Protein 9JWR (pdb70)

Sequence (586 aa):
EAALGDAKDALYAALEGMNRGIFGMTSEKRSEIHALVELLESKNPTPEPTDKLQDKVDGCWRLVYSTISILGKKRTKLGLRDFISLGDFFQMIDVKEEKAVNVIKFSARALKILSGQLTIEASYKITTKTKVDITLDSSTITPDQLMNIFQKNYDMLLAIFNPEGWLEITYVDESLRIGRDDKANIFVLERADPSEVLGDAKDALYAALEGMNRGIFGMTSEKRSEIHALVELLESKNPTPEPTDKLQDKVDGCWRLVYSTISILGKKRTKLGLRDFISLGDFFQMIDVKEEKAVNVIKFSARALKILSGQLTIEASYKITTKTKVDITLDSSTITPDQLMNIFQKNYDMLLAIFNPEGWLEITYVDESLRIGRDDKANIFVLERADPSEVALGDAKDALYAALEGMNRGIFGMTSEKRSEIHALVELLESKNPTPEPTDKLQDKVDGCWRLVYSTISILGKKRTKLGLRDFISLGDFFQMIDVKEEKAVNVIKFSARALKILSGQLTIEASYKITTKTKVDITLDSSTITPDQLMNIFQKNYDMLLAIFNPEGWLEITYVDESLRIGRDDKANIFVLERADPSEV

Solvent-accessible surface area: 26267 Å² total; per-residue (Å²): 122,83,21,21,32,85,0,26,97,29,0,79,59,6,18,129,81,41,70,28,1,5,55,18,37,81,93,34,43,62,42,21,0,46,7,1,0,14,8,0,14,57,94,35,60,6,90,80,1,8,81,89,8,86,104,49,3,42,24,2,0,61,2,10,0,0,37,22,48,3,96,54,166,99,69,99,111,1,2,9,65,125,92,5,61,19,26,45,11,3,17,39,15,64,26,166,114,98,82,1,25,3,6,1,46,3,42,2,99,78,60,179,6,161,68,3,45,0,16,0,66,0,32,15,135,69,65,66,104,44,57,10,63,14,78,48,77,60,34,57,4,62,55,112,79,0,50,98,30,1,105,157,15,42,114,44,0,26,68,23,7,31,24,79,26,70,23,10,6,9,0,0,8,128,39,0,2,0,2,17,14,63,122,63,30,10,30,0,6,35,83,20,74,86,99,95,54,76,42,130,8,24,102,44,0,82,73,4,18,141,82,61,73,31,0,5,60,19,41,87,88,134,39,56,76,75,0,42,62,25,0,103,81,0,35,89,115,31,64,2,43,15,2,8,86,77,8,106,99,56,1,38,23,4,0,57,5,11,0,0,32,27,34,0,88,51,126,55,73,100,84,5,19,5,62,125,84,3,44,20,27,53,15,4,17,40,11,56,17,155,118,100,76,1,27,3,7,0,52,4,32,0,137,80,87,182,10,134,89,8,46,1,21,0,68,0,29,14,156,81,25,10,35,22,17,6,41,7,74,53,74,56,27,73,8,66,40,105,96,0,46,97,41,4,98,173,20,34,107,11,0,23,49,26,9,34,26,88,26,14,13,47,5,21,0,0,2,120,44,0,2,0,2,59,14,11,107,70,21,7,36,0,5,38,84,14,80,95,97,87,61,128,32,34,116,10,22,97,41,1,83,69,4,15,148,80,41,72,24,0,1,49,23,39,86,88,130,49,50,72,83,0,37,59,35,0,95,76,0,32,89,88,40,67,4,80,79,0,9,83,71,8,104,121,75,2,43,25,4,0,56,1,10,0,0,34,24,36,0,94,41,178,83,56,75,120,3,18,3,108,46,29,4,34,18,25,43,8,2,13,38,16,54,26,163,89,78,63,1,27,3,11,0,62,2,36,24,117,21,7,23,0,39,32,4,48,0,39,0,54,0,24,10,93,86,76,64,102,44,56,10,47,7,53,48,70,62,28,69,9,60,40,78,4,0,63,55,30,3,107,152,8,38,115,54,0,28,76,22,4,35,27,72,20,85,19,52,7,20,0,0,9,129,40,0,4,0,3,67,16,66,126,81,30,6,31,0,8,39,85,15,30,85,43,63,65

Foldseek 3Di:
DVVLVVLVVVLLVLLVPCQQCQAHDDPVSVVVNVVSVVVQLVVAPCFLCVVPCVQWPAFKWKWSHKPHYQYDPSCVLLPCPPFKPWDIWMWHAHPVQQKIKIWTWMAGVVLRRHIKIKIWIWGWDDDGSFKIAIGTDDIDIDDVSSCVSCVVVVVVVCVSDPPGFMKGFSHTDNFKTWIAGPVRMITIITHDHPVVD/DVVLVVQLVVLLPPCQQQQAHDDPVSVVSNVVSVVVQLVVAPQFLVVVPCVPWVAFKWKWSHKNHYQYDPRCVVLVCPQAKPWDIWMWGQHPVQQKIKIWTWMAGVVVPRHTKTKIWIWGWDDDGSFKIAIGTDDIDIDDVVVCVSCVVVVVVVCVSPPQGAMWGWRHTDNFKTWIAGPVRMITIITHDDPVVD/DCVVLVVQLVVLLPPCQQCAAHDDPVSVVSNVVSVVVQLVVAPDFLCVVPCVPWPAAKKWFSHKPQYQYDVSCVVLVNVAFKPWDIWMWHAHPVQQKIKIWTWMAGGNHHDDIWTKIWIWGWADDGSFKIAIGTDDIDIDDVVSCVSCVVVVVVVCVSPPQGAMWGWSHTDNFKTWIAGPVGMITIITHDHPVVD

Radius of gyration: 28.46 Å; Cα contacts (8 Å, |Δi|>4): 1167; chains: 3; bounding box: 62×89×58 Å

GO terms:
  GO:0009507 chloroplast (C, IDA)
  GO:0010236 plastoquinone biosynthetic process (P, IMP)
  GO:0005515 protein binding (F, IPI)

Nearest PDB structures (foldseek):
  8u2f-assembly1_A  TM=5.698E-01  e=1.209E-03  Vibrio parahaemolyticus
  5kev-assembly1_B  TM=5.406E-01  e=2.592E-02  Vibrio parahaemolyticus RIMD 2210633
  5kew-assembly2_D  TM=5.570E-01  e=7.622E-02  Vibrio parahaemolyticus RIMD 2210633
  8dml-assembly1_B  TM=5.557E-01  e=1.687E-01  Vibrio parahaemolyticus
  8u2f-assembly1_A  TM=5.708E-01  e=5.740E-04  Vibrio parahaemolyticus

InterPro domains:
  IPR006843 Plastid lipid-associated protein/fibrillin conserved domain [PF04755] (87-270)
  IPR039633 Plastid-lipid-associated protein [PTHR31906] (32-273)

B-factor: mean 26.6, std 8.25, range [13.19, 76.31]

Secondary structure (DSSP, 8-state):
--HHHHHHHHHHHHHTTSGGGTT---HHHHHHHHHHHHHHHHT-S-SSGGGGHHHHT-EEEEEEEES----HHHHHHTTTTTT-EEEEEEEEEETTTTEEEEEEEEEETTTTEEEEEEEEEEEEEE-SSSEEEEEEEEEEEESHHHHHHHGGGHHHHHHHH---EEEEEEEE-SSEEEEEETT--EEEEEEE-GGG-/-HHHHHHHHHHHTTSGGGTT---HHHHHHHHHHHHHHHHT-SSSSGGGSHHHHT-EEEEEEEES----HHHHHHTTTTTT-EEEEEEEEEETTTTEEEEEEEEEEGGGTEEEEEEEEEEEEEE-SSSEEEEEEEEEEEESHHHHHHHGGGHHHHHHHH---EEEEEEEE-SSEEEEEETTS-EEEEEE--GGG-/-THHHHHHHHHHHTTSGGGTT---HHHHHHHHHHHHHHHHT-S-SSGGGGHHHHT-EEEEEEEES----HHHHHHTTTTTTEEEEEEEEEEETTTTEEEEEEEEEESSS-PPPEEEEEEEEEEE-SSSEEEEEEEEEEEESHHHHHHHGGGHHHHHHHH---EEEEEEEE-SSEEEEEETT--EEEEEE--GGG-

Organism: Oryza sativa subsp. japonica (NCBI:txid39947)

Structure (mmCIF, N/CA/C/O backbone):
data_9JWR
#
_entry.id   9JWR
#
_cell.length_a   40.586
_cell.length_b   83.232
_cell.length_c   90.035
_cell.angle_alpha   90.00
_cell.angle_beta   94.05
_cell.angle_gamma   90.00
#
_symmetry.space_group_name_H-M   'P 1 21 1'
#
loop_
_entity.id
_entity.type
_entity.pdbx_description
1 polymer 'Fibrillin protein 5 homolog'
2 water water
#
loop_
_atom_site.group_PDB
_atom_site.id
_atom_site.type_symbol
_atom_site.label_atom_id
_atom_site.label_alt_id
_atom_site.label_comp_id
_atom_site.label_asym_id
_atom_site.label_entity_id
_atom_site.label_seq_id
_atom_site.pdbx_PDB_ins_code
_atom_site.Cartn_x
_atom_site.Cartn_y
_atom_site.Cartn_z
_atom_site.occupancy
_atom_site.B_iso_or_equiv
_atom_site.auth_seq_id
_atom_site.auth_comp_id
_atom_site.auth_asym_id
_atom_site.auth_atom_id
_atom_site.pdbx_PDB_model_num
ATOM 1 N N . GLU A 1 1 ? 9.644 -22.032 33.699 1.00 61.19 82 GLU A N 1
ATOM 2 C CA . GLU A 1 1 ? 9.118 -21.042 34.682 1.00 63.98 82 GLU A CA 1
ATOM 3 C C . GLU A 1 1 ? 9.994 -21.140 35.926 1.00 63.20 82 GLU A C 1
ATOM 4 O O . GLU A 1 1 ? 9.916 -20.231 36.768 1.00 65.90 82 GLU A O 1
ATOM 6 N N . ALA A 1 2 ? 10.836 -22.174 35.994 1.00 59.21 83 ALA A N 1
ATOM 7 C CA . ALA A 1 2 ? 11.798 -22.299 37.108 1.00 57.50 83 ALA A CA 1
ATOM 8 C C . ALA A 1 2 ? 13.147 -21.838 36.563 1.00 56.57 83 ALA A C 1
ATOM 9 O O . ALA A 1 2 ? 13.883 -21.134 37.280 1.00 55.68 83 ALA A O 1
ATOM 11 N N . ALA A 1 3 ? 13.464 -22.258 35.348 1.00 53.24 84 ALA A N 1
ATOM 12 C CA . ALA A 1 3 ? 14.658 -21.742 34.703 1.00 49.03 84 ALA A CA 1
ATOM 13 C C . ALA A 1 3 ? 14.562 -20.244 34.460 1.00 42.68 84 ALA A C 1
ATOM 14 O O . ALA A 1 3 ? 15.594 -19.604 34.261 1.00 40.34 84 ALA A O 1
ATOM 16 N N . LEU A 1 4 ? 13.353 -19.671 34.467 1.00 43.29 85 LEU A N 1
ATOM 17 C CA . LEU A 1 4 ? 13.243 -18.219 34.372 1.00 40.18 85 LEU A CA 1
ATOM 18 C C . LEU A 1 4 ? 13.903 -17.564 35.574 1.00 35.80 85 LEU A C 1
ATOM 19 O O . LEU A 1 4 ? 14.763 -16.687 35.424 1.00 31.61 85 LEU A O 1
ATOM 24 N N . GLY A 1 5 ? 13.539 -18.012 36.779 1.00 37.50 86 GLY A N 1
ATOM 25 C CA . GLY A 1 5 ? 14.173 -17.491 37.980 1.00 34.93 86 GLY A CA 1
ATOM 26 C C . GLY A 1 5 ? 15.684 -17.641 37.959 1.00 31.15 86 GLY A C 1
ATOM 27 O O . GLY A 1 5 ? 16.416 -16.681 38.220 1.00 27.04 86 GLY A O 1
ATOM 28 N N . ASP A 1 6 ? 16.172 -18.849 37.646 1.00 33.11 87 ASP A N 1
ATOM 29 C CA . ASP A 1 6 ? 17.618 -19.072 37.590 1.00 30.71 87 ASP A CA 1
ATOM 30 C C . ASP A 1 6 ? 18.275 -18.242 36.498 1.00 25.40 87 ASP A C 1
ATOM 31 O O . ASP A 1 6 ? 19.366 -17.705 36.702 1.00 25.63 87 ASP A O 1
ATOM 36 N N . ALA A 1 7 ? 17.656 -18.171 35.318 1.00 26.63 88 ALA A N 1
ATOM 37 C CA . ALA A 1 7 ? 18.242 -17.386 34.237 1.00 24.09 88 ALA A CA 1
ATOM 38 C C . ALA A 1 7 ? 18.293 -15.905 34.599 1.00 24.18 88 ALA A C 1
ATOM 39 O O . ALA A 1 7 ? 19.292 -15.233 34.338 1.00 19.39 88 ALA A O 1
ATOM 41 N N . LYS A 1 8 ? 17.220 -15.384 35.200 1.00 24.06 89 LYS A N 1
ATOM 42 C CA . LYS A 1 8 ? 17.219 -13.998 35.662 1.00 22.91 89 LYS A CA 1
ATOM 43 C C . LYS A 1 8 ? 18.304 -13.753 36.705 1.00 23.12 89 LYS A C 1
ATOM 44 O O . LYS A 1 8 ? 19.058 -12.775 36.619 1.00 20.96 89 LYS A O 1
ATOM 50 N N . ASP A 1 9 ? 18.389 -14.627 37.716 1.00 22.84 90 ASP A N 1
ATOM 51 C CA . ASP A 1 9 ? 19.441 -14.488 38.719 1.00 24.04 90 ASP A CA 1
ATOM 52 C C . ASP A 1 9 ? 20.823 -14.508 38.082 1.00 24.64 90 ASP A C 1
ATOM 53 O O . ASP A 1 9 ? 21.710 -13.738 38.477 1.00 24.01 90 ASP A O 1
ATOM 58 N N . ALA A 1 10 ? 21.032 -15.396 37.104 1.00 23.40 91 ALA A N 1
ATOM 59 C CA . ALA A 1 10 ? 22.330 -15.459 36.443 1.00 22.63 91 ALA A CA 1
ATOM 60 C C . ALA A 1 10 ? 22.618 -14.186 35.656 1.00 22.26 91 ALA A C 1
ATOM 61 O O . ALA A 1 10 ? 23.763 -13.721 35.622 1.00 21.06 91 ALA A O 1
ATOM 63 N N . LEU A 1 11 ? 21.601 -13.632 34.989 1.00 21.57 92 LEU A N 1
ATOM 64 C CA . LEU A 1 11 ? 21.792 -12.384 34.251 1.00 20.43 92 LEU A CA 1
ATOM 65 C C . LEU A 1 11 ? 22.192 -11.256 35.190 1.00 20.53 92 LEU A C 1
ATOM 66 O O . LEU A 1 11 ? 23.132 -10.506 34.913 1.00 20.58 92 LEU A O 1
ATOM 71 N N . TYR A 1 12 ? 21.475 -11.112 36.306 1.00 21.64 93 TYR A N 1
ATOM 72 C CA . TYR A 1 12 ? 21.817 -10.062 37.255 1.00 20.90 93 TYR A CA 1
ATOM 73 C C . TYR A 1 12 ? 23.225 -10.250 37.817 1.00 22.85 93 TYR A C 1
ATOM 74 O O . TYR A 1 12 ? 23.955 -9.273 38.023 1.00 21.99 93 TYR A O 1
ATOM 83 N N . ALA A 1 13 ? 23.621 -11.496 38.085 1.00 21.25 94 ALA A N 1
ATOM 84 C CA . ALA A 1 13 ? 24.970 -11.734 38.582 1.00 23.32 94 ALA A CA 1
ATOM 85 C C . ALA A 1 13 ? 26.015 -11.336 37.548 1.00 20.48 94 ALA A C 1
ATOM 86 O O . ALA A 1 13 ? 27.058 -10.766 37.891 1.00 22.18 94 ALA A O 1
ATOM 88 N N . ALA A 1 14 ? 25.755 -11.631 36.275 1.00 20.19 95 ALA A N 1
ATOM 89 C CA . ALA A 1 14 ? 26.710 -11.288 35.231 1.00 21.08 95 ALA A CA 1
ATOM 90 C C . ALA A 1 14 ? 26.807 -9.787 35.001 1.00 21.42 95 ALA A C 1
ATOM 91 O O . ALA A 1 14 ? 27.851 -9.309 34.555 1.00 19.36 95 ALA A O 1
ATOM 93 N N . LEU A 1 15 ? 25.753 -9.029 35.313 1.00 20.70 96 LEU A N 1
ATOM 94 C CA . LEU A 1 15 ? 25.754 -7.579 35.137 1.00 21.38 96 LEU A CA 1
ATOM 95 C C . LEU A 1 15 ? 26.459 -6.824 36.260 1.00 23.38 96 LEU A C 1
ATOM 96 O O . LEU A 1 15 ? 26.724 -5.628 36.099 1.00 22.49 96 LEU A O 1
ATOM 101 N N . GLU A 1 16 ? 26.745 -7.476 37.392 1.00 23.53 97 GLU A N 1
ATOM 102 C CA . GLU A 1 16 ? 27.399 -6.800 38.506 1.00 25.07 97 GLU A CA 1
ATOM 103 C C . GLU A 1 16 ? 28.710 -6.171 38.066 1.00 24.55 97 GLU A C 1
ATOM 104 O O . GLU A 1 16 ? 29.572 -6.848 37.495 1.00 23.81 97 GLU A O 1
ATOM 110 N N . GLY A 1 17 ? 28.853 -4.868 38.347 1.00 24.92 98 GLY A N 1
ATOM 111 C CA . GLY A 1 17 ? 30.041 -4.113 38.014 1.00 24.15 98 GLY A CA 1
ATOM 112 C C . GLY A 1 17 ? 30.137 -3.647 36.579 1.00 23.21 98 GLY A C 1
ATOM 113 O O . GLY A 1 17 ? 31.117 -2.970 36.230 1.00 25.41 98 GLY A O 1
ATOM 114 N N . MET A 1 18 ? 29.163 -3.991 35.735 1.00 20.16 99 MET A N 1
ATOM 115 C CA . MET A 1 18 ? 29.229 -3.722 34.305 1.00 21.46 99 MET A CA 1
ATOM 116 C C . MET A 1 18 ? 28.690 -2.353 33.933 1.00 21.19 99 MET A C 1
ATOM 117 O O . MET A 1 18 ? 28.819 -1.955 32.769 1.00 20.24 99 MET A O 1
ATOM 122 N N . ASN A 1 19 ? 28.079 -1.642 34.881 1.00 19.37 100 ASN A N 1
ATOM 123 C CA . ASN A 1 19 ? 27.398 -0.376 34.611 1.00 20.55 100 ASN A CA 1
ATOM 124 C C . ASN A 1 19 ? 26.574 -0.452 33.332 1.00 17.36 100 ASN A C 1
ATOM 125 O O . ASN A 1 19 ? 26.645 0.425 32.466 1.00 18.00 100 ASN A O 1
ATOM 130 N N . ARG A 1 20 ? 25.797 -1.532 33.205 1.00 18.01 101 ARG A N 1
ATOM 131 C CA . ARG A 1 20 ? 24.784 -1.685 32.168 1.00 17.82 101 ARG A CA 1
ATOM 132 C C . ARG A 1 20 ? 25.382 -1.808 30.775 1.00 19.16 101 ARG A C 1
ATOM 133 O O . ARG A 1 20 ? 24.645 -1.741 29.783 1.00 17.02 101 ARG A O 1
ATOM 141 N N . GLY A 1 21 ? 26.701 -1.942 30.666 1.00 18.39 102 GLY A N 1
ATOM 142 C CA . GLY A 1 21 ? 27.365 -1.855 29.385 1.00 18.29 102 GLY A CA 1
ATOM 143 C C . GLY A 1 21 ? 27.537 -0.460 28.809 1.00 22.42 102 GLY A C 1
ATOM 144 O O . GLY A 1 21 ? 28.131 -0.332 27.733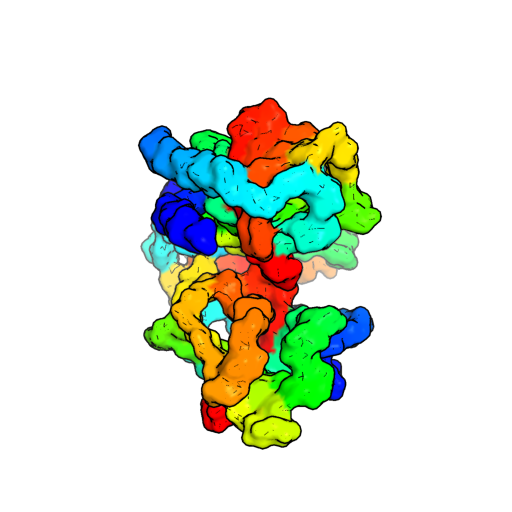 1.00 21.01 102 GLY A O 1
ATOM 145 N N . ILE A 1 22 ? 27.053 0.591 29.482 1.00 19.33 103 ILE A N 1
ATOM 146 C CA . ILE A 1 22 ? 27.027 1.913 28.861 1.00 19.65 103 ILE A CA 1
ATOM 147 C C . ILE A 1 22 ? 28.418 2.465 28.560 1.00 21.01 103 ILE A C 1
ATOM 148 O O . ILE A 1 22 ? 28.559 3.319 27.683 1.00 21.58 103 ILE A O 1
ATOM 153 N N . PHE A 1 23 ? 29.451 1.993 29.250 1.00 20.90 104 PHE A N 1
ATOM 154 C CA . PHE A 1 23 ? 30.823 2.381 28.949 1.00 21.69 104 PHE A CA 1
ATOM 155 C C . PHE A 1 23 ? 31.613 1.184 28.422 1.00 23.83 104 PHE A C 1
ATOM 156 O O . PHE A 1 23 ? 32.827 1.080 28.627 1.00 24.55 104 PHE A O 1
ATOM 164 N N . GLY A 1 24 ? 30.919 0.283 27.731 1.00 19.65 105 GLY A N 1
ATOM 165 C CA . GLY A 1 24 ? 31.541 -0.877 27.127 1.00 23.08 105 GLY A CA 1
ATOM 166 C C . GLY A 1 24 ? 31.731 -2.024 28.100 1.00 22.60 105 GLY A C 1
ATOM 167 O O . GLY A 1 24 ? 31.490 -1.926 29.300 1.00 24.44 105 GLY A O 1
ATOM 168 N N . MET A 1 25 ? 32.203 -3.142 27.561 1.00 23.24 106 MET A N 1
ATOM 169 C CA . MET A 1 25 ? 32.526 -4.297 28.385 1.00 25.30 106 MET A CA 1
ATOM 170 C C . MET A 1 25 ? 33.348 -5.269 27.555 1.00 24.61 106 MET A C 1
ATOM 171 O O . MET A 1 25 ? 33.407 -5.165 26.327 1.00 22.95 106 MET A O 1
ATOM 176 N N . THR A 1 26 ? 34.024 -6.174 28.253 1.00 24.97 107 THR A N 1
ATOM 177 C CA . THR A 1 26 ? 34.819 -7.184 27.569 1.00 23.98 107 THR A CA 1
ATOM 178 C C . THR A 1 26 ? 33.934 -8.091 26.728 1.00 22.26 107 THR A C 1
ATOM 179 O O . THR A 1 26 ? 32.756 -8.320 27.024 1.00 21.93 107 THR A O 1
ATOM 183 N N . SER A 1 27 ? 34.521 -8.607 25.652 1.00 19.76 108 SER A N 1
ATOM 184 C CA . SER A 1 27 ? 33.770 -9.442 24.726 1.00 21.34 108 SER A CA 1
ATOM 185 C C . SER A 1 27 ? 33.171 -10.677 25.408 1.00 21.87 108 SER A C 1
ATOM 186 O O . SER A 1 27 ? 32.036 -11.055 25.104 1.00 19.61 108 SER A O 1
ATOM 189 N N . GLU A 1 28 ? 33.883 -11.291 26.365 1.00 19.26 109 GLU A N 1
ATOM 190 C CA . GLU A 1 28 ? 33.369 -12.536 26.957 1.00 20.54 109 GLU A CA 1
ATOM 191 C C . GLU A 1 28 ? 32.239 -12.248 27.938 1.00 20.69 109 GLU A C 1
ATOM 192 O O . GLU A 1 28 ? 31.345 -13.084 28.136 1.00 20.02 109 GLU A O 1
ATOM 198 N N . LYS A 1 29 ? 32.259 -11.079 28.574 1.00 21.09 110 LYS A N 1
ATOM 199 C CA . LYS A 1 29 ? 31.134 -10.725 29.419 1.00 21.02 110 LYS A CA 1
ATOM 200 C C . LYS A 1 29 ? 29.914 -10.425 28.557 1.00 18.17 110 LYS A C 1
ATOM 201 O O . LYS A 1 29 ? 28.801 -10.845 28.887 1.00 18.10 110 LYS A O 1
ATOM 207 N N . ARG A 1 30 ? 30.095 -9.757 27.428 1.00 18.18 111 ARG A N 1
ATOM 208 C CA . ARG A 1 30 ? 28.948 -9.486 26.528 1.00 19.19 111 ARG A CA 1
ATOM 209 C C . ARG A 1 30 ? 28.370 -10.803 25.999 1.00 17.94 111 ARG A C 1
ATOM 210 O O . ARG A 1 30 ? 27.148 -10.933 25.943 1.00 17.70 111 ARG A O 1
ATOM 218 N N . SER A 1 31 ? 29.234 -11.747 25.625 1.00 17.90 112 SER A N 1
ATOM 219 C CA . SER A 1 31 ? 28.671 -12.959 25.034 1.00 18.26 112 SER A CA 1
ATOM 220 C C . SER A 1 31 ? 27.892 -13.759 26.073 1.00 16.39 112 SER A C 1
ATOM 221 O O . SER A 1 31 ? 26.853 -14.345 25.757 1.00 16.73 112 SER A O 1
ATOM 224 N N . GLU A 1 32 ? 28.376 -13.793 27.320 1.00 15.91 113 GLU A N 1
ATOM 225 C CA . GLU A 1 32 ? 27.614 -14.433 28.391 1.00 16.90 113 GLU A CA 1
ATOM 226 C C . GLU A 1 32 ? 26.271 -13.747 28.610 1.00 16.23 113 GLU A C 1
ATOM 227 O O . GLU A 1 32 ? 25.232 -14.411 28.734 1.00 14.27 113 GLU A O 1
ATOM 233 N N . ILE A 1 33 ? 26.281 -12.417 28.708 1.00 15.66 114 ILE A N 1
ATOM 234 C CA . ILE A 1 33 ? 25.038 -11.683 28.945 1.00 15.89 114 ILE A CA 1
ATOM 235 C C . ILE A 1 33 ? 24.068 -11.894 27.791 1.00 14.90 114 ILE A C 1
ATOM 236 O O . ILE A 1 33 ? 22.869 -12.105 27.996 1.00 15.66 114 ILE A O 1
ATOM 241 N N . HIS A 1 34 ? 24.575 -11.869 26.562 1.00 16.51 115 HIS A N 1
ATOM 242 C CA . HIS A 1 34 ? 23.691 -12.064 25.423 1.00 15.08 115 HIS A CA 1
ATOM 243 C C . HIS A 1 34 ? 23.147 -13.482 25.373 1.00 15.34 115 HIS A C 1
ATOM 244 O O . HIS A 1 34 ? 22.014 -13.683 24.943 1.00 15.10 115 HIS A O 1
ATOM 251 N N . ALA A 1 35 ? 23.929 -14.475 25.812 1.00 16.20 116 ALA A N 1
ATOM 252 C CA . ALA A 1 35 ? 23.388 -15.829 25.873 1.00 14.79 116 ALA A CA 1
ATOM 253 C C . ALA A 1 35 ? 22.256 -15.935 26.895 1.00 16.40 116 ALA A C 1
ATOM 254 O O . ALA A 1 35 ? 21.244 -16.602 26.641 1.00 14.53 116 ALA A O 1
ATOM 256 N N . LEU A 1 36 ? 22.396 -15.272 28.049 1.00 14.95 117 LEU A N 1
ATOM 257 C CA . LEU A 1 36 ? 21.322 -15.283 29.040 1.00 15.46 117 LEU A CA 1
ATOM 258 C C . LEU A 1 36 ? 20.089 -14.551 28.537 1.00 15.43 117 LEU A C 1
ATOM 259 O O . LEU A 1 36 ? 18.959 -15.021 28.744 1.00 15.76 117 LEU A O 1
ATOM 264 N N . VAL A 1 37 ? 20.288 -13.409 27.871 1.00 15.61 118 VAL A N 1
ATOM 265 C CA . VAL A 1 37 ? 19.176 -12.695 27.249 1.00 14.58 118 VAL A CA 1
ATOM 266 C C . VAL A 1 37 ? 18.455 -13.609 26.274 1.00 15.75 118 VAL A C 1
ATOM 267 O O . VAL A 1 37 ? 17.221 -13.711 26.277 1.00 15.91 118 VAL A O 1
ATOM 271 N N . GLU A 1 38 ? 19.224 -14.306 25.438 1.00 15.52 119 GLU A N 1
ATOM 272 C CA . GLU A 1 38 ? 18.612 -15.138 24.413 1.00 16.06 119 GLU A CA 1
ATOM 273 C C . GLU A 1 38 ? 17.866 -16.319 25.009 1.00 16.49 119 GLU A C 1
ATOM 274 O O . GLU A 1 38 ? 16.871 -16.764 24.428 1.00 16.39 119 GLU A O 1
ATOM 280 N N . LEU A 1 39 ? 18.359 -16.869 26.123 1.00 15.33 120 LEU A N 1
ATOM 281 C CA . LEU A 1 39 ? 17.653 -17.948 26.800 1.00 15.18 120 LEU A CA 1
ATOM 282 C C . LEU A 1 39 ? 16.322 -17.450 27.345 1.00 16.88 120 LEU A C 1
ATOM 283 O O . LEU A 1 39 ? 15.274 -18.076 27.146 1.00 16.70 120 LEU A O 1
ATOM 288 N N . LEU A 1 40 ? 16.348 -16.310 28.032 1.00 15.86 121 LEU A N 1
ATOM 289 C CA . LEU A 1 40 ? 15.105 -15.713 28.517 1.00 15.96 121 LEU A CA 1
ATOM 290 C C . LEU A 1 40 ? 14.116 -15.466 27.379 1.00 16.19 121 LEU A C 1
ATOM 291 O O . LEU A 1 40 ? 12.939 -15.841 27.472 1.00 17.03 121 LEU A O 1
ATOM 296 N N . GLU A 1 41 ? 14.577 -14.855 26.283 1.00 16.02 122 GLU A N 1
ATOM 297 C CA . GLU A 1 41 ? 13.686 -14.606 25.154 1.00 17.16 122 GLU A CA 1
ATOM 298 C C . GLU A 1 41 ? 13.034 -15.894 24.677 1.00 17.59 122 GLU A C 1
ATOM 299 O O . GLU A 1 41 ? 11.843 -15.918 24.369 1.00 18.32 122 GLU A O 1
ATOM 305 N N . SER A 1 42 ? 13.809 -16.971 24.600 1.00 15.96 123 SER A N 1
ATOM 306 C CA . SER A 1 42 ? 13.263 -18.219 24.080 1.00 16.60 123 SER A CA 1
ATOM 307 C C . SER A 1 42 ? 12.208 -18.818 24.997 1.00 19.44 123 SER A C 1
ATOM 308 O O . SER A 1 42 ? 11.442 -19.683 24.555 1.00 20.01 123 SER A O 1
ATOM 311 N N . LYS A 1 43 ? 12.157 -18.378 26.255 1.00 18.59 124 LYS A N 1
ATOM 312 C CA . LYS A 1 43 ? 11.215 -18.862 27.256 1.00 20.63 124 LYS A CA 1
ATOM 313 C C . LYS A 1 43 ? 10.210 -17.797 27.674 1.00 22.39 124 LYS A C 1
ATOM 314 O O . LYS A 1 43 ? 9.582 -17.927 28.730 1.00 21.99 124 LYS A O 1
ATOM 320 N N . ASN A 1 44 ? 10.054 -16.754 26.866 1.00 19.16 125 ASN A N 1
ATOM 321 C CA . ASN A 1 44 ? 9.177 -15.628 27.154 1.00 19.48 125 ASN A CA 1
ATOM 322 C C . ASN A 1 44 ? 7.800 -16.109 27.610 1.00 21.61 125 ASN A C 1
ATOM 323 O O . ASN A 1 44 ? 7.098 -16.781 26.837 1.00 22.10 125 ASN A O 1
ATOM 328 N N . PRO A 1 45 ? 7.371 -15.772 28.827 1.00 19.59 126 PRO A N 1
ATOM 329 C CA . PRO A 1 45 ? 6.064 -16.233 29.301 1.00 21.09 126 PRO A CA 1
ATOM 330 C C . PRO A 1 45 ? 4.910 -15.369 28.826 1.00 23.03 126 PRO A C 1
ATOM 331 O O . PRO A 1 45 ? 3.753 -15.667 29.160 1.00 23.50 126 PRO A O 1
ATOM 335 N N . THR A 1 46 ? 5.189 -14.317 28.054 1.00 21.14 127 THR A N 1
ATOM 336 C CA . THR A 1 46 ? 4.168 -13.399 27.556 1.00 22.16 127 THR A CA 1
ATOM 337 C C . THR A 1 46 ? 4.233 -13.357 26.030 1.00 23.10 127 THR A C 1
ATOM 338 O O . THR A 1 46 ? 4.726 -12.386 25.437 1.00 22.01 127 THR A O 1
ATOM 342 N N . PRO A 1 47 ? 3.742 -14.398 25.361 1.00 26.08 128 PRO A N 1
ATOM 343 C CA . PRO A 1 47 ? 3.614 -14.329 23.902 1.00 26.00 128 PRO A CA 1
ATOM 344 C C . PRO A 1 47 ? 2.605 -13.267 23.487 1.00 23.73 128 PRO A C 1
ATOM 345 O O . PRO A 1 47 ? 1.689 -12.902 24.232 1.00 26.44 128 PRO A O 1
ATOM 349 N N . GLU A 1 48 ? 2.789 -12.782 22.262 1.00 24.58 129 GLU A N 1
ATOM 350 C CA . GLU A 1 48 ? 2.022 -11.677 21.701 1.00 23.62 129 GLU A CA 1
ATOM 351 C C . GLU A 1 48 ? 1.899 -10.522 22.699 1.00 22.66 129 GLU A C 1
ATOM 352 O O . GLU A 1 48 ? 0.790 -10.106 23.048 1.00 20.75 129 GLU A O 1
ATOM 358 N N . PRO A 1 49 ? 3.023 -9.966 23.153 1.00 18.73 130 PRO A N 1
ATOM 359 C CA . PRO A 1 49 ? 2.968 -8.961 24.228 1.00 20.12 130 PRO A CA 1
ATOM 360 C C . PRO A 1 49 ? 2.215 -7.682 23.892 1.00 18.52 130 PRO A C 1
ATOM 361 O O . PRO A 1 49 ? 1.753 -7.015 24.821 1.00 19.58 130 PRO A O 1
ATOM 365 N N . THR A 1 50 ? 2.096 -7.284 22.622 1.00 17.85 131 THR A N 1
ATOM 366 C CA . THR A 1 50 ? 1.374 -6.042 22.358 1.00 17.33 131 THR A CA 1
ATOM 367 C C . THR A 1 50 ? -0.132 -6.202 22.536 1.00 21.08 131 THR A C 1
ATOM 368 O O . THR A 1 50 ? -0.839 -5.195 22.605 1.00 21.18 131 THR A O 1
ATOM 372 N N . ASP A 1 51 ? -0.631 -7.437 22.625 1.00 21.55 132 ASP A N 1
ATOM 373 C CA . ASP A 1 51 ? -2.010 -7.703 23.017 1.00 22.37 132 ASP A CA 1
ATOM 374 C C . ASP A 1 51 ? -2.242 -7.547 24.515 1.00 22.24 132 ASP A C 1
ATOM 375 O O . ASP A 1 51 ? -3.389 -7.657 24.966 1.00 22.74 132 ASP A O 1
ATOM 380 N N . LYS A 1 52 ? -1.179 -7.308 25.294 1.00 21.34 133 LYS A N 1
ATOM 381 C CA . LYS A 1 52 ? -1.249 -7.420 26.746 1.00 21.91 133 LYS A CA 1
ATOM 382 C C . LYS A 1 52 ? -0.537 -6.258 27.420 1.00 20.67 133 LYS A C 1
ATOM 383 O O . LYS A 1 52 ? -0.077 -6.408 28.559 1.00 21.08 133 LYS A O 1
ATOM 389 N N . LEU A 1 53 ? -0.380 -5.131 26.727 1.00 17.66 134 LEU A N 1
ATOM 390 C CA . LEU A 1 53 ? 0.508 -4.080 27.227 1.00 19.92 134 LEU A CA 1
ATOM 391 C C . LEU A 1 53 ? 0.029 -3.509 28.554 1.00 21.22 134 LEU A C 1
ATOM 392 O O . LEU A 1 53 ? 0.852 -3.136 29.396 1.00 20.34 134 LEU A O 1
ATOM 397 N N . GLN A 1 54 ? -1.289 -3.438 28.768 1.00 21.26 135 GLN A N 1
ATOM 398 C CA . GLN A 1 54 ? -1.785 -2.795 29.981 1.00 24.03 135 GLN A CA 1
ATOM 399 C C . GLN A 1 54 ? -1.295 -3.513 31.232 1.00 25.36 135 GLN A C 1
ATOM 400 O O . GLN A 1 54 ? -0.918 -2.871 32.222 1.00 26.44 135 GLN A O 1
ATOM 406 N N . ASP A 1 55 ? -1.268 -4.843 31.200 1.00 23.98 136 ASP A N 1
ATOM 407 C CA . ASP A 1 55 ? -0.904 -5.582 32.400 1.00 26.23 136 ASP A CA 1
ATOM 408 C C . ASP A 1 55 ? 0.605 -5.721 32.509 1.00 29.09 136 ASP A C 1
ATOM 409 O O . ASP A 1 55 ? 1.168 -5.579 33.600 1.00 30.87 136 ASP A O 1
ATOM 414 N N . LYS A 1 56 ? 1.270 -5.961 31.386 1.00 26.36 137 LYS A N 1
ATOM 415 C CA . LYS A 1 56 ? 2.655 -6.395 31.394 1.00 27.19 137 LYS A CA 1
ATOM 416 C C . LYS A 1 56 ? 3.663 -5.282 31.161 1.00 24.07 137 LYS A C 1
ATOM 417 O O . LYS A 1 56 ? 4.812 -5.419 31.599 1.00 25.67 137 LYS A O 1
ATOM 423 N N . VAL A 1 57 ? 3.296 -4.212 30.453 1.00 22.05 138 VAL A N 1
ATOM 424 C CA . VAL A 1 57 ? 4.296 -3.249 29.988 1.00 22.01 138 VAL A CA 1
ATOM 425 C C . VAL A 1 57 ? 4.041 -1.850 30.531 1.00 23.56 138 VAL A C 1
ATOM 426 O O . VAL A 1 57 ? 4.988 -1.089 30.762 1.00 21.77 138 VAL A O 1
ATOM 430 N N . ASP A 1 58 ? 2.774 -1.483 30.721 1.00 20.51 139 ASP A N 1
ATOM 431 C CA . ASP A 1 58 ? 2.461 -0.153 31.235 1.00 22.12 139 ASP A CA 1
ATOM 432 C C . ASP A 1 58 ? 3.233 0.139 32.512 1.00 22.37 139 ASP A C 1
ATOM 433 O O . ASP A 1 58 ? 3.323 -0.708 33.405 1.00 20.82 139 ASP A O 1
ATOM 438 N N . GLY A 1 59 ? 3.796 1.346 32.594 1.00 22.80 140 GLY A N 1
ATOM 439 C CA . GLY A 1 59 ? 4.526 1.734 33.785 1.00 22.71 140 GLY A CA 1
ATOM 440 C C . GLY A 1 59 ? 5.977 2.121 33.562 1.00 21.15 140 GLY A C 1
ATOM 441 O O . GLY A 1 59 ? 6.405 2.405 32.440 1.00 18.32 140 GLY A O 1
ATOM 442 N N . CYS A 1 60 ? 6.750 2.109 34.639 1.00 19.21 141 CYS A N 1
ATOM 443 C CA . CYS A 1 60 ? 8.084 2.690 34.663 1.00 18.37 141 CYS A CA 1
ATOM 444 C C . CYS A 1 60 ? 9.137 1.585 34.701 1.00 20.18 141 CYS A C 1
ATOM 445 O O . CYS A 1 60 ? 9.025 0.631 35.483 1.00 20.56 141 CYS A O 1
ATOM 448 N N . TRP A 1 61 ? 10.168 1.727 33.868 1.00 18.51 142 TRP A N 1
ATOM 449 C CA . TRP A 1 61 ? 11.208 0.721 33.703 1.00 17.21 142 TRP A CA 1
ATOM 450 C C . TRP A 1 61 ? 12.578 1.367 33.837 1.00 18.79 142 TRP A C 1
ATOM 451 O O . TRP A 1 61 ? 12.790 2.474 33.354 1.00 19.69 142 TRP A O 1
ATOM 462 N N . ARG A 1 62 ? 13.519 0.648 34.454 1.00 19.11 143 ARG A N 1
ATOM 463 C CA . ARG A 1 62 ? 14.891 1.119 34.608 1.00 18.25 143 ARG A CA 1
ATOM 464 C C . ARG A 1 62 ? 15.824 0.207 33.820 1.00 17.85 143 ARG A C 1
ATOM 465 O O . ARG A 1 62 ? 15.789 -1.021 33.984 1.00 15.78 143 ARG A O 1
ATOM 473 N N . LEU A 1 63 ? 16.650 0.804 32.959 1.00 17.15 144 LEU A N 1
ATOM 474 C CA . LEU A 1 63 ? 17.579 0.025 32.140 1.00 15.23 144 LEU A CA 1
ATOM 475 C C . LEU A 1 63 ? 18.595 -0.707 33.005 1.00 17.39 144 LEU A C 1
ATOM 476 O O . LEU A 1 63 ? 19.263 -0.097 33.841 1.00 17.35 144 LEU A O 1
ATOM 481 N N . VAL A 1 64 ? 18.747 -2.012 32.783 1.00 16.07 145 VAL A N 1
ATOM 482 C CA . VAL A 1 64 ? 19.797 -2.760 33.461 1.00 16.63 145 VAL A CA 1
ATOM 483 C C . VAL A 1 64 ? 20.876 -3.247 32.500 1.00 18.86 145 VAL A C 1
ATOM 484 O O . VAL A 1 64 ? 21.989 -3.551 32.953 1.00 16.57 145 VAL A O 1
ATOM 488 N N . TYR A 1 65 ? 20.587 -3.355 31.206 1.00 16.68 146 TYR A N 1
ATOM 489 C CA . TYR A 1 65 ? 21.621 -3.675 30.233 1.00 16.74 146 TYR A CA 1
ATOM 490 C C . TYR A 1 65 ? 21.164 -3.184 28.865 1.00 17.17 146 TYR A C 1
ATOM 491 O O . TYR A 1 65 ? 19.979 -3.274 28.529 1.00 17.33 146 TYR A O 1
ATOM 500 N N . SER A 1 66 ? 22.110 -2.687 28.070 1.00 17.75 147 SER A N 1
ATOM 501 C CA . SER A 1 66 ? 21.815 -2.440 26.667 1.00 16.38 147 SER A CA 1
ATOM 502 C C . SER A 1 66 ? 23.111 -2.486 25.876 1.00 16.32 147 SER A C 1
ATOM 503 O O . SER A 1 66 ? 24.202 -2.416 26.438 1.00 18.41 147 SER A O 1
ATOM 506 N N . THR A 1 67 ? 22.966 -2.626 24.559 1.00 17.47 148 THR A N 1
ATOM 507 C CA . THR A 1 67 ? 24.086 -2.548 23.632 1.00 18.01 148 THR A CA 1
ATOM 508 C C . THR A 1 67 ? 24.479 -1.110 23.272 1.00 19.00 148 THR A C 1
ATOM 509 O O . THR A 1 67 ? 25.358 -0.925 22.420 1.00 20.77 148 THR A O 1
ATOM 513 N N . ILE A 1 68 ? 23.871 -0.091 23.889 1.00 19.17 149 ILE A N 1
ATOM 514 C CA . ILE A 1 68 ? 24.351 1.285 23.737 1.00 20.71 149 ILE A CA 1
ATOM 515 C C . ILE A 1 68 ? 25.600 1.483 24.582 1.00 20.71 149 ILE A C 1
ATOM 516 O O . ILE A 1 68 ? 25.595 1.204 25.785 1.00 22.93 149 ILE A O 1
ATOM 521 N N . SER A 1 69 ? 26.673 1.981 23.963 1.00 22.73 150 SER A N 1
ATOM 522 C CA . SER A 1 69 ? 27.854 2.383 24.714 1.00 23.81 150 SER A CA 1
ATOM 523 C C . SER A 1 69 ? 28.272 3.778 24.271 1.00 25.19 150 SER A C 1
ATOM 524 O O . SE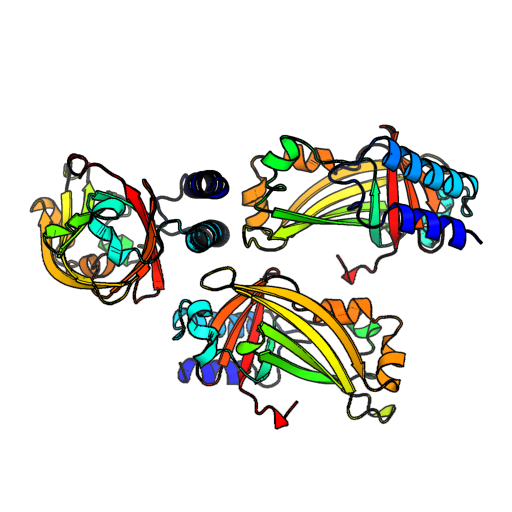R A 1 69 ? 27.993 4.206 23.147 1.00 26.17 150 SER A O 1
ATOM 527 N N . ILE A 1 70 ? 28.919 4.497 25.178 1.00 26.26 151 ILE A N 1
ATOM 528 C CA . ILE A 1 70 ? 29.380 5.855 24.928 1.00 26.19 151 ILE A CA 1
ATOM 529 C C . ILE A 1 70 ? 30.880 5.856 25.188 1.00 27.19 151 ILE A C 1
ATOM 530 O O . ILE A 1 70 ? 31.313 5.816 26.345 1.00 26.29 151 ILE A O 1
ATOM 535 N N . LEU A 1 71 ? 31.674 5.911 24.121 1.00 29.38 152 LEU A N 1
ATOM 536 C CA . LEU A 1 71 ? 33.107 5.676 24.236 1.00 29.39 152 LEU A CA 1
ATOM 537 C C . LEU A 1 71 ? 33.861 6.692 23.386 1.00 28.81 152 LEU A C 1
ATOM 538 O O . LEU A 1 71 ? 33.290 7.338 22.503 1.00 30.67 152 LEU A O 1
ATOM 543 N N . GLY A 1 72 ? 35.149 6.858 23.683 1.00 29.57 153 GLY A N 1
ATOM 544 C CA . GLY A 1 72 ? 35.983 7.686 22.824 1.00 29.89 153 GLY A CA 1
ATOM 545 C C . GLY A 1 72 ? 35.583 9.150 22.864 1.00 33.23 153 GLY A C 1
ATOM 546 O O . GLY A 1 72 ? 35.240 9.696 23.920 1.00 30.45 153 GLY A O 1
ATOM 547 N N . LYS A 1 73 ? 35.620 9.797 21.690 1.00 35.44 154 LYS A N 1
ATOM 548 C CA . LYS A 1 73 ? 35.411 11.242 21.639 1.00 37.72 154 LYS A CA 1
ATOM 549 C C . LYS A 1 73 ? 34.012 11.622 22.101 1.00 36.48 154 LYS A C 1
ATOM 550 O O . LYS A 1 73 ? 33.839 12.638 22.784 1.00 35.09 154 LYS A O 1
ATOM 556 N N . LYS A 1 74 ? 33.000 10.832 21.725 1.00 35.26 155 LYS A N 1
ATOM 557 C CA . LYS A 1 74 ? 31.641 11.086 22.199 1.00 36.47 155 LYS A CA 1
ATOM 558 C C . LYS A 1 74 ? 31.611 11.208 23.716 1.00 32.08 155 LYS A C 1
ATOM 559 O O . LYS A 1 74 ? 31.017 12.138 24.270 1.00 34.01 155 LYS A O 1
ATOM 565 N N . ARG A 1 75 ? 32.275 10.280 24.404 1.00 31.12 156 ARG A N 1
ATOM 566 C CA . ARG A 1 75 ? 32.312 10.338 25.859 1.00 30.72 156 ARG A CA 1
ATOM 567 C C . ARG A 1 75 ? 33.061 11.575 26.348 1.00 34.34 156 ARG A C 1
ATOM 568 O O . ARG A 1 75 ? 32.661 12.199 27.337 1.00 30.35 156 ARG A O 1
ATOM 576 N N . THR A 1 76 ? 34.145 11.946 25.661 1.00 33.34 157 THR A N 1
ATOM 577 C CA . THR A 1 76 ? 34.908 13.129 26.049 1.00 35.63 157 THR A CA 1
ATOM 578 C C . THR A 1 76 ? 34.089 14.409 25.871 1.00 34.44 157 THR A C 1
ATOM 579 O O . THR A 1 76 ? 34.011 15.228 26.794 1.00 35.89 157 THR A O 1
ATOM 583 N N . LYS A 1 77 ? 33.471 14.602 24.695 1.00 32.89 158 LYS A N 1
ATOM 584 C CA . LYS A 1 77 ? 32.731 15.842 24.446 1.00 34.89 158 LYS A CA 1
ATOM 585 C C . LYS A 1 77 ? 31.577 15.989 25.429 1.00 35.53 158 LYS A C 1
ATOM 586 O O . LYS A 1 77 ? 31.276 17.096 25.888 1.00 35.51 158 LYS A O 1
ATOM 592 N N . LEU A 1 78 ? 30.914 14.880 25.765 1.00 33.61 159 LEU A N 1
ATOM 593 C CA . LEU A 1 78 ? 29.833 14.928 26.741 1.00 33.25 159 LEU A CA 1
ATOM 594 C C . LEU A 1 78 ? 30.356 15.065 28.158 1.00 33.75 159 LEU A C 1
ATOM 595 O O . LEU A 1 78 ? 29.561 15.199 29.095 1.00 32.72 159 LEU A O 1
ATOM 600 N N . GLY A 1 79 ? 31.670 15.020 28.341 1.00 34.59 160 GLY A N 1
ATOM 601 C CA . GLY A 1 79 ? 32.228 15.303 29.641 1.00 37.16 160 GLY A CA 1
ATOM 602 C C . GLY A 1 79 ? 31.991 14.232 30.678 1.00 37.66 160 GLY A C 1
ATOM 603 O O . GLY A 1 79 ? 31.948 14.533 31.874 1.00 36.08 160 GLY A O 1
ATOM 604 N N . LEU A 1 80 ? 31.848 12.983 30.263 1.00 34.96 161 LEU A N 1
ATOM 605 C CA . LEU A 1 80 ? 31.527 11.930 31.208 1.00 34.84 161 LEU A CA 1
ATOM 606 C C . LEU A 1 80 ? 32.762 11.353 31.884 1.00 41.89 161 LEU A C 1
ATOM 607 O O . LEU A 1 80 ? 32.632 10.457 32.725 1.00 40.37 161 LEU A O 1
ATOM 612 N N . ARG A 1 81 ? 33.949 11.861 31.546 1.00 52.43 162 ARG A N 1
ATOM 613 C CA . ARG A 1 81 ? 35.184 11.316 32.094 1.00 53.70 162 ARG A CA 1
ATOM 614 C C . ARG A 1 81 ? 35.256 11.572 33.590 1.00 56.38 162 ARG A C 1
ATOM 615 O O . ARG A 1 81 ? 35.411 10.644 34.392 1.00 56.13 162 ARG A O 1
ATOM 617 N N . ASP A 1 82 ? 35.109 12.858 33.941 1.00 46.59 163 ASP A N 1
ATOM 618 C CA . ASP A 1 82 ? 35.339 13.216 35.358 1.00 49.44 163 ASP A CA 1
ATOM 619 C C . ASP A 1 82 ? 34.376 14.269 35.920 1.00 49.05 163 ASP A C 1
ATOM 620 O O . ASP A 1 82 ? 34.276 14.335 37.145 1.00 51.13 163 ASP A O 1
ATOM 625 N N . PHE A 1 83 ? 33.710 15.070 35.094 1.00 44.53 164 PHE A N 1
ATOM 626 C CA . PHE A 1 83 ? 32.884 16.142 35.721 1.00 43.52 164 PHE A CA 1
ATOM 627 C C . PHE A 1 83 ? 31.377 15.858 35.641 1.00 38.57 164 PHE A C 1
ATOM 628 O O . PHE A 1 83 ? 30.699 16.293 36.558 1.00 36.19 164 PHE A O 1
ATOM 636 N N . ILE A 1 84 ? 30.913 15.122 34.632 1.00 31.99 165 ILE A N 1
ATOM 637 C CA . ILE A 1 84 ? 29.474 14.732 34.575 1.00 28.45 165 ILE A CA 1
ATOM 638 C C . ILE A 1 84 ? 29.360 13.223 34.826 1.00 30.09 165 ILE A C 1
ATOM 639 O O . ILE A 1 84 ? 30.197 12.476 34.335 1.00 28.19 165 ILE A O 1
ATOM 644 N N . SER A 1 85 ? 28.336 12.829 35.563 1.00 23.85 166 SER A N 1
ATOM 645 C CA . SER A 1 85 ? 28.128 11.417 35.843 1.00 25.43 166 SER A CA 1
ATOM 646 C C . SER A 1 85 ? 26.817 10.968 35.215 1.00 25.12 166 SER A C 1
ATOM 647 O O . SER A 1 85 ? 25.769 11.590 35.433 1.00 23.39 166 SER A O 1
ATOM 650 N N . LEU A 1 86 ? 26.884 9.896 34.428 1.00 22.20 167 LEU A N 1
ATOM 651 C CA . LEU A 1 86 ? 25.710 9.306 33.789 1.00 22.51 167 LEU A CA 1
ATOM 652 C C . LEU A 1 86 ? 24.960 8.431 34.780 1.00 23.66 167 LEU A C 1
ATOM 653 O O . LEU A 1 86 ? 25.461 7.372 35.178 1.00 25.77 167 LEU A O 1
ATOM 658 N N . GLY A 1 87 ? 23.742 8.830 35.132 1.00 21.52 168 GLY A N 1
ATOM 659 C CA . GLY A 1 87 ? 22.915 8.100 36.070 1.00 23.19 168 GLY A CA 1
ATOM 660 C C . GLY A 1 87 ? 22.004 7.097 35.398 1.00 21.74 168 GLY A C 1
ATOM 661 O O . GLY A 1 87 ? 22.304 6.555 34.333 1.00 20.54 168 GLY A O 1
ATOM 662 N N . ASP A 1 88 ? 20.865 6.851 36.025 1.00 22.31 169 ASP A N 1
ATOM 663 C CA . ASP A 1 88 ? 19.957 5.839 35.514 1.00 23.01 169 ASP A CA 1
ATOM 664 C C . ASP A 1 88 ? 19.264 6.289 34.227 1.00 19.51 169 ASP A C 1
ATOM 665 O O . ASP A 1 88 ? 19.115 7.483 33.947 1.00 20.87 169 ASP A O 1
ATOM 670 N N . PHE A 1 89 ? 18.868 5.296 33.439 1.00 20.11 170 PHE A N 1
ATOM 671 C CA . PHE A 1 89 ? 18.079 5.431 32.220 1.00 17.53 170 PHE A CA 1
ATOM 672 C C . PHE A 1 89 ? 16.723 4.819 32.533 1.00 18.66 170 PHE A C 1
ATOM 673 O O . PHE A 1 89 ? 16.657 3.651 32.925 1.00 18.37 170 PHE A O 1
ATOM 681 N N . PHE A 1 90 ? 15.654 5.598 32.385 1.00 18.58 171 PHE A N 1
ATOM 682 C CA . PHE A 1 90 ? 14.302 5.120 32.640 1.00 20.92 171 PHE A CA 1
ATOM 683 C C . PHE A 1 90 ? 13.502 5.181 31.345 1.00 20.18 171 PHE A C 1
ATOM 684 O O . PHE A 1 90 ? 13.673 6.105 30.541 1.00 18.69 171 PHE A O 1
ATOM 692 N N . GLN A 1 91 ? 12.627 4.200 31.135 1.00 17.35 172 GLN A N 1
ATOM 693 C CA . GLN A 1 91 ? 11.638 4.274 30.066 1.00 19.52 172 GLN A CA 1
ATOM 694 C C . GLN A 1 91 ? 10.265 4.081 30.687 1.00 19.63 172 GLN A C 1
ATOM 695 O O . GLN A 1 91 ? 10.026 3.080 31.369 1.00 18.44 172 GLN A O 1
ATOM 701 N N . MET A 1 92 ? 9.384 5.049 30.465 1.00 19.96 173 MET A N 1
ATOM 702 C CA . MET A 1 92 ? 8.009 5.001 30.938 1.00 19.80 173 MET A CA 1
ATOM 703 C C . MET A 1 92 ? 7.107 4.689 29.759 1.00 22.08 173 MET A C 1
ATOM 704 O O . MET A 1 92 ? 7.152 5.393 28.746 1.00 22.48 173 MET A O 1
ATOM 709 N N . ILE A 1 93 ? 6.246 3.686 29.904 1.00 21.51 174 ILE A N 1
ATOM 710 C CA . ILE A 1 93 ? 5.281 3.351 28.867 1.00 21.66 174 ILE A CA 1
ATOM 711 C C . ILE A 1 93 ? 3.902 3.671 29.436 1.00 21.71 174 ILE A C 1
ATOM 712 O O . ILE A 1 93 ? 3.521 3.122 30.477 1.00 25.65 174 ILE A O 1
ATOM 717 N N . ASP A 1 94 ? 3.172 4.577 28.779 1.00 21.89 175 ASP A N 1
ATOM 718 C CA . ASP A 1 94 ? 1.788 4.920 29.135 1.00 23.39 175 ASP A CA 1
ATOM 719 C C . ASP A 1 94 ? 0.868 4.286 28.102 1.00 23.19 175 ASP A C 1
ATOM 720 O O . ASP A 1 94 ? 0.677 4.838 27.017 1.00 22.37 175 ASP A O 1
ATOM 725 N N . VAL A 1 95 ? 0.276 3.143 28.450 1.00 21.22 176 VAL A N 1
ATOM 726 C CA . VAL A 1 95 ? -0.486 2.382 27.466 1.00 21.97 176 VAL A CA 1
ATOM 727 C C . VAL A 1 95 ? -1.810 3.072 27.139 1.00 24.70 176 VAL A C 1
ATOM 728 O O . VAL A 1 95 ? -2.222 3.127 25.973 1.00 23.52 176 VAL A O 1
ATOM 732 N N . LYS A 1 96 ? -2.491 3.619 28.146 1.00 24.14 177 LYS A N 1
ATOM 733 C CA . LYS A 1 96 ? -3.764 4.279 27.871 1.00 26.62 177 LYS A CA 1
ATOM 734 C C . LYS A 1 96 ? -3.585 5.517 27.009 1.00 26.87 177 LYS A C 1
ATOM 735 O O . LYS A 1 96 ? -4.517 5.907 26.299 1.00 26.69 177 LYS A O 1
ATOM 741 N N . GLU A 1 97 ? -2.401 6.126 27.007 1.00 26.74 178 GLU A N 1
ATOM 742 C CA . GLU A 1 97 ? -2.206 7.280 26.149 1.00 26.37 178 GLU A CA 1
ATOM 743 C C . GLU A 1 97 ? -1.252 7.046 25.002 1.00 28.45 178 GLU A C 1
ATOM 744 O O . GLU A 1 97 ? -1.035 7.973 24.210 1.00 26.75 178 GLU A O 1
ATOM 750 N N . GLU A 1 98 ? -0.725 5.824 24.863 1.00 23.75 179 GLU A N 1
ATOM 751 C CA . GLU A 1 98 ? 0.115 5.463 23.726 1.00 24.73 179 GLU A CA 1
ATOM 752 C C . GLU A 1 98 ? 1.355 6.361 23.672 1.00 23.68 179 GLU A C 1
ATOM 753 O O . GLU A 1 98 ? 1.745 6.881 22.624 1.00 24.25 179 GLU A O 1
ATOM 759 N N . LYS A 1 99 ? 1.993 6.523 24.826 1.00 22.48 180 LYS A N 1
ATOM 760 C CA . LYS A 1 99 ? 3.155 7.383 24.986 1.00 23.20 180 LYS A CA 1
ATOM 761 C C . LYS A 1 99 ? 4.326 6.579 25.539 1.00 23.95 180 LYS A C 1
ATOM 762 O O . LYS A 1 99 ? 4.139 5.626 26.295 1.00 22.47 180 LYS A O 1
ATOM 768 N N . ALA A 1 100 ? 5.545 6.976 25.167 1.00 22.94 181 ALA A N 1
ATOM 769 C CA . ALA A 1 100 ? 6.770 6.364 25.678 1.00 22.72 181 ALA A CA 1
ATOM 770 C C . ALA A 1 100 ? 7.740 7.492 25.972 1.00 25.20 181 ALA A C 1
ATOM 771 O O . ALA A 1 100 ? 7.946 8.355 25.118 1.00 26.49 181 ALA A O 1
ATOM 773 N N . VAL A 1 101 ? 8.324 7.500 27.168 1.00 22.25 182 VAL A N 1
ATOM 774 C CA . VAL A 1 101 ? 9.201 8.594 27.574 1.00 22.33 182 VAL A CA 1
ATOM 775 C C . VAL A 1 101 ? 10.508 7.990 28.053 1.00 20.57 182 VAL A C 1
ATOM 776 O O . VAL A 1 101 ? 10.504 7.079 28.884 1.00 19.82 182 VAL A O 1
ATOM 780 N N . ASN A 1 102 ? 11.622 8.486 27.528 1.00 22.11 183 ASN A N 1
ATOM 781 C CA . ASN A 1 102 ? 12.943 8.090 27.994 1.00 19.84 183 ASN A CA 1
ATOM 782 C C . ASN A 1 102 ? 13.479 9.226 28.849 1.00 19.43 183 ASN A C 1
ATOM 783 O O . ASN A 1 102 ? 13.411 10.390 28.447 1.00 19.44 183 ASN A O 1
ATOM 788 N N . VAL A 1 103 ? 13.989 8.898 30.028 1.00 20.28 184 VAL A N 1
ATOM 789 C CA . VAL A 1 103 ? 14.628 9.886 30.897 1.00 19.99 184 VAL A CA 1
ATOM 790 C C . VAL A 1 103 ? 16.029 9.395 31.215 1.00 19.99 184 VAL A C 1
ATOM 791 O O . VAL A 1 103 ? 16.201 8.299 31.756 1.00 18.01 184 VAL A O 1
ATOM 795 N N . ILE A 1 104 ? 17.033 10.200 30.893 1.00 18.49 185 ILE A N 1
ATOM 796 C CA . ILE A 1 104 ? 18.412 9.812 31.147 1.00 19.14 185 ILE A CA 1
ATOM 797 C C . ILE A 1 104 ? 18.943 10.802 32.174 1.00 20.19 185 ILE A C 1
ATOM 798 O O . ILE A 1 104 ? 18.954 12.016 31.932 1.00 20.78 185 ILE A O 1
ATOM 803 N N . LYS A 1 105 ? 19.320 10.293 33.337 1.00 18.04 186 LYS A N 1
ATOM 804 C CA . LYS A 1 105 ? 19.678 11.148 34.456 1.00 21.04 186 LYS A CA 1
ATOM 805 C C . LYS A 1 105 ? 21.171 11.459 34.435 1.00 22.36 186 LYS A C 1
ATOM 806 O O . LYS A 1 105 ? 21.991 10.648 34.000 1.00 19.52 186 LYS A O 1
ATOM 812 N N . PHE A 1 106 ? 21.509 12.652 34.912 1.00 21.24 187 PHE A N 1
ATOM 813 C CA . PHE A 1 106 ? 22.882 13.124 35.012 1.00 23.78 187 PHE A CA 1
ATOM 814 C C . PHE A 1 106 ? 23.056 13.828 36.346 1.00 25.20 187 PHE A C 1
ATOM 815 O O . PHE A 1 106 ? 22.126 14.456 36.860 1.00 28.36 187 PHE A O 1
ATOM 823 N N . SER A 1 107 ? 24.261 13.741 36.892 1.00 23.66 188 SER A N 1
ATOM 824 C CA . SER A 1 107 ? 24.605 14.503 38.080 1.00 28.31 188 SER A CA 1
ATOM 825 C C . SER A 1 107 ? 26.011 15.056 37.906 1.00 29.57 188 SER A C 1
ATOM 826 O O . SER A 1 107 ? 26.798 14.557 37.100 1.00 26.13 188 SER A O 1
ATOM 829 N N . ALA A 1 108 ? 26.313 16.112 38.660 1.00 30.18 189 ALA A N 1
ATOM 830 C CA . ALA A 1 108 ? 27.620 16.759 38.566 1.00 38.18 189 ALA A CA 1
ATOM 831 C C . ALA A 1 108 ? 27.890 17.417 39.913 1.00 46.35 189 ALA A C 1
ATOM 832 O O . ALA A 1 108 ? 27.417 18.526 40.171 1.00 48.04 189 ALA A O 1
ATOM 834 N N . ARG A 1 109 ? 28.652 16.731 40.759 1.00 57.61 190 ARG A N 1
ATOM 835 C CA . ARG A 1 109 ? 28.898 17.247 42.099 1.00 63.19 190 ARG A CA 1
ATOM 836 C C . ARG A 1 109 ? 29.671 18.555 42.044 1.00 63.04 190 ARG A C 1
ATOM 837 O O . ARG A 1 109 ? 29.357 19.502 42.773 1.00 64.72 190 ARG A O 1
ATOM 839 N N . ALA A 1 110 ? 30.686 18.623 41.178 1.00 55.52 191 ALA A N 1
ATOM 840 C CA . ALA A 1 110 ? 31.482 19.838 41.046 1.00 51.05 191 ALA A CA 1
ATOM 841 C C . ALA A 1 110 ? 30.607 21.022 40.665 1.00 51.25 191 ALA A C 1
ATOM 842 O O . ALA A 1 110 ? 30.728 22.110 41.239 1.00 50.46 191 ALA A O 1
ATOM 844 N N . LEU A 1 111 ? 29.711 20.828 39.706 1.00 48.62 192 LEU A N 1
ATOM 845 C CA . LEU A 1 111 ? 28.822 21.890 39.267 1.00 46.25 192 LEU A CA 1
ATOM 846 C C . LEU A 1 111 ? 27.556 21.969 40.113 1.00 48.52 192 LEU A C 1
ATOM 847 O O . LEU A 1 111 ? 26.649 22.740 39.783 1.00 46.23 192 LEU A O 1
ATOM 852 N N . LYS A 1 112 ? 27.494 21.206 41.210 1.00 52.43 193 LYS A N 1
ATOM 853 C CA . LYS A 1 112 ? 26.328 21.164 42.098 1.00 51.89 193 LYS A CA 1
ATOM 854 C C . LYS A 1 112 ? 25.029 20.942 41.332 1.00 53.30 193 LYS A C 1
ATOM 855 O O . LYS A 1 112 ? 23.964 21.432 41.722 1.00 54.10 193 LYS A O 1
ATOM 861 N N . ILE A 1 113 ? 25.108 20.197 40.230 1.00 45.81 194 ILE A N 1
ATOM 862 C CA . ILE A 1 113 ? 23.913 19.666 39.597 1.00 43.15 194 ILE A CA 1
ATOM 863 C C . ILE A 1 113 ? 23.581 18.394 40.356 1.00 45.56 194 ILE A C 1
ATOM 864 O O . ILE A 1 113 ? 24.132 17.325 40.070 1.00 39.93 194 ILE A O 1
ATOM 869 N N . LEU A 1 114 ? 22.717 18.506 41.361 1.00 47.20 195 LEU A N 1
ATOM 870 C CA . LEU A 1 114 ? 22.358 17.321 42.125 1.00 48.98 195 LEU A CA 1
ATOM 871 C C . LEU A 1 114 ? 21.558 16.356 41.256 1.00 45.45 195 LEU A C 1
ATOM 872 O O . LEU A 1 114 ? 21.744 15.136 41.334 1.00 45.50 195 LEU A O 1
ATOM 877 N N . SER A 1 115 ? 20.693 16.888 40.399 1.00 43.12 196 SER A N 1
ATOM 878 C CA . SER A 1 115 ? 19.853 16.059 39.545 1.00 39.11 196 SER A CA 1
ATOM 879 C C . SER A 1 115 ? 19.562 16.820 38.263 1.00 37.64 196 SER A C 1
ATOM 880 O O . SER A 1 115 ? 19.009 17.927 38.304 1.00 38.74 196 SER A O 1
ATOM 883 N N . GLY A 1 116 ? 19.949 16.228 37.132 1.00 28.62 197 GLY A N 1
ATOM 884 C CA . GLY A 1 116 ? 19.581 16.742 35.834 1.00 27.25 197 GLY A CA 1
ATOM 885 C C . GLY A 1 116 ? 19.130 15.593 34.950 1.00 24.63 197 GLY A C 1
ATOM 886 O O . GLY A 1 116 ? 19.313 14.425 35.287 1.00 22.31 197 GLY A O 1
ATOM 887 N N . GLN A 1 117 ? 18.523 15.937 33.817 1.00 21.44 198 GLN A N 1
ATOM 888 C CA . GLN A 1 117 ? 18.096 14.860 32.941 1.00 21.28 198 GLN A CA 1
ATOM 889 C C . GLN A 1 117 ? 17.863 15.338 31.519 1.00 20.86 198 GLN A C 1
ATOM 890 O O . GLN A 1 117 ? 17.573 16.513 31.272 1.00 20.47 198 GLN A O 1
ATOM 896 N N . LEU A 1 118 ? 18.068 14.403 30.595 1.00 20.74 199 LEU A N 1
ATOM 897 C CA . LEU A 1 118 ? 17.572 14.478 29.228 1.00 19.62 199 LEU A CA 1
ATOM 898 C C . LEU A 1 118 ? 16.225 13.767 29.220 1.00 19.11 199 LEU A C 1
ATOM 899 O O . LEU A 1 118 ? 16.142 12.602 29.622 1.00 19.48 199 LEU A O 1
ATOM 904 N N . THR A 1 119 ? 15.173 14.474 28.810 1.00 17.81 200 THR A N 1
ATOM 905 C CA . THR A 1 119 ? 13.829 13.910 28.731 1.00 19.21 200 THR A CA 1
ATOM 906 C C . THR A 1 119 ? 13.420 13.829 27.272 1.00 21.35 200 THR A C 1
ATOM 907 O O . THR A 1 119 ? 13.507 14.824 26.545 1.00 19.90 200 THR A O 1
ATOM 911 N N . ILE A 1 120 ? 12.997 12.646 26.838 1.00 20.04 201 ILE A N 1
ATOM 912 C CA . ILE A 1 120 ? 12.639 12.414 25.449 1.00 20.40 201 ILE A CA 1
ATOM 913 C C . ILE A 1 120 ? 11.189 11.920 25.453 1.00 21.90 201 ILE A C 1
ATOM 914 O O . ILE A 1 120 ? 10.901 10.823 25.954 1.00 21.96 201 ILE A O 1
ATOM 919 N N . GLU A 1 121 ? 10.279 12.709 24.898 1.00 19.61 202 GLU A N 1
ATOM 920 C CA . GLU A 1 121 ? 8.862 12.361 24.869 1.00 23.20 202 GLU A CA 1
ATOM 921 C C . GLU A 1 121 ? 8.508 11.781 23.505 1.00 21.65 202 GLU A C 1
ATOM 922 O O . GLU A 1 121 ? 8.794 12.392 22.477 1.00 22.31 202 GLU A O 1
ATOM 928 N N . ALA A 1 122 ? 7.904 10.594 23.495 1.00 22.09 203 ALA A N 1
ATOM 929 C CA . ALA A 1 122 ? 7.586 9.923 22.244 1.00 22.99 203 ALA A CA 1
ATOM 930 C C . ALA A 1 122 ? 6.167 9.381 22.293 1.00 22.25 203 ALA A C 1
ATOM 931 O O . ALA A 1 122 ? 5.544 9.280 23.356 1.00 21.71 203 ALA A O 1
ATOM 933 N N . SER A 1 123 ? 5.671 9.028 21.113 1.00 19.84 204 SER A N 1
ATOM 934 C CA . SER A 1 123 ? 4.397 8.349 20.938 1.00 22.57 204 SER A CA 1
ATOM 935 C C . SER A 1 123 ? 4.656 7.006 20.273 1.00 21.79 204 SER A C 1
ATOM 936 O O . SER A 1 123 ? 5.647 6.841 19.556 1.00 21.55 204 SER A O 1
ATOM 939 N N . TYR A 1 124 ? 3.774 6.039 20.520 1.00 22.94 205 TYR A N 1
ATOM 940 C CA . TYR A 1 124 ? 3.888 4.743 19.870 1.00 21.23 205 TYR A CA 1
ATOM 941 C C . TYR A 1 124 ? 2.555 4.305 19.286 1.00 21.08 205 TYR A C 1
ATOM 942 O O . TYR A 1 124 ? 1.477 4.779 19.665 1.00 22.59 205 TYR A O 1
ATOM 951 N N . LYS A 1 125 ? 2.659 3.377 18.343 1.00 22.11 206 LYS A N 1
ATOM 952 C CA . LYS A 1 125 ? 1.507 2.692 17.784 1.00 23.51 206 LYS A CA 1
ATOM 953 C C . LYS A 1 125 ? 1.888 1.228 17.642 1.00 22.58 206 LYS A C 1
ATOM 954 O O . LYS A 1 125 ? 3.019 0.917 17.251 1.00 23.33 206 LYS A O 1
ATOM 960 N N . ILE A 1 126 ? 0.956 0.340 17.981 1.00 23.19 207 ILE A N 1
ATOM 961 C CA . ILE A 1 126 ? 1.199 -1.090 17.819 1.00 19.89 207 ILE A CA 1
ATOM 962 C C . ILE A 1 126 ? 1.187 -1.440 16.337 1.00 24.40 207 ILE A C 1
ATOM 963 O O . ILE A 1 126 ? 0.289 -1.031 15.592 1.00 24.82 207 ILE A O 1
ATOM 968 N N . THR A 1 127 ? 2.184 -2.224 15.899 1.00 21.72 208 THR A N 1
ATOM 969 C CA . THR A 1 127 ? 2.250 -2.644 14.503 1.00 23.70 208 THR A CA 1
ATOM 970 C C . THR A 1 127 ? 2.140 -4.144 14.308 1.00 24.97 208 THR A C 1
ATOM 971 O O . THR A 1 127 ? 1.602 -4.578 13.289 1.00 25.75 208 THR A O 1
ATOM 975 N N . THR A 1 128 ? 2.647 -4.947 15.237 1.00 22.05 209 THR A N 1
ATOM 976 C CA . THR A 1 128 ? 2.502 -6.396 15.166 1.00 21.38 209 THR A CA 1
ATOM 977 C C . THR A 1 128 ? 2.190 -6.922 16.558 1.00 21.19 209 THR A C 1
ATOM 978 O O . THR A 1 128 ? 2.082 -6.162 17.518 1.00 19.81 209 THR A O 1
ATOM 982 N N . LYS A 1 129 ? 2.065 -8.249 16.681 1.00 20.70 210 LYS A N 1
ATOM 983 C CA . LYS A 1 129 ? 1.844 -8.812 18.005 1.00 20.60 210 LYS A CA 1
ATOM 984 C C . LYS A 1 129 ? 3.030 -8.620 18.936 1.00 20.19 210 LYS A C 1
ATOM 985 O O . LYS A 1 129 ? 2.879 -8.836 20.142 1.00 18.23 210 LYS A O 1
ATOM 991 N N . THR A 1 130 ? 4.210 -8.252 18.403 1.00 18.46 211 THR A N 1
ATOM 992 C CA . THR A 1 130 ? 5.411 -8.038 19.198 1.00 18.57 211 THR A CA 1
ATOM 993 C C . THR A 1 130 ? 6.027 -6.645 19.074 1.00 17.87 211 THR A C 1
ATOM 994 O O . THR A 1 130 ? 6.844 -6.284 19.927 1.00 18.76 211 THR A O 1
ATOM 998 N N . LYS A 1 131 ? 5.658 -5.851 18.069 1.00 18.15 212 LYS A N 1
ATOM 999 C CA . LYS A 1 131 ? 6.360 -4.612 17.735 1.00 17.76 212 LYS A CA 1
ATOM 1000 C C . LYS A 1 131 ? 5.476 -3.387 17.923 1.00 21.04 212 LYS A C 1
ATOM 1001 O O . LYS A 1 131 ? 4.270 -3.430 17.659 1.00 18.85 212 LYS A O 1
ATOM 1007 N N . VAL A 1 132 ? 6.090 -2.292 18.378 1.00 19.06 213 VAL A N 1
ATOM 1008 C CA . VAL A 1 132 ? 5.483 -0.967 18.316 1.00 19.73 213 VAL A CA 1
ATOM 1009 C C . VAL A 1 132 ? 6.390 -0.065 17.492 1.00 22.97 213 VAL A C 1
ATOM 1010 O O . VAL A 1 132 ? 7.606 -0.255 17.458 1.00 20.11 213 VAL A O 1
ATOM 1014 N N . ASP A 1 133 ? 5.789 0.904 16.794 1.00 24.56 214 ASP A N 1
ATOM 1015 C CA . ASP A 1 133 ? 6.532 1.963 16.115 1.00 21.74 214 ASP A CA 1
ATOM 1016 C C . ASP A 1 133 ? 6.558 3.194 17.013 1.00 24.09 214 ASP A C 1
ATOM 1017 O O . ASP A 1 133 ? 5.510 3.615 17.504 1.00 23.24 214 ASP A O 1
ATOM 1022 N N . ILE A 1 134 ? 7.737 3.787 17.193 1.00 22.24 215 ILE A N 1
ATOM 1023 C CA . ILE A 1 134 ? 7.937 4.882 18.141 1.00 21.03 215 ILE A CA 1
ATOM 1024 C C . ILE A 1 134 ? 8.312 6.135 17.363 1.00 22.41 215 ILE A C 1
ATOM 1025 O O . ILE A 1 134 ? 9.205 6.088 16.510 1.00 23.56 215 ILE A O 1
ATOM 1030 N N . THR A 1 135 ? 7.658 7.255 17.675 1.00 22.56 216 THR A N 1
ATOM 1031 C CA . THR A 1 135 ? 7.943 8.525 17.018 1.00 23.21 216 THR A CA 1
ATOM 1032 C C . THR A 1 135 ? 8.285 9.583 18.061 1.00 24.66 216 THR A C 1
ATOM 1033 O O . THR A 1 135 ? 7.547 9.767 19.033 1.00 24.45 216 THR A O 1
ATOM 1037 N N . LEU A 1 136 ? 9.399 10.276 17.847 1.00 24.51 217 LEU A N 1
ATOM 1038 C CA . LEU A 1 136 ? 9.795 11.372 18.719 1.00 24.65 217 LEU A CA 1
ATOM 1039 C C . LEU A 1 136 ? 8.847 12.561 18.623 1.00 23.72 217 LEU A C 1
ATOM 1040 O O . LEU A 1 136 ? 8.524 13.035 17.529 1.00 24.57 217 LEU A O 1
ATOM 1045 N N . ASP A 1 137 ? 8.415 13.056 19.779 1.00 22.91 218 ASP A N 1
ATOM 1046 C CA . ASP A 1 137 ? 7.577 14.248 19.867 1.00 24.11 218 ASP A CA 1
ATOM 1047 C C . ASP A 1 137 ? 8.362 15.486 20.259 1.00 24.56 218 ASP A C 1
ATOM 1048 O O . ASP A 1 137 ? 8.174 16.550 19.658 1.00 24.42 218 ASP A O 1
ATOM 1053 N N . SER A 1 138 ? 9.241 15.366 21.250 1.00 23.03 219 SER A N 1
ATOM 1054 C CA . SER A 1 138 ? 9.919 16.508 21.851 1.00 23.78 219 SER A CA 1
ATOM 1055 C C . SER A 1 138 ? 11.052 16.021 22.749 1.00 23.49 219 SER A C 1
ATOM 1056 O O . SER A 1 138 ? 11.100 14.845 23.135 1.00 22.19 219 SER A O 1
ATOM 1059 N N . SER A 1 139 ? 11.999 16.917 23.037 1.00 20.46 220 SER A N 1
ATOM 1060 C CA . SER A 1 139 ? 13.001 16.578 24.043 1.00 22.55 220 SER A CA 1
ATOM 1061 C C . SER A 1 139 ? 13.466 17.842 24.743 1.00 22.88 220 SER A C 1
ATOM 1062 O O . SER A 1 139 ? 13.336 18.961 24.225 1.00 21.53 220 SER A O 1
ATOM 1065 N N . THR A 1 140 ? 14.009 17.651 25.942 1.00 22.80 221 THR A N 1
ATOM 1066 C CA . THR A 1 140 ? 14.550 18.762 26.707 1.00 22.66 221 THR A CA 1
ATOM 1067 C C . THR A 1 140 ? 15.687 18.268 27.589 1.00 22.13 221 THR A C 1
ATOM 1068 O O . THR A 1 140 ? 15.794 17.078 27.901 1.00 22.58 221 THR A O 1
ATOM 1072 N N . ILE A 1 141 ? 16.543 19.209 27.979 1.00 21.61 222 ILE A N 1
ATOM 1073 C CA . ILE A 1 141 ? 17.569 18.985 28.991 1.00 22.05 222 ILE A CA 1
ATOM 1074 C C . ILE A 1 141 ? 17.335 19.990 30.111 1.00 22.96 222 ILE A C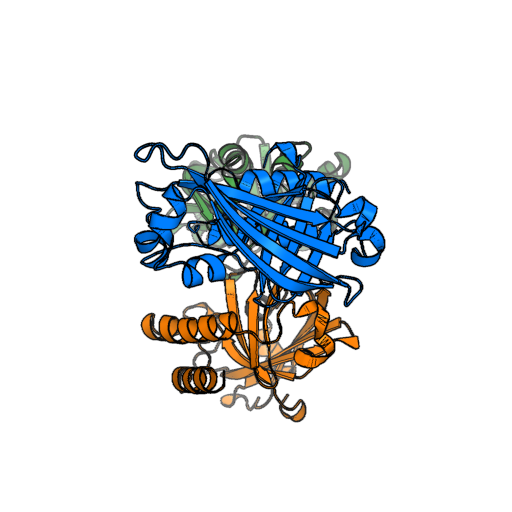 1
ATOM 1075 O O . ILE A 1 141 ? 17.257 21.200 29.859 1.00 23.59 222 ILE A O 1
ATOM 1080 N N . THR A 1 142 ? 17.227 19.489 31.338 1.00 20.56 223 THR A N 1
ATOM 1081 C CA . THR A 1 142 ? 17.045 20.307 32.523 1.00 25.05 223 THR A CA 1
ATOM 1082 C C . THR A 1 142 ? 18.059 19.898 33.576 1.00 24.50 223 THR A C 1
ATOM 1083 O O . THR A 1 142 ? 18.494 18.750 33.598 1.00 20.35 223 THR A O 1
ATOM 1087 N N . PRO A 1 143 ? 18.457 20.818 34.467 1.00 23.54 224 PRO A N 1
ATOM 1088 C CA . PRO A 1 143 ? 18.111 22.246 34.522 1.00 24.72 224 PRO A CA 1
ATOM 1089 C C . PRO A 1 143 ? 18.912 23.017 33.479 1.00 25.45 224 PRO A C 1
ATOM 1090 O O . PRO A 1 143 ? 19.697 22.400 32.758 1.00 23.35 224 PRO A O 1
ATOM 1094 N N . ASP A 1 144 ? 18.739 24.345 33.403 1.00 21.82 225 ASP A N 1
ATOM 1095 C CA . ASP A 1 144 ? 19.458 25.161 32.426 1.00 25.07 225 ASP A CA 1
ATOM 1096 C C . ASP A 1 144 ? 20.969 25.025 32.582 1.00 24.04 225 ASP A C 1
ATOM 1097 O O . ASP A 1 144 ? 21.705 25.062 31.593 1.00 25.99 225 ASP A O 1
ATOM 1102 N N . GLN A 1 145 ? 21.439 24.926 33.825 1.00 23.86 226 GLN A N 1
ATOM 1103 C CA . GLN A 1 145 ? 22.825 24.593 34.138 1.00 28.04 226 GLN A CA 1
ATOM 1104 C C . GLN A 1 145 ? 23.351 23.401 33.341 1.00 27.00 226 GLN A C 1
ATOM 1105 O O . GLN A 1 145 ? 24.457 23.445 32.786 1.00 26.59 226 GLN A O 1
ATOM 1111 N N . LEU A 1 146 ? 22.570 22.329 33.260 1.00 22.51 227 LEU A N 1
ATOM 1112 C CA . LEU A 1 146 ? 22.997 21.187 32.461 1.00 22.45 227 LEU A CA 1
ATOM 1113 C C . LEU A 1 146 ? 22.846 21.456 30.964 1.00 23.73 227 LEU A C 1
ATOM 1114 O O . LEU A 1 146 ? 23.648 20.976 30.153 1.00 23.19 227 LEU A O 1
ATOM 1119 N N . MET A 1 147 ? 21.819 22.209 30.569 1.00 24.96 228 MET A N 1
ATOM 1120 C CA . MET A 1 147 ? 21.675 22.553 29.159 1.00 24.77 228 MET A CA 1
ATOM 1121 C C . MET A 1 147 ? 22.875 23.354 28.659 1.00 28.13 228 MET A C 1
ATOM 1122 O O . MET A 1 147 ? 23.314 23.167 27.518 1.00 29.34 228 MET A O 1
ATOM 1127 N N . ASN A 1 148 ? 23.437 24.236 29.500 1.00 26.72 229 ASN A N 1
ATOM 1128 C CA . ASN A 1 148 ? 24.575 25.032 29.037 1.00 27.92 229 ASN A CA 1
ATOM 1129 C C . ASN A 1 148 ? 25.781 24.156 28.715 1.00 29.58 229 ASN A C 1
ATOM 1130 O O . ASN A 1 148 ? 26.605 24.518 27.868 1.00 32.48 229 ASN A O 1
ATOM 1135 N N . ILE A 1 149 ? 25.900 23.017 29.389 1.00 25.53 230 ILE A N 1
ATOM 1136 C CA . ILE A 1 149 ? 26.971 22.056 29.121 1.00 28.66 230 ILE A CA 1
ATOM 1137 C C . ILE A 1 149 ? 26.755 21.300 27.819 1.00 28.76 230 ILE A C 1
ATOM 1138 O O . ILE A 1 149 ? 27.711 21.045 27.085 1.00 28.63 230 ILE A O 1
ATOM 1143 N N . PHE A 1 150 ? 25.532 20.863 27.535 1.00 27.79 231 PHE A N 1
ATOM 1144 C CA . PHE A 1 150 ? 25.318 19.967 26.404 1.00 27.14 231 PHE A CA 1
ATOM 1145 C C . PHE A 1 150 ? 24.829 20.631 25.121 1.00 28.12 231 PHE A C 1
ATOM 1146 O O . PHE A 1 150 ? 24.687 19.922 24.122 1.00 28.74 231 PHE A O 1
ATOM 1154 N N . GLN A 1 151 ? 24.557 21.940 25.103 1.00 29.66 232 GLN A N 1
ATOM 1155 C CA . GLN A 1 151 ? 23.781 22.487 23.989 1.00 30.30 232 GLN A CA 1
ATOM 1156 C C . GLN A 1 151 ? 24.492 22.300 22.651 1.00 31.42 232 GLN A C 1
ATOM 1157 O O . GLN A 1 151 ? 23.857 21.937 21.655 1.00 32.94 232 GLN A O 1
ATOM 1163 N N . LYS A 1 152 ? 25.806 22.567 22.589 1.00 30.96 233 LYS A N 1
ATOM 1164 C CA . LYS A 1 152 ? 26.457 22.461 21.285 1.00 31.01 233 LYS A CA 1
ATOM 1165 C C . LYS A 1 152 ? 26.578 21.016 20.829 1.00 31.29 233 LYS A C 1
ATOM 1166 O O . LYS A 1 152 ? 26.749 20.763 19.633 1.00 31.83 233 LYS A O 1
ATOM 1172 N N . ASN A 1 153 ? 26.468 20.057 21.744 1.00 30.74 234 ASN A N 1
ATOM 1173 C CA . ASN A 1 153 ? 26.419 18.647 21.384 1.00 28.05 234 ASN A CA 1
ATOM 1174 C C . ASN A 1 153 ? 25.025 18.054 21.555 1.00 27.89 234 ASN A C 1
ATOM 1175 O O . ASN A 1 153 ? 24.893 16.849 21.769 1.00 26.39 234 ASN A O 1
ATOM 1180 N N . TYR A 1 154 ? 23.984 18.879 21.433 1.00 27.95 235 TYR A N 1
ATOM 1181 C CA . TYR A 1 154 ? 22.629 18.423 21.745 1.00 26.21 235 TYR A CA 1
ATOM 1182 C C . TYR A 1 154 ? 22.199 17.277 20.837 1.00 26.20 235 TYR A C 1
ATOM 1183 O O . TYR A 1 154 ? 21.753 16.225 21.315 1.00 25.32 235 TYR A O 1
ATOM 1192 N N . ASP A 1 155 ? 22.299 17.470 19.519 1.00 25.97 236 ASP A N 1
ATOM 1193 C CA . ASP A 1 155 ? 21.796 16.456 18.596 1.00 27.39 236 ASP A CA 1
ATOM 1194 C C . ASP A 1 155 ? 22.556 15.147 18.736 1.00 27.79 236 ASP A C 1
ATOM 1195 O O . ASP A 1 155 ? 21.968 14.071 18.590 1.00 25.77 236 ASP A O 1
ATOM 1200 N N . MET A 1 156 ? 23.864 15.211 19.008 1.00 26.23 237 MET A N 1
ATOM 1201 C CA . MET A 1 156 ? 24.617 13.973 19.170 1.00 29.20 237 MET A CA 1
ATOM 1202 C C . MET A 1 156 ? 24.185 13.233 20.430 1.00 26.90 237 MET A C 1
ATOM 1203 O O . MET A 1 156 ? 24.054 12.004 20.420 1.00 25.11 237 MET A O 1
ATOM 1208 N N . LEU A 1 157 ? 23.906 13.969 21.511 1.00 25.25 238 LEU A N 1
ATOM 1209 C CA . LEU A 1 157 ? 23.401 13.333 22.725 1.00 25.42 238 LEU A CA 1
ATOM 1210 C C . LEU A 1 157 ? 22.011 12.743 22.504 1.00 22.97 238 LEU A C 1
ATOM 1211 O O . LEU A 1 157 ? 21.759 11.583 22.854 1.00 22.68 238 LEU A O 1
ATOM 1216 N N . LEU A 1 158 ? 21.091 13.534 21.939 1.00 23.20 239 LEU A N 1
ATOM 1217 C CA . LEU A 1 158 ? 19.781 13.001 21.562 1.00 23.94 239 LEU A CA 1
ATOM 1218 C C . LEU A 1 158 ? 19.898 11.710 20.770 1.00 24.29 239 LEU A C 1
ATOM 1219 O O . LEU A 1 158 ? 19.164 10.745 21.016 1.00 23.55 239 LEU A O 1
ATOM 1224 N N . ALA A 1 159 ? 20.805 11.687 19.792 1.00 24.39 240 ALA A N 1
ATOM 1225 C CA . ALA A 1 159 ? 20.887 10.539 18.890 1.00 24.73 240 ALA A CA 1
ATOM 1226 C C . ALA A 1 159 ? 21.268 9.260 19.624 1.00 25.82 240 ALA A C 1
ATOM 1227 O O . ALA A 1 159 ? 20.900 8.165 19.180 1.00 26.68 240 ALA A O 1
ATOM 1229 N N . ILE A 1 160 ? 22.012 9.371 20.729 1.00 22.61 241 ILE A N 1
ATOM 1230 C CA . ILE A 1 160 ? 22.380 8.184 21.492 1.00 23.53 241 ILE A CA 1
ATOM 1231 C C . ILE A 1 160 ? 21.144 7.503 22.061 1.00 24.35 241 ILE A C 1
ATOM 1232 O O . ILE A 1 160 ? 21.043 6.266 22.066 1.00 22.62 241 ILE A O 1
ATOM 1237 N N . PHE A 1 161 ? 20.187 8.295 22.548 1.00 23.07 242 PHE A N 1
ATOM 1238 C CA . PHE A 1 161 ? 19.080 7.777 23.339 1.00 22.23 242 PHE A CA 1
ATOM 1239 C C . PHE A 1 161 ? 17.718 7.907 22.679 1.00 23.59 242 PHE A C 1
ATOM 1240 O O . PHE A 1 161 ? 16.724 7.489 23.280 1.00 24.45 242 PHE A O 1
ATOM 1248 N N . ASN A 1 162 ? 17.636 8.454 21.480 1.00 23.37 243 ASN A N 1
ATOM 1249 C CA . ASN A 1 162 ? 16.353 8.625 20.811 1.00 23.70 243 ASN A CA 1
ATOM 1250 C C . ASN A 1 162 ? 15.680 7.271 20.576 1.00 25.70 243 ASN A C 1
ATOM 1251 O O . ASN A 1 162 ? 16.255 6.420 19.879 1.00 26.81 243 ASN A O 1
ATOM 1256 N N . PRO A 1 163 ? 14.475 7.022 21.143 1.00 24.28 244 PRO A N 1
ATOM 1257 C CA . PRO A 1 163 ? 13.671 5.848 20.762 1.00 26.41 244 PRO A CA 1
ATOM 1258 C C . PRO A 1 163 ? 12.782 6.403 19.657 1.00 29.16 244 PRO A C 1
ATOM 1259 O O . PRO A 1 163 ? 11.657 6.861 19.863 1.00 33.82 244 PRO A O 1
ATOM 1263 N N . GLU A 1 164 ? 13.342 6.509 18.474 1.00 28.50 245 GLU A N 1
ATOM 1264 C CA . GLU A 1 164 ? 12.564 6.674 17.265 1.00 26.66 245 GLU A CA 1
ATOM 1265 C C . GLU A 1 164 ? 12.858 5.463 16.413 1.00 25.71 245 GLU A C 1
ATOM 1266 O O . GLU A 1 164 ? 14.026 5.106 16.242 1.00 24.78 245 GLU A O 1
ATOM 1272 N N . GLY A 1 165 ? 11.815 4.848 15.880 1.00 22.27 246 GLY A N 1
ATOM 1273 C CA . GLY A 1 165 ? 12.000 3.631 15.124 1.00 23.74 246 GLY A CA 1
ATOM 1274 C C . GLY A 1 165 ? 10.966 2.604 15.517 1.00 23.28 246 GLY A C 1
ATOM 1275 O O . GLY A 1 165 ? 9.786 2.929 15.671 1.00 23.41 246 GLY A O 1
ATOM 1276 N N . TRP A 1 166 ? 11.376 1.352 15.677 1.00 22.77 247 TRP A N 1
ATOM 1277 C CA . TRP A 1 166 ? 10.470 0.362 16.217 1.00 22.84 247 TRP A CA 1
ATOM 1278 C C . TRP A 1 166 ? 11.181 -0.428 17.296 1.00 21.27 247 TRP A C 1
ATOM 1279 O O . TRP A 1 166 ? 12.411 -0.414 17.408 1.00 21.78 247 TRP A O 1
ATOM 1290 N N . LEU A 1 167 ? 10.370 -1.066 18.133 1.00 17.99 248 LEU A N 1
ATOM 1291 C CA . LEU A 1 167 ? 10.866 -1.843 19.257 1.00 20.75 248 LEU A CA 1
ATOM 1292 C C . LEU A 1 167 ? 10.075 -3.138 19.286 1.00 18.27 248 LEU A C 1
ATOM 1293 O O . LEU A 1 167 ? 8.840 -3.106 19.315 1.00 18.59 248 LEU A O 1
ATOM 1298 N N . GLU A 1 168 ? 10.783 -4.269 19.244 1.00 17.68 249 GLU A N 1
ATOM 1299 C CA . GLU A 1 168 ? 10.176 -5.582 19.404 1.00 18.78 249 GLU A CA 1
ATOM 1300 C C . GLU A 1 168 ? 10.316 -5.986 20.865 1.00 17.74 249 GLU A C 1
ATOM 1301 O O . GLU A 1 168 ? 11.431 -6.034 21.392 1.00 18.32 249 GLU A O 1
ATOM 1307 N N . ILE A 1 169 ? 9.194 -6.294 21.507 1.00 15.62 250 ILE A N 1
ATOM 1308 C CA . ILE A 1 169 ? 9.203 -6.780 22.884 1.00 17.13 250 ILE A CA 1
ATOM 1309 C C . ILE A 1 169 ? 9.455 -8.284 22.827 1.00 18.48 250 ILE A C 1
ATOM 1310 O O . ILE A 1 169 ? 8.596 -9.045 22.382 1.00 19.40 250 ILE A O 1
ATOM 1315 N N . THR A 1 170 ? 10.640 -8.715 23.250 1.00 18.29 251 THR A N 1
ATOM 1316 C CA . THR A 1 170 ? 11.022 -10.117 23.125 1.00 16.13 251 THR A CA 1
ATOM 1317 C C . THR A 1 170 ? 10.863 -10.892 24.426 1.00 18.42 251 THR A C 1
ATOM 1318 O O . THR A 1 170 ? 10.948 -12.124 24.411 1.00 18.32 251 THR A O 1
ATOM 1322 N N . TYR A 1 171 ? 10.623 -10.201 25.540 1.00 17.29 252 TYR A N 1
ATOM 1323 C CA . TYR A 1 171 ? 10.432 -10.850 26.828 1.00 17.05 252 TYR A CA 1
ATOM 1324 C C . TYR A 1 171 ? 9.725 -9.866 27.746 1.00 17.48 252 TYR A C 1
ATOM 1325 O O . TYR A 1 171 ? 10.090 -8.688 27.803 1.00 17.71 252 TYR A O 1
ATOM 1334 N N . VAL A 1 172 ? 8.733 -10.356 28.474 1.00 17.35 253 VAL A N 1
ATOM 1335 C CA . VAL A 1 172 ? 8.237 -9.595 29.616 1.00 20.03 253 VAL A CA 1
ATOM 1336 C C . VAL A 1 172 ? 7.633 -10.544 30.637 1.00 20.64 253 VAL A C 1
ATOM 1337 O O . VAL A 1 172 ? 6.927 -11.495 30.284 1.00 19.66 253 VAL A O 1
ATOM 1341 N N . ASP A 1 173 ? 7.991 -10.351 31.902 1.00 21.03 254 ASP A N 1
ATOM 1342 C CA . ASP A 1 173 ? 7.309 -11.035 32.995 1.00 21.50 254 ASP A CA 1
ATOM 1343 C C . ASP A 1 173 ? 6.927 -9.955 34.004 1.00 24.20 254 ASP A C 1
ATOM 1344 O O . ASP A 1 173 ? 6.842 -8.763 33.688 1.00 25.81 254 ASP A O 1
ATOM 1349 N N . GLU A 1 174 ? 6.663 -10.366 35.245 1.00 26.09 255 GLU A N 1
ATOM 1350 C CA . GLU A 1 174 ? 6.169 -9.419 36.234 1.00 26.49 255 GLU A CA 1
ATOM 1351 C C . GLU A 1 174 ? 7.196 -8.344 36.578 1.00 24.13 255 GLU A C 1
ATOM 1352 O O . GLU A 1 174 ? 6.813 -7.276 37.073 1.00 26.34 255 GLU A O 1
ATOM 1358 N N . SER A 1 175 ? 8.477 -8.573 36.271 1.00 24.67 256 SER A N 1
ATOM 1359 C CA . SER A 1 175 ? 9.551 -7.699 36.736 1.00 25.01 256 SER A CA 1
ATOM 1360 C C . SER A 1 175 ? 10.606 -7.333 35.696 1.00 24.58 256 SER A C 1
ATOM 1361 O O . SER A 1 175 ? 11.366 -6.390 35.940 1.00 23.92 256 SER A O 1
ATOM 1364 N N . LEU A 1 176 ? 10.665 -7.998 34.543 1.00 20.82 257 LEU A N 1
ATOM 1365 C CA . LEU A 1 176 ? 11.763 -7.816 33.603 1.00 19.98 257 LEU A CA 1
ATOM 1366 C C . LEU A 1 176 ? 11.184 -7.679 32.199 1.00 18.58 257 LEU A C 1
ATOM 1367 O O . LEU A 1 176 ? 10.222 -8.372 31.849 1.00 17.86 257 LEU A O 1
ATOM 1372 N N . ARG A 1 177 ? 11.824 -6.854 31.374 1.00 18.20 258 ARG A N 1
ATOM 1373 C CA . ARG A 1 177 ? 11.417 -6.600 30.003 1.00 16.85 258 ARG A CA 1
ATOM 1374 C C . ARG A 1 177 ? 12.649 -6.649 29.106 1.00 17.36 258 ARG A C 1
ATOM 1375 O O . ARG A 1 177 ? 13.686 -6.112 29.481 1.00 18.64 258 ARG A O 1
ATOM 1383 N N . ILE A 1 178 ? 12.559 -7.301 27.934 1.00 16.38 259 ILE A N 1
ATOM 1384 C CA . ILE A 1 178 ? 13.646 -7.281 26.951 1.00 15.94 259 ILE A CA 1
ATOM 1385 C C . ILE A 1 178 ? 13.086 -6.807 25.619 1.00 15.78 259 ILE A C 1
ATOM 1386 O O . ILE A 1 178 ? 11.952 -7.149 25.260 1.00 16.78 259 ILE A O 1
ATOM 1391 N N . GLY A 1 179 ? 13.872 -6.003 24.898 1.00 14.99 260 GLY A N 1
ATOM 1392 C CA . GLY A 1 179 ? 13.448 -5.510 23.605 1.00 14.91 260 GLY A CA 1
ATOM 1393 C C . GLY A 1 179 ? 14.609 -5.433 22.637 1.00 16.36 260 GLY A C 1
ATOM 1394 O O . GLY A 1 179 ? 15.774 -5.374 23.030 1.00 16.91 260 GLY A O 1
ATOM 1395 N N . ARG A 1 180 ? 14.265 -5.420 21.352 1.00 16.59 261 ARG A N 1
ATOM 1396 C CA . ARG A 1 180 ? 15.228 -5.238 20.273 1.00 18.36 261 ARG A CA 1
ATOM 1397 C C . ARG A 1 180 ? 14.707 -4.170 19.332 1.00 18.27 261 ARG A C 1
ATOM 1398 O O . ARG A 1 180 ? 13.503 -4.087 19.091 1.00 19.94 261 ARG A O 1
ATOM 1406 N N . ASP A 1 181 ? 15.603 -3.336 18.811 1.00 16.35 262 ASP A N 1
ATOM 1407 C CA . ASP A 1 181 ? 15.095 -2.248 18.004 1.00 20.61 262 ASP A CA 1
ATOM 1408 C C . ASP A 1 181 ? 15.492 -2.430 16.544 1.00 20.02 262 ASP A C 1
ATOM 1409 O O . ASP A 1 181 ? 16.048 -3.460 16.144 1.00 20.34 262 ASP A O 1
ATOM 1414 N N . ASP A 1 182 ? 15.166 -1.418 15.739 1.00 23.40 263 ASP A N 1
ATOM 1415 C CA . ASP A 1 182 ? 15.408 -1.454 14.307 1.00 23.47 263 ASP A CA 1
ATOM 1416 C C . ASP A 1 182 ? 16.880 -1.327 13.968 1.00 24.43 263 ASP A C 1
ATOM 1417 O O . ASP A 1 182 ? 17.247 -1.520 12.807 1.00 25.46 263 ASP A O 1
ATOM 1422 N N . LYS A 1 183 ? 17.722 -1.026 14.953 1.00 21.59 264 LYS A N 1
ATOM 1423 C CA . LYS A 1 183 ? 19.168 -0.999 14.771 1.00 22.84 264 LYS A CA 1
ATOM 1424 C C . LYS A 1 183 ? 19.836 -2.245 15.344 1.00 22.77 264 LYS A C 1
ATOM 1425 O O . LYS A 1 183 ? 21.068 -2.298 15.441 1.00 24.28 264 LYS A O 1
ATOM 1431 N N . ALA A 1 184 ? 19.041 -3.245 15.714 1.00 20.27 265 ALA A N 1
ATOM 1432 C CA . ALA A 1 184 ? 19.504 -4.489 16.311 1.00 22.61 265 ALA A CA 1
ATOM 1433 C C . ALA A 1 184 ? 20.154 -4.287 17.671 1.00 21.09 265 ALA A C 1
ATOM 1434 O O . ALA A 1 184 ? 20.911 -5.147 18.123 1.00 22.75 265 ALA A O 1
ATOM 1436 N N . ASN A 1 185 ? 19.875 -3.174 18.347 1.00 19.82 266 ASN A N 1
ATOM 1437 C CA . ASN A 1 185 ? 20.215 -3.068 19.759 1.00 17.46 266 ASN A CA 1
ATOM 1438 C C . ASN A 1 185 ? 19.368 -4.024 20.603 1.00 18.05 266 ASN A C 1
ATOM 1439 O O . ASN A 1 185 ? 18.308 -4.496 20.194 1.00 21.42 266 ASN A O 1
ATOM 1444 N N . ILE A 1 186 ? 19.859 -4.293 21.807 1.00 15.94 267 ILE A N 1
ATOM 1445 C CA . ILE A 1 186 ? 19.169 -5.083 22.818 1.00 15.97 267 ILE A CA 1
ATOM 1446 C C . ILE A 1 186 ? 19.052 -4.207 24.054 1.00 16.67 267 ILE A C 1
ATOM 1447 O O . ILE A 1 186 ? 20.042 -3.590 24.460 1.00 17.81 267 ILE A O 1
ATOM 1452 N N . PHE A 1 187 ? 17.856 -4.149 24.640 1.00 16.17 268 PHE A N 1
ATOM 1453 C CA . PHE A 1 187 ? 17.602 -3.387 25.861 1.00 15.59 268 PHE A CA 1
ATOM 1454 C C . PHE A 1 187 ? 16.934 -4.288 26.879 1.00 17.96 268 PHE A C 1
ATOM 1455 O O . PHE A 1 187 ? 15.887 -4.875 26.591 1.00 18.24 268 PHE A O 1
ATOM 1463 N N . VAL A 1 188 ? 17.507 -4.362 28.076 1.00 16.43 269 VAL A N 1
ATOM 1464 C CA . VAL A 1 188 ? 16.930 -5.100 29.192 1.00 16.10 269 VAL A CA 1
ATOM 1465 C C . VAL A 1 188 ? 16.589 -4.118 30.302 1.00 15.59 269 VAL A C 1
ATOM 1466 O O . VAL A 1 188 ? 17.460 -3.366 30.749 1.00 15.61 269 VAL A O 1
ATOM 1470 N N . LEU A 1 189 ? 15.332 -4.129 30.755 1.00 16.00 270 LEU A N 1
ATOM 1471 C CA . LEU A 1 189 ? 14.868 -3.190 31.779 1.00 16.92 270 LEU A CA 1
ATOM 1472 C C . LEU A 1 189 ? 14.120 -3.940 32.870 1.00 18.10 270 LEU A C 1
ATOM 1473 O O . LEU A 1 189 ? 13.501 -4.983 32.620 1.00 19.24 270 LEU A O 1
ATOM 1478 N N . GLU A 1 190 ? 14.192 -3.406 34.089 1.00 17.31 271 GLU A N 1
ATOM 1479 C CA . GLU A 1 190 ? 13.435 -3.937 35.215 1.00 19.67 271 GLU A CA 1
ATOM 1480 C C . GLU A 1 190 ? 12.382 -2.929 35.654 1.00 19.85 271 GLU A C 1
ATOM 1481 O O . GLU A 1 190 ? 12.536 -1.721 35.459 1.00 17.47 271 GLU A O 1
ATOM 1487 N N . ARG A 1 191 ? 11.305 -3.440 36.245 1.00 19.16 272 ARG A N 1
ATOM 1488 C CA . ARG A 1 191 ? 10.247 -2.580 36.765 1.00 19.83 272 ARG A CA 1
ATOM 1489 C C . ARG A 1 191 ? 10.787 -1.624 37.820 1.00 21.17 272 ARG A C 1
ATOM 1490 O O . ARG A 1 191 ? 11.559 -2.021 38.695 1.00 21.56 272 ARG A O 1
ATOM 1498 N N . ALA A 1 192 ? 10.341 -0.366 37.762 1.00 20.39 273 ALA A N 1
ATOM 1499 C CA . ALA A 1 192 ? 10.713 0.626 38.759 1.00 24.08 273 ALA A CA 1
ATOM 1500 C C . ALA A 1 192 ? 9.499 1.488 39.059 1.00 26.45 273 ALA A C 1
ATOM 1501 O O . ALA A 1 192 ? 8.503 1.461 38.334 1.00 27.42 273 ALA A O 1
ATOM 1503 N N . ASP A 1 193 ? 9.585 2.244 40.149 1.00 25.98 274 ASP A N 1
ATOM 1504 C CA . ASP A 1 193 ? 8.488 3.142 40.510 1.00 31.22 274 ASP A CA 1
ATOM 1505 C C . ASP A 1 193 ? 8.681 4.495 39.836 1.00 29.49 274 ASP A C 1
ATOM 1506 O O . ASP A 1 193 ? 9.794 5.023 39.832 1.00 28.02 274 ASP A O 1
ATOM 1511 N N . PRO A 1 194 ? 7.618 5.067 39.260 1.00 30.44 275 PRO A N 1
ATOM 1512 C CA . PRO A 1 194 ? 7.770 6.367 38.581 1.00 31.40 275 PRO A CA 1
ATOM 1513 C C . PRO A 1 194 ? 8.310 7.462 39.488 1.00 31.11 275 PRO A C 1
ATOM 1514 O O . PRO A 1 194 ? 8.998 8.376 39.006 1.00 32.64 275 PRO A O 1
ATOM 1518 N N . SER A 1 195 ? 8.034 7.391 40.793 1.00 32.17 276 SER A N 1
ATOM 1519 C CA . SER A 1 195 ? 8.542 8.414 41.699 1.00 30.38 276 SER A CA 1
ATOM 1520 C C . SER A 1 195 ? 10.056 8.342 41.846 1.00 33.05 276 SER A C 1
ATOM 1521 O O . SER A 1 195 ? 10.658 9.311 42.319 1.00 33.41 276 SER A O 1
ATOM 1524 N N . GLU A 1 196 ? 10.679 7.217 41.470 1.00 32.13 277 GLU A N 1
ATOM 1525 C CA . GLU A 1 196 ? 12.132 7.095 41.517 1.00 34.92 277 GLU A CA 1
ATOM 1526 C C . GLU A 1 196 ? 12.822 7.859 40.398 1.00 35.59 277 GLU A C 1
ATOM 1527 O O . GLU A 1 196 ? 14.049 8.009 40.439 1.00 34.87 277 GLU A O 1
ATOM 1533 N N . VAL A 1 197 ? 12.079 8.323 39.402 1.00 32.47 278 VAL A N 1
ATOM 1534 C CA . VAL A 1 197 ? 12.682 9.051 38.300 1.00 33.61 278 VAL A CA 1
ATOM 1535 C C . VAL A 1 197 ? 12.922 10.510 38.654 1.00 38.85 278 VAL A C 1
ATOM 1536 O O . VAL A 1 197 ? 12.055 11.205 39.178 1.00 39.34 278 VAL A O 1
ATOM 1541 N N . LEU B 1 4 ? 27.268 -3.055 1.411 1.00 42.83 85 LEU B N 1
ATOM 1542 C CA . LEU B 1 4 ? 27.340 -4.536 1.431 1.00 41.28 85 LEU B CA 1
ATOM 1543 C C . LEU B 1 4 ? 28.172 -5.062 0.253 1.00 41.35 85 LEU B C 1
ATOM 1544 O O . LEU B 1 4 ? 29.050 -5.860 0.507 1.00 45.91 85 LEU B O 1
ATOM 1549 N N . GLY B 1 5 ? 27.895 -4.640 -0.979 1.00 39.59 86 GLY B N 1
ATOM 1550 C CA . GLY B 1 5 ? 28.617 -5.192 -2.146 1.00 39.44 86 GLY B CA 1
ATOM 1551 C C . GLY B 1 5 ? 30.063 -4.752 -2.091 1.00 36.86 86 GLY B C 1
ATOM 1552 O O . GLY B 1 5 ? 30.943 -5.487 -2.525 1.00 34.39 86 GLY B O 1
ATOM 1553 N N . ASP B 1 6 ? 30.267 -3.567 -1.569 1.00 37.25 87 ASP B N 1
ATOM 1554 C CA . ASP B 1 6 ? 31.607 -3.034 -1.367 1.00 37.12 87 ASP B CA 1
ATOM 1555 C C . ASP B 1 6 ? 32.390 -3.935 -0.425 1.00 33.93 87 ASP B C 1
ATOM 1556 O O . ASP B 1 6 ? 33.530 -4.323 -0.709 1.00 29.65 87 ASP B O 1
ATOM 1561 N N . ALA B 1 7 ? 31.784 -4.273 0.713 1.00 33.21 88 ALA B N 1
ATOM 1562 C CA . ALA B 1 7 ? 32.433 -5.186 1.642 1.00 31.47 88 ALA B CA 1
ATOM 1563 C C . ALA B 1 7 ? 32.558 -6.581 1.039 1.00 29.70 88 ALA B C 1
ATOM 1564 O O . ALA B 1 7 ? 33.603 -7.224 1.169 1.00 25.74 88 ALA B O 1
ATOM 1566 N N . LYS B 1 8 ? 31.516 -7.056 0.350 1.00 28.67 89 LYS B N 1
ATOM 1567 C CA . LYS B 1 8 ? 31.594 -8.382 -0.261 1.00 27.57 89 LYS B CA 1
ATOM 1568 C C . LYS B 1 8 ? 32.674 -8.449 -1.332 1.00 29.05 89 LYS B C 1
ATOM 1569 O O . LYS B 1 8 ? 33.415 -9.436 -1.407 1.00 27.55 89 LYS B O 1
ATOM 1575 N N . ASP B 1 9 ? 32.787 -7.420 -2.179 1.00 29.50 90 ASP B N 1
ATOM 1576 C CA . ASP B 1 9 ? 33.862 -7.440 -3.169 1.00 30.16 90 ASP B CA 1
ATOM 1577 C C . ASP B 1 9 ? 35.221 -7.514 -2.496 1.00 25.44 90 ASP B C 1
ATOM 1578 O O . ASP B 1 9 ? 36.107 -8.249 -2.942 1.00 28.37 90 ASP B O 1
ATOM 1583 N N . ALA B 1 10 ? 35.403 -6.756 -1.418 1.00 26.75 91 ALA B N 1
ATOM 1584 C CA . ALA B 1 10 ? 36.680 -6.782 -0.723 1.00 25.42 91 ALA B CA 1
ATOM 1585 C C . ALA B 1 10 ? 36.923 -8.142 -0.075 1.00 25.75 91 ALA B C 1
ATOM 1586 O O . ALA B 1 10 ? 38.059 -8.619 -0.042 1.00 25.32 91 ALA B O 1
ATOM 1588 N N . LEU B 1 11 ? 35.871 -8.795 0.424 1.00 23.12 92 LEU B N 1
ATOM 1589 C CA . LEU B 1 11 ? 36.066 -10.103 1.050 1.00 24.60 92 LEU B CA 1
ATOM 1590 C C . LEU B 1 11 ? 36.487 -11.147 0.023 1.00 24.97 92 LEU B C 1
ATOM 1591 O O . LEU B 1 11 ? 37.412 -11.934 0.270 1.00 23.54 92 LEU B O 1
ATOM 1596 N N . TYR B 1 12 ? 35.863 -11.141 -1.157 1.00 24.16 93 TYR B N 1
ATOM 1597 C CA . TYR B 1 12 ? 36.281 -12.066 -2.204 1.00 22.94 93 TYR B CA 1
ATOM 1598 C C . TYR B 1 12 ? 37.703 -11.770 -2.675 1.00 25.88 93 TYR B C 1
ATOM 1599 O O . TYR B 1 12 ? 38.464 -12.690 -2.986 1.00 24.97 93 TYR B O 1
ATOM 1608 N N . ALA B 1 13 ? 38.086 -10.488 -2.728 1.00 26.01 94 ALA B N 1
ATOM 1609 C CA . ALA B 1 13 ? 39.455 -10.165 -3.119 1.00 25.17 94 ALA B CA 1
ATOM 1610 C C . ALA B 1 13 ? 40.455 -10.710 -2.104 1.00 25.07 94 ALA B C 1
ATOM 1611 O O . ALA B 1 13 ? 41.517 -11.218 -2.480 1.00 28.11 94 ALA B O 1
ATOM 1613 N N . ALA B 1 14 ? 40.116 -10.635 -0.816 1.00 24.07 95 ALA B N 1
ATOM 1614 C CA . ALA B 1 14 ? 40.994 -11.147 0.232 1.00 24.77 95 ALA B CA 1
ATOM 1615 C C . ALA B 1 14 ? 41.063 -12.673 0.238 1.00 26.28 95 ALA B C 1
ATOM 1616 O O . ALA B 1 14 ? 42.073 -13.240 0.669 1.00 23.35 95 ALA B O 1
ATOM 1618 N N . LEU B 1 15 ? 40.002 -13.354 -0.205 1.00 25.05 96 LEU B N 1
ATOM 1619 C CA . LEU B 1 15 ? 39.979 -14.815 -0.256 1.00 23.59 96 LEU B CA 1
ATOM 1620 C C . LEU B 1 15 ? 40.668 -15.404 -1.480 1.00 29.23 96 LEU B C 1
ATOM 1621 O O . LEU B 1 15 ? 40.891 -16.620 -1.512 1.00 24.25 96 LEU B O 1
ATOM 1626 N N . GLU B 1 16 ? 41.031 -14.591 -2.475 1.00 26.51 97 GLU B N 1
ATOM 1627 C CA . GLU B 1 16 ? 41.615 -15.131 -3.697 1.00 30.87 97 GLU B CA 1
ATOM 1628 C C . GLU B 1 16 ? 42.913 -15.876 -3.393 1.00 29.85 97 GLU B C 1
ATOM 1629 O O . GLU B 1 16 ? 43.789 -15.364 -2.688 1.00 29.59 97 GLU B O 1
ATOM 1635 N N . GLY B 1 17 ? 43.017 -17.105 -3.902 1.00 28.50 98 GLY B N 1
ATOM 1636 C CA . GLY B 1 17 ? 44.194 -17.928 -3.723 1.00 28.74 98 GLY B CA 1
ATOM 1637 C C . GLY B 1 17 ? 44.387 -18.521 -2.346 1.00 28.00 98 GLY B C 1
ATOM 1638 O O . GLY B 1 17 ? 45.434 -19.130 -2.092 1.00 28.42 98 GLY B O 1
ATOM 1639 N N . MET B 1 18 ? 43.406 -18.405 -1.461 1.00 24.85 99 MET B N 1
ATOM 1640 C CA . MET B 1 18 ? 43.586 -18.773 -0.065 1.00 24.99 99 MET B CA 1
ATOM 1641 C C . MET B 1 18 ? 43.019 -20.159 0.241 1.00 25.17 99 MET B C 1
ATOM 1642 O O . MET B 1 18 ? 43.092 -20.611 1.391 1.00 20.91 99 MET B O 1
ATOM 1647 N N . ASN B 1 19 ? 42.437 -20.828 -0.759 1.00 23.13 100 ASN B N 1
ATOM 1648 C CA . ASN B 1 19 ? 41.751 -22.105 -0.578 1.00 24.14 100 ASN B CA 1
ATOM 1649 C C . ASN B 1 19 ? 40.852 -22.129 0.651 1.00 22.73 100 ASN B C 1
ATOM 1650 O O . ASN B 1 19 ? 40.872 -23.096 1.423 1.00 21.70 100 ASN B O 1
ATOM 1655 N N . ARG B 1 20 ? 40.088 -21.064 0.872 1.00 21.47 101 ARG B N 1
ATOM 1656 C CA . ARG B 1 20 ? 39.049 -21.030 1.899 1.00 20.16 101 ARG B CA 1
ATOM 1657 C C . ARG B 1 20 ? 39.604 -21.085 3.312 1.00 21.48 101 ARG B C 1
ATOM 1658 O O . ARG B 1 20 ? 38.826 -21.216 4.267 1.00 20.33 101 ARG B O 1
ATOM 1666 N N . GLY B 1 21 ? 40.932 -21.033 3.467 1.00 19.57 102 GLY B N 1
ATOM 1667 C CA . GLY B 1 21 ? 41.580 -21.131 4.758 1.00 21.67 102 GLY B CA 1
ATOM 1668 C C . GLY B 1 21 ? 41.778 -22.535 5.278 1.00 24.60 102 GLY B C 1
ATOM 1669 O O . GLY B 1 21 ? 42.279 -22.700 6.399 1.00 22.60 102 GLY B O 1
ATOM 1670 N N . ILE B 1 22 ? 41.402 -23.557 4.510 1.00 22.13 103 ILE B N 1
ATOM 1671 C CA . ILE B 1 22 ? 41.347 -24.895 5.086 1.00 22.79 103 ILE B CA 1
ATOM 1672 C C . ILE B 1 22 ? 42.740 -25.471 5.249 1.00 23.98 103 ILE B C 1
ATOM 1673 O O . ILE B 1 22 ? 42.928 -26.424 6.020 1.00 24.35 103 ILE B O 1
ATOM 1678 N N . PHE B 1 23 ? 43.741 -24.883 4.597 1.00 21.30 104 PHE B N 1
ATOM 1679 C CA . PHE B 1 23 ? 45.117 -25.276 4.859 1.00 24.58 104 PHE B CA 1
ATOM 1680 C C . PHE B 1 23 ? 45.916 -24.110 5.451 1.00 24.12 104 PHE B C 1
ATOM 1681 O O . PHE B 1 23 ? 47.119 -23.984 5.217 1.00 25.19 104 PHE B O 1
ATOM 1689 N N . GLY B 1 24 ? 45.255 -23.257 6.230 1.00 22.55 105 GLY B N 1
ATOM 1690 C CA . GLY B 1 24 ? 45.926 -22.243 7.014 1.00 25.85 105 GLY B CA 1
ATOM 1691 C C . GLY B 1 24 ? 46.111 -20.936 6.265 1.00 26.73 105 GLY B C 1
ATOM 1692 O O . GLY B 1 24 ? 45.850 -20.816 5.069 1.00 22.48 105 GLY B O 1
ATOM 1693 N N . MET B 1 25 ? 46.556 -19.924 7.006 1.00 26.16 106 MET B N 1
ATOM 1694 C CA . MET B 1 25 ? 46.982 -18.659 6.418 1.00 26.26 106 MET B CA 1
ATOM 1695 C C . MET B 1 25 ? 47.763 -17.894 7.474 1.00 27.97 106 MET B C 1
ATOM 1696 O O . MET B 1 25 ? 47.756 -18.248 8.654 1.00 25.52 106 MET B O 1
ATOM 1701 N N . THR B 1 26 ? 48.375 -16.791 7.042 1.00 25.17 107 THR B N 1
ATOM 1702 C CA . THR B 1 26 ? 49.122 -15.935 7.948 1.00 24.47 107 THR B CA 1
ATOM 1703 C C . THR B 1 26 ? 48.189 -15.198 8.906 1.00 26.20 107 THR B C 1
ATOM 1704 O O . THR B 1 26 ? 46.983 -15.085 8.681 1.00 22.68 107 THR B O 1
ATOM 1708 N N . SER B 1 27 ? 48.777 -14.683 9.995 1.00 24.56 108 SER B N 1
ATOM 1709 C CA . SER B 1 27 ? 48.000 -13.889 10.950 1.00 25.06 108 SER B CA 1
ATOM 1710 C C . SER B 1 27 ? 47.403 -12.656 10.291 1.00 23.47 108 SER B C 1
ATOM 1711 O O . SER B 1 27 ? 46.252 -12.285 10.567 1.00 23.23 108 SER B O 1
ATOM 1714 N N . GLU B 1 28 ? 48.185 -11.989 9.444 1.00 23.71 109 GLU B N 1
ATOM 1715 C CA . GLU B 1 28 ? 47.688 -10.793 8.770 1.00 24.27 109 GLU B CA 1
ATOM 1716 C C . GLU B 1 28 ? 46.504 -11.121 7.871 1.00 23.09 109 GLU B C 1
ATOM 1717 O O . GLU B 1 28 ? 45.503 -10.393 7.860 1.00 22.05 109 GLU B O 1
ATOM 1723 N N . LYS B 1 29 ? 46.586 -12.232 7.131 1.00 22.69 110 LYS B N 1
ATOM 1724 C CA . LYS B 1 29 ? 45.484 -12.615 6.251 1.00 24.24 110 LYS B CA 1
ATOM 1725 C C . LYS B 1 29 ? 44.234 -12.975 7.053 1.00 22.22 110 LYS B C 1
ATOM 1726 O O . LYS B 1 29 ? 43.112 -12.578 6.698 1.00 19.42 110 LYS B O 1
ATOM 1732 N N . ARG B 1 30 ? 44.410 -13.691 8.164 1.00 20.70 111 ARG B N 1
ATOM 1733 C CA . ARG B 1 30 ? 43.293 -13.977 9.058 1.00 21.41 111 ARG B CA 1
ATOM 1734 C C . ARG B 1 30 ? 42.649 -12.697 9.577 1.00 20.88 111 ARG B C 1
ATOM 1735 O O . ARG B 1 30 ? 41.415 -12.572 9.610 1.00 19.02 111 ARG B O 1
ATOM 1743 N N . SER B 1 31 ? 43.472 -11.736 9.997 1.00 18.88 112 SER B N 1
ATOM 1744 C CA . SER B 1 31 ? 42.921 -10.486 10.501 1.00 21.08 112 SER B CA 1
ATOM 1745 C C . SER B 1 31 ? 42.165 -9.751 9.404 1.00 20.29 112 SER B C 1
ATOM 1746 O O . SER B 1 31 ? 41.085 -9.197 9.648 1.00 20.32 112 SER B O 1
ATOM 1749 N N . GLU B 1 32 ? 42.696 -9.782 8.183 1.00 19.60 113 GLU B N 1
ATOM 1750 C CA . GLU B 1 32 ? 42.054 -9.104 7.062 1.00 19.48 113 GLU B CA 1
ATOM 1751 C C . GLU B 1 32 ? 40.668 -9.685 6.798 1.00 20.67 113 GLU B C 1
ATOM 1752 O O . GLU B 1 32 ? 39.684 -8.948 6.658 1.00 19.99 113 GLU B O 1
ATOM 1758 N N . ILE B 1 33 ? 40.576 -11.013 6.719 1.00 18.10 114 ILE B N 1
ATOM 1759 C CA . ILE B 1 33 ? 39.292 -11.647 6.424 1.00 19.67 114 ILE B CA 1
ATOM 1760 C C . ILE B 1 33 ? 38.291 -11.415 7.551 1.00 19.22 114 ILE B C 1
ATOM 1761 O O . ILE B 1 33 ? 37.113 -11.124 7.307 1.00 17.86 114 ILE B O 1
ATOM 1766 N N . HIS B 1 34 ? 38.733 -11.543 8.799 1.00 18.99 115 HIS B N 1
ATOM 1767 C CA . HIS B 1 34 ? 37.818 -11.400 9.917 1.00 18.93 115 HIS B CA 1
ATOM 1768 C C . HIS B 1 34 ? 37.360 -9.958 10.084 1.00 20.66 115 HIS B C 1
ATOM 1769 O O . HIS B 1 34 ? 36.225 -9.721 10.513 1.00 18.60 115 HIS B O 1
ATOM 1776 N N . ALA B 1 35 ? 38.217 -8.989 9.738 1.00 19.87 116 ALA B N 1
ATOM 1777 C CA . ALA B 1 35 ? 37.757 -7.601 9.705 1.00 21.96 116 ALA B CA 1
ATOM 1778 C C . ALA B 1 35 ? 36.590 -7.438 8.740 1.00 19.84 116 ALA B C 1
ATOM 1779 O O . ALA B 1 35 ? 35.600 -6.758 9.052 1.00 20.50 116 ALA B O 1
ATOM 1781 N N . LEU B 1 36 ? 36.700 -8.036 7.554 1.00 17.63 117 LEU B N 1
ATOM 1782 C CA . LEU B 1 36 ? 35.634 -7.931 6.568 1.00 20.77 117 LEU B CA 1
ATOM 1783 C C . LEU B 1 36 ? 34.394 -8.682 7.025 1.00 20.68 117 LEU B C 1
ATOM 1784 O O . LEU B 1 36 ? 33.263 -8.235 6.792 1.00 20.39 117 LEU B O 1
ATOM 1789 N N . VAL B 1 37 ? 34.584 -9.831 7.676 1.00 19.81 118 VAL B N 1
ATOM 1790 C CA . VAL B 1 37 ? 33.435 -10.570 8.187 1.00 19.12 118 VAL B CA 1
ATOM 1791 C C . VAL B 1 37 ? 32.711 -9.755 9.248 1.00 20.31 118 VAL B C 1
ATOM 1792 O O . VAL B 1 37 ? 31.475 -9.677 9.261 1.00 21.00 118 VAL B O 1
ATOM 1796 N N . GLU B 1 38 ? 33.466 -9.145 10.163 1.00 20.31 119 GLU B N 1
ATOM 1797 C CA . GLU B 1 38 ? 32.850 -8.368 11.229 1.00 20.48 119 GLU B CA 1
ATOM 1798 C C . GLU B 1 38 ? 32.119 -7.154 10.668 1.00 22.13 119 GLU B C 1
ATOM 1799 O O . GLU B 1 38 ? 31.053 -6.778 11.173 1.00 22.37 119 GLU B O 1
ATOM 1805 N N . LEU B 1 39 ? 32.658 -6.546 9.605 1.00 20.10 120 LEU B N 1
ATOM 1806 C CA . LEU B 1 39 ? 31.960 -5.428 8.973 1.00 22.48 120 LEU B CA 1
ATOM 1807 C C . LEU B 1 39 ? 30.630 -5.878 8.370 1.00 22.56 120 LEU B C 1
ATOM 1808 O O . LEU B 1 39 ? 29.596 -5.217 8.545 1.00 21.85 120 LEU B O 1
ATOM 1813 N N . LEU B 1 40 ? 30.626 -7.017 7.676 1.00 19.99 121 LEU B N 1
ATOM 1814 C CA . LEU B 1 40 ? 29.373 -7.525 7.133 1.00 21.82 121 LEU B CA 1
ATOM 1815 C C . LEU B 1 40 ? 28.384 -7.844 8.251 1.00 20.67 121 LEU B C 1
ATOM 1816 O O . LEU B 1 40 ? 27.204 -7.495 8.167 1.00 19.49 121 LEU B O 1
ATOM 1821 N N . GLU B 1 41 ? 28.856 -8.492 9.319 1.00 20.11 122 GLU B N 1
ATOM 1822 C CA . GLU B 1 41 ? 27.990 -8.830 10.448 1.00 19.48 122 GLU B CA 1
ATOM 1823 C C . GLU B 1 41 ? 27.365 -7.583 11.075 1.00 20.91 122 GLU B C 1
ATOM 1824 O O . GLU B 1 41 ? 26.200 -7.606 11.513 1.00 19.41 122 GLU B O 1
ATOM 1830 N N . SER B 1 42 ? 28.115 -6.482 11.125 1.00 21.50 123 SER B N 1
ATOM 1831 C CA . SER B 1 42 ? 27.584 -5.257 11.719 1.00 22.47 123 SER B CA 1
ATOM 1832 C C . SER B 1 42 ? 26.476 -4.648 10.873 1.00 24.20 123 SER B C 1
ATOM 1833 O O . SER B 1 42 ? 25.705 -3.830 11.381 1.00 26.94 123 SER B O 1
ATOM 1836 N N . LYS B 1 43 ? 26.377 -5.037 9.603 1.00 23.14 124 LYS B N 1
ATOM 1837 C CA . LYS B 1 43 ? 25.396 -4.492 8.681 1.00 24.49 124 LYS B CA 1
ATOM 1838 C C . LYS B 1 43 ? 24.409 -5.557 8.215 1.00 21.99 124 LYS B C 1
ATOM 1839 O O . LYS B 1 43 ? 23.785 -5.396 7.163 1.00 22.55 124 LYS B O 1
ATOM 1845 N N . ASN B 1 44 ? 24.256 -6.641 8.986 1.00 20.76 125 ASN B N 1
ATOM 1846 C CA . ASN B 1 44 ? 23.452 -7.797 8.585 1.00 19.58 125 ASN B CA 1
ATOM 1847 C C . ASN B 1 44 ? 22.012 -7.391 8.261 1.00 21.08 125 ASN B C 1
ATOM 1848 O O . ASN B 1 44 ? 21.306 -6.888 9.149 1.00 22.14 125 ASN B O 1
ATOM 1853 N N . PRO B 1 45 ? 21.537 -7.606 7.031 1.00 20.34 126 PRO B N 1
ATOM 1854 C CA . PRO B 1 45 ? 20.178 -7.188 6.668 1.00 21.35 126 PRO B CA 1
ATOM 1855 C C . PRO B 1 45 ? 19.105 -8.189 7.053 1.00 20.91 126 PRO B C 1
ATOM 1856 O O . PRO B 1 45 ? 17.916 -7.930 6.807 1.00 21.56 126 PRO B O 1
ATOM 1860 N N . THR B 1 46 ? 19.490 -9.318 7.653 1.00 19.95 127 THR B N 1
ATOM 1861 C CA . THR B 1 46 ? 18.550 -10.295 8.207 1.00 20.13 127 THR B CA 1
ATOM 1862 C C . THR B 1 46 ? 18.815 -10.467 9.702 1.00 19.44 127 THR B C 1
ATOM 1863 O O . THR B 1 46 ? 19.287 -11.525 10.151 1.00 19.00 127 THR B O 1
ATOM 1867 N N . PRO B 1 47 ? 18.510 -9.445 10.504 1.00 20.33 128 PRO B N 1
ATOM 1868 C CA . PRO B 1 47 ? 18.602 -9.593 11.955 1.00 18.35 128 PRO B CA 1
ATOM 1869 C C . PRO B 1 47 ? 17.531 -10.543 12.450 1.00 19.46 128 PRO B C 1
ATOM 1870 O O . PRO B 1 47 ? 16.514 -10.773 11.792 1.00 19.04 128 PRO B O 1
ATOM 1874 N N . GLU B 1 48 ? 17.791 -11.119 13.620 1.00 18.32 129 GLU B N 1
ATOM 1875 C CA . GLU B 1 48 ? 16.956 -12.171 14.185 1.00 16.79 129 GLU B CA 1
ATOM 1876 C C . GLU B 1 48 ? 16.630 -13.224 13.122 1.00 15.47 129 GLU B C 1
ATOM 1877 O O . GLU B 1 48 ? 15.458 -13.521 12.863 1.00 16.02 129 GLU B O 1
ATOM 1883 N N . PRO B 1 49 ? 17.655 -13.817 12.512 1.00 15.77 130 PRO B N 1
ATOM 1884 C CA . PRO B 1 49 ? 17.439 -14.650 11.322 1.00 16.36 130 PRO B CA 1
ATOM 1885 C C . PRO B 1 49 ? 16.566 -15.873 11.566 1.00 16.16 130 PRO B C 1
ATOM 1886 O O . PRO B 1 49 ? 15.945 -16.359 10.612 1.00 16.23 130 PRO B O 1
ATOM 1890 N N . THR B 1 50 ? 16.503 -16.408 12.789 1.00 16.80 131 THR B N 1
ATOM 1891 C CA . THR B 1 50 ? 15.715 -17.627 12.940 1.00 17.12 131 THR B CA 1
ATOM 1892 C C . THR B 1 50 ? 14.212 -17.362 12.887 1.00 17.17 131 THR B C 1
ATOM 1893 O O . THR B 1 50 ? 13.439 -18.322 12.787 1.00 17.93 131 THR B O 1
ATOM 1897 N N . ASP B 1 51 ? 13.782 -16.099 12.947 1.00 16.26 132 ASP B N 1
ATOM 1898 C CA . ASP B 1 51 ? 12.396 -15.764 12.647 1.00 19.31 132 ASP B CA 1
ATOM 1899 C C . ASP B 1 51 ? 12.108 -15.760 11.156 1.00 21.30 132 ASP B C 1
ATOM 1900 O O . ASP B 1 51 ? 10.952 -15.560 10.774 1.00 23.66 132 ASP B O 1
ATOM 1905 N N . LYS B 1 52 ? 13.125 -15.948 10.307 1.00 19.87 133 LYS B N 1
ATOM 1906 C CA . LYS B 1 52 ? 12.958 -15.684 8.885 1.00 20.41 133 LYS B CA 1
ATOM 1907 C C . LYS B 1 52 ? 13.695 -16.704 8.036 1.00 21.07 133 LYS B C 1
ATOM 1908 O O . LYS B 1 52 ? 14.117 -16.384 6.922 1.00 21.76 133 LYS B O 1
ATOM 1914 N N . LEU B 1 53 ? 13.883 -17.926 8.542 1.00 19.40 134 LEU B N 1
ATOM 1915 C CA . LEU B 1 53 ? 14.774 -18.852 7.846 1.00 18.59 134 LEU B CA 1
ATOM 1916 C C . LEU B 1 53 ? 14.271 -19.174 6.449 1.00 22.39 134 LEU B C 1
ATOM 1917 O O . LEU B 1 53 ? 15.077 -19.410 5.543 1.00 20.43 134 LEU B O 1
ATOM 1922 N N . GLN B 1 54 ? 12.951 -19.161 6.248 1.00 22.13 135 GLN B N 1
ATOM 1923 C CA . GLN B 1 54 ? 12.392 -19.576 4.966 1.00 25.72 135 GLN B CA 1
ATOM 1924 C C . GLN B 1 54 ? 12.789 -18.636 3.833 1.00 27.06 135 GLN B C 1
ATOM 1925 O O . GLN B 1 54 ? 12.934 -19.071 2.687 1.00 30.96 135 GLN B O 1
ATOM 1931 N N . ASP B 1 55 ? 12.969 -17.354 4.123 1.00 28.55 136 ASP B N 1
ATOM 1932 C CA . ASP B 1 55 ? 13.177 -16.412 3.033 1.00 30.33 136 ASP B CA 1
ATOM 1933 C C . ASP B 1 55 ? 14.627 -16.428 2.557 1.00 30.88 136 ASP B C 1
ATOM 1934 O O . ASP B 1 55 ? 14.889 -16.405 1.350 1.00 33.34 136 ASP B O 1
ATOM 1939 N N . LYS B 1 56 ? 15.572 -16.517 3.486 1.00 26.25 137 LYS B N 1
ATOM 1940 C CA . LYS B 1 56 ? 16.978 -16.256 3.210 1.00 30.33 137 LYS B CA 1
ATOM 1941 C C . LYS B 1 56 ? 17.864 -17.483 3.339 1.00 26.77 137 LYS B C 1
ATOM 1942 O O . LYS B 1 56 ? 18.749 -17.699 2.502 1.00 26.90 137 LYS B O 1
ATOM 1948 N N . VAL B 1 57 ? 17.650 -18.284 4.381 1.00 23.68 138 VAL B N 1
ATOM 1949 C CA . VAL B 1 57 ? 18.606 -19.329 4.750 1.00 21.59 138 VAL B CA 1
ATOM 1950 C C . VAL B 1 57 ? 18.366 -20.631 3.987 1.00 21.48 138 VAL B C 1
ATOM 1951 O O . VAL B 1 57 ? 19.321 -21.360 3.678 1.00 22.26 138 VAL B O 1
ATOM 1955 N N . ASP B 1 58 ? 17.108 -20.940 3.671 1.00 20.50 139 ASP B N 1
ATOM 1956 C CA . ASP B 1 58 ? 16.774 -22.136 2.914 1.00 20.71 139 ASP B CA 1
ATOM 1957 C C . ASP B 1 58 ? 17.543 -22.225 1.605 1.00 24.57 139 ASP B C 1
ATOM 1958 O O . ASP B 1 58 ? 17.580 -21.270 0.826 1.00 23.68 139 ASP B O 1
ATOM 1963 N N . GLY B 1 59 ? 18.149 -23.403 1.354 1.00 21.61 140 GLY B N 1
ATOM 1964 C CA . GLY B 1 59 ? 18.730 -23.687 0.061 1.00 24.22 140 GLY B CA 1
ATOM 1965 C C . GLY B 1 59 ? 20.147 -24.224 0.157 1.00 23.78 140 GLY B C 1
ATOM 1966 O O . GLY B 1 59 ? 20.584 -24.712 1.207 1.00 20.47 140 GLY B O 1
ATOM 1967 N N . CYS B 1 60 ? 20.835 -24.119 -0.983 1.00 23.12 141 CYS B N 1
ATOM 1968 C CA . CYS B 1 60 ? 22.191 -24.616 -1.242 1.00 22.56 141 CYS B CA 1
ATOM 1969 C C . CYS B 1 60 ? 23.248 -23.553 -1.020 1.00 22.69 141 CYS B C 1
ATOM 1970 O O . CYS B 1 60 ? 23.135 -22.460 -1.575 1.00 23.56 141 CYS B O 1
ATOM 1973 N N . TRP B 1 61 ? 24.322 -23.913 -0.304 1.00 19.94 142 TRP B N 1
ATOM 1974 C CA . TRP B 1 61 ? 25.396 -22.990 0.033 1.00 19.32 142 TRP B CA 1
ATOM 1975 C C . TRP B 1 61 ? 26.740 -23.668 -0.195 1.00 22.65 142 TRP B C 1
ATOM 1976 O O . TRP B 1 61 ? 26.907 -24.851 0.122 1.00 18.91 142 TRP B O 1
ATOM 1987 N N . ARG B 1 62 ? 27.696 -22.915 -0.734 1.00 19.55 143 ARG B N 1
ATOM 1988 C CA . ARG B 1 62 ? 29.057 -23.397 -0.943 1.00 21.51 143 ARG B CA 1
ATOM 1989 C C . ARG B 1 62 ? 29.998 -22.624 -0.031 1.00 19.63 143 ARG B C 1
ATOM 1990 O O . ARG B 1 62 ? 29.985 -21.389 -0.031 1.00 18.22 143 ARG B O 1
ATOM 1998 N N . LEU B 1 63 ? 30.821 -23.347 0.734 1.00 18.24 144 LEU B N 1
ATOM 1999 C CA . LEU B 1 63 ? 31.729 -22.703 1.673 1.00 19.50 144 LEU B CA 1
ATOM 2000 C C . LEU B 1 63 ? 32.816 -21.926 0.933 1.00 18.26 144 LEU B C 1
ATOM 2001 O O . LEU B 1 63 ? 33.482 -22.467 0.046 1.00 20.42 144 LEU B O 1
ATOM 2006 N N . VAL B 1 64 ? 33.002 -20.654 1.291 1.00 18.39 145 VAL B N 1
ATOM 2007 C CA . VAL B 1 64 ? 34.086 -19.860 0.722 1.00 18.42 145 VAL B CA 1
ATOM 2008 C C . VAL B 1 64 ? 35.162 -19.503 1.745 1.00 17.73 145 VAL B C 1
ATOM 2009 O O . VAL B 1 64 ? 36.273 -19.122 1.338 1.00 19.47 145 VAL B O 1
ATOM 2013 N N . TYR B 1 65 ? 34.881 -19.605 3.037 1.00 16.91 146 TYR B N 1
ATOM 2014 C CA . TYR B 1 65 ? 35.875 -19.329 4.066 1.00 17.93 146 TYR B CA 1
ATOM 2015 C C . TYR B 1 65 ? 35.482 -20.048 5.345 1.00 15.78 146 TYR B C 1
ATOM 2016 O O . TYR B 1 65 ? 34.309 -20.059 5.731 1.00 15.49 146 TYR B O 1
ATOM 2025 N N . SER B 1 66 ? 36.480 -20.601 6.018 1.00 17.24 147 SER B N 1
ATOM 2026 C CA . SER B 1 66 ? 36.271 -21.240 7.298 1.00 18.09 147 SER B CA 1
ATOM 2027 C C . SER B 1 66 ? 37.518 -21.093 8.155 1.00 17.70 147 SER B C 1
ATOM 2028 O O . SER B 1 66 ? 38.633 -20.980 7.641 1.00 19.29 147 SER B O 1
ATOM 2031 N N . THR B 1 67 ? 37.321 -21.124 9.465 1.00 15.88 148 THR B N 1
ATOM 2032 C CA . THR B 1 67 ? 38.441 -21.187 10.387 1.00 17.06 148 THR B CA 1
ATOM 2033 C C . THR B 1 67 ? 38.861 -22.608 10.723 1.00 20.45 148 THR B C 1
ATOM 2034 O O . THR B 1 67 ? 39.796 -22.786 11.505 1.00 19.86 148 THR B O 1
ATOM 2038 N N . ILE B 1 68 ? 38.228 -23.626 10.165 1.00 20.06 149 ILE B N 1
ATOM 2039 C CA . ILE B 1 68 ? 38.780 -24.957 10.388 1.00 22.52 149 ILE B CA 1
ATOM 2040 C C . ILE B 1 68 ? 39.888 -25.198 9.367 1.00 24.00 149 ILE B C 1
ATOM 2041 O O . ILE B 1 68 ? 39.743 -24.915 8.170 1.00 24.14 149 ILE B O 1
ATOM 2046 N N . SER B 1 69 ? 41.063 -25.554 9.868 1.00 24.11 150 SER B N 1
ATOM 2047 C CA . SER B 1 69 ? 42.181 -25.908 9.017 1.00 23.42 150 SER B CA 1
ATOM 2048 C C . SER B 1 69 ? 42.587 -27.334 9.336 1.00 21.79 150 SER B C 1
ATOM 2049 O O . SER B 1 69 ? 42.343 -27.842 10.433 1.00 22.25 150 SER B O 1
ATOM 2052 N N . ILE B 1 70 ? 43.210 -27.968 8.356 1.00 22.46 151 ILE B N 1
ATOM 2053 C CA . ILE B 1 70 ? 43.706 -29.330 8.481 1.00 20.96 151 ILE B CA 1
ATOM 2054 C C . ILE B 1 70 ? 45.195 -29.290 8.162 1.00 23.37 151 ILE B C 1
ATOM 2055 O O . ILE B 1 70 ? 45.582 -29.184 6.992 1.00 21.39 151 ILE B O 1
ATOM 2060 N N . LEU B 1 71 ? 46.030 -29.419 9.192 1.00 21.88 152 LEU B N 1
ATOM 2061 C CA . LEU B 1 71 ? 47.444 -29.096 9.072 1.00 23.91 152 LEU B CA 1
ATOM 2062 C C . LEU B 1 71 ? 48.272 -30.138 9.810 1.00 25.99 152 LEU B C 1
ATOM 2063 O O . LEU B 1 71 ? 47.783 -30.839 10.701 1.00 26.09 152 LEU B O 1
ATOM 2068 N N . GLY B 1 72 ? 49.535 -30.245 9.409 1.00 24.24 153 GLY B N 1
ATOM 2069 C CA . GLY B 1 72 ? 50.492 -31.030 10.175 1.00 25.62 153 GLY B CA 1
ATOM 2070 C C . GLY B 1 72 ? 50.159 -32.510 10.184 1.00 28.66 153 GLY B C 1
ATOM 2071 O O . GLY B 1 72 ? 49.749 -33.087 9.172 1.00 24.96 153 GLY B O 1
ATOM 2072 N N . LYS B 1 73 ? 50.339 -33.130 11.357 1.00 26.56 154 LYS B N 1
ATOM 2073 C CA . LYS B 1 73 ? 50.176 -34.576 11.505 1.00 29.89 154 LYS B CA 1
ATOM 2074 C C . LYS B 1 73 ? 48.808 -35.041 11.017 1.00 28.19 154 LYS B C 1
ATOM 2075 O O . LYS B 1 73 ? 48.702 -36.079 10.347 1.00 29.70 154 LYS B O 1
ATOM 2081 N N . LYS B 1 74 ? 47.746 -34.304 11.354 1.00 28.77 155 LYS B N 1
ATOM 2082 C CA . LYS B 1 74 ? 46.421 -34.794 11.005 1.00 27.45 155 LYS B CA 1
ATOM 2083 C C . LYS B 1 74 ? 46.183 -34.692 9.500 1.00 27.77 155 LYS B C 1
ATOM 2084 O O . LYS B 1 74 ? 45.494 -35.540 8.923 1.00 27.55 155 LYS B O 1
ATOM 2090 N N . ARG B 1 75 ? 46.775 -33.690 8.845 1.00 25.79 156 ARG B N 1
ATOM 2091 C CA . ARG B 1 75 ? 46.730 -33.621 7.386 1.00 26.14 156 ARG B CA 1
ATOM 2092 C C . ARG B 1 75 ? 47.443 -34.808 6.755 1.00 30.64 156 ARG B C 1
ATOM 2093 O O . ARG B 1 75 ? 46.951 -35.396 5.784 1.00 30.95 156 ARG B O 1
ATOM 2101 N N . THR B 1 76 ? 48.615 -35.167 7.283 1.00 28.92 157 THR B N 1
ATOM 2102 C CA . THR B 1 76 ? 49.324 -36.331 6.761 1.00 33.87 157 THR B CA 1
ATOM 2103 C C . THR B 1 76 ? 48.506 -37.596 6.963 1.00 29.50 157 THR B C 1
ATOM 2104 O O . THR B 1 76 ? 48.376 -38.418 6.046 1.00 33.90 157 THR B O 1
ATOM 2108 N N . LYS B 1 77 ? 47.935 -37.756 8.159 1.00 30.08 158 LYS B N 1
ATOM 2109 C CA . LYS B 1 77 ? 47.213 -38.975 8.505 1.00 30.68 158 LYS B CA 1
ATOM 2110 C C . LYS B 1 77 ? 46.022 -39.196 7.581 1.00 32.51 158 LYS B C 1
ATOM 2111 O O . LYS B 1 77 ? 45.735 -40.334 7.188 1.00 31.45 158 LYS B O 1
ATOM 2117 N N . LEU B 1 78 ? 45.313 -38.123 7.228 1.00 31.77 159 LEU B N 1
ATOM 2118 C CA . LEU B 1 78 ? 44.192 -38.203 6.298 1.00 30.89 159 LEU B CA 1
ATOM 2119 C C . LEU B 1 78 ? 44.623 -38.251 4.839 1.00 33.40 159 LEU B C 1
ATOM 2120 O O . LEU B 1 78 ? 43.753 -38.251 3.955 1.00 34.25 159 LEU B O 1
ATOM 2125 N N . GLY B 1 79 ? 45.926 -38.269 4.572 1.00 32.57 160 GLY B N 1
ATOM 2126 C CA . GLY B 1 79 ? 46.426 -38.435 3.223 1.00 32.77 160 GLY B CA 1
ATOM 2127 C C . GLY B 1 79 ? 46.194 -37.245 2.328 1.00 35.54 160 GLY B C 1
ATOM 2128 O O . GLY B 1 79 ? 46.136 -37.397 1.104 1.00 35.18 160 GLY B O 1
ATOM 2129 N N . LEU B 1 80 ? 46.061 -36.055 2.904 1.00 35.89 161 LEU B N 1
ATOM 2130 C CA . LEU B 1 80 ? 45.712 -34.883 2.122 1.00 34.70 161 LEU B CA 1
ATOM 2131 C C . LEU B 1 80 ? 46.931 -34.188 1.525 1.00 40.48 161 LEU B C 1
ATOM 2132 O O . LEU B 1 80 ? 46.771 -33.157 0.865 1.00 41.06 161 LEU B O 1
ATOM 2137 N N . ARG B 1 81 ? 48.138 -34.727 1.734 1.00 54.48 162 ARG B N 1
ATOM 2138 C CA . ARG B 1 81 ? 49.328 -34.211 1.068 1.00 56.67 162 ARG B CA 1
ATOM 2139 C C . ARG B 1 81 ? 49.168 -34.255 -0.440 1.00 59.74 162 ARG B C 1
ATOM 2140 O O . ARG B 1 81 ? 48.883 -33.246 -1.095 1.00 61.88 162 ARG B O 1
ATOM 2142 N N . ASP B 1 82 ? 49.379 -35.449 -0.981 1.00 47.14 163 ASP B N 1
ATOM 2143 C CA . ASP B 1 82 ? 49.373 -35.710 -2.407 1.00 46.24 163 ASP B CA 1
ATOM 2144 C C . ASP B 1 82 ? 48.322 -36.729 -2.810 1.00 41.33 163 ASP B C 1
ATOM 2145 O O . ASP B 1 82 ? 47.936 -36.761 -3.981 1.00 44.99 163 ASP B O 1
ATOM 2150 N N . PHE B 1 83 ? 47.847 -37.552 -1.875 1.00 36.98 164 PHE B N 1
ATOM 2151 C CA . PHE B 1 83 ? 46.980 -38.677 -2.210 1.00 34.56 164 PHE B CA 1
ATOM 2152 C C . PHE B 1 83 ? 45.539 -38.231 -2.457 1.00 33.41 164 PHE B C 1
ATOM 2153 O O . PHE B 1 83 ? 44.970 -38.482 -3.525 1.00 34.76 164 PHE B O 1
ATOM 2161 N N . ILE B 1 84 ? 44.931 -37.582 -1.472 1.00 30.57 165 ILE B N 1
ATOM 2162 C CA . ILE B 1 84 ? 43.524 -37.202 -1.526 1.00 30.14 165 ILE B CA 1
ATOM 2163 C C . ILE B 1 84 ? 43.453 -35.689 -1.656 1.00 31.32 165 ILE B C 1
ATOM 2164 O O . ILE B 1 84 ? 44.232 -34.970 -1.024 1.00 30.20 165 ILE B O 1
ATOM 2169 N N . SER B 1 85 ? 42.533 -35.208 -2.486 1.00 27.25 166 SER B N 1
ATOM 2170 C CA . SER B 1 85 ? 42.320 -33.785 -2.695 1.00 27.00 166 SER B CA 1
ATOM 2171 C C . SER B 1 85 ? 40.975 -33.400 -2.098 1.00 28.18 166 SER B C 1
ATOM 2172 O O . SER B 1 85 ? 39.961 -34.038 -2.392 1.00 23.02 166 SER B O 1
ATOM 2175 N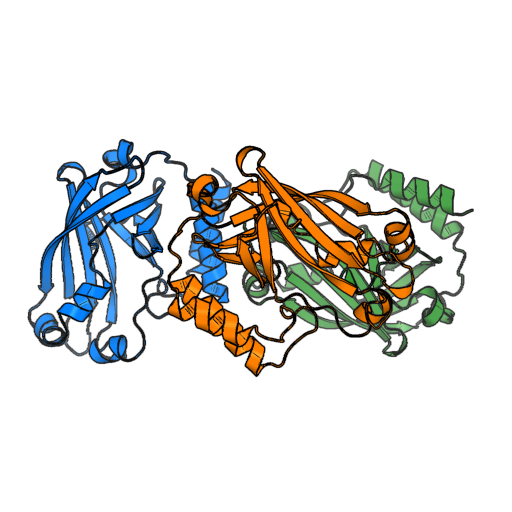 N . LEU B 1 86 ? 40.970 -32.374 -1.247 1.00 25.21 167 LEU B N 1
ATOM 2176 C CA . LEU B 1 86 ? 39.744 -31.896 -0.622 1.00 26.28 167 LEU B CA 1
ATOM 2177 C C . LEU B 1 86 ? 39.075 -30.893 -1.551 1.00 27.75 167 LEU B C 1
ATOM 2178 O O . LEU B 1 86 ? 39.631 -29.826 -1.826 1.00 26.72 167 LEU B O 1
ATOM 2183 N N . GLY B 1 87 ? 37.898 -31.242 -2.042 1.00 27.33 168 GLY B N 1
ATOM 2184 C CA . GLY B 1 87 ? 37.158 -30.407 -2.965 1.00 24.62 168 GLY B CA 1
ATOM 2185 C C . GLY B 1 87 ? 36.210 -29.458 -2.266 1.00 25.39 168 GLY B C 1
ATOM 2186 O O . GLY B 1 87 ? 36.441 -29.016 -1.137 1.00 24.26 168 GLY B O 1
ATOM 2187 N N . ASP B 1 88 ? 35.118 -29.151 -2.943 1.00 24.50 169 ASP B N 1
ATOM 2188 C CA . ASP B 1 88 ? 34.211 -28.146 -2.420 1.00 24.93 169 ASP B CA 1
ATOM 2189 C C . ASP B 1 88 ? 33.413 -28.700 -1.242 1.00 25.37 169 ASP B C 1
ATOM 2190 O O . ASP B 1 88 ? 33.224 -29.912 -1.096 1.00 24.01 169 ASP B O 1
ATOM 2195 N N . PHE B 1 89 ? 32.980 -27.781 -0.386 1.00 23.55 170 PHE B N 1
ATOM 2196 C CA . PHE B 1 89 ? 32.197 -28.025 0.817 1.00 22.59 170 PHE B CA 1
ATOM 2197 C C . PHE B 1 89 ? 30.856 -27.328 0.632 1.00 22.55 170 PHE B C 1
ATOM 2198 O O . PHE B 1 89 ? 30.804 -26.096 0.536 1.00 21.72 170 PHE B O 1
ATOM 2206 N N . PHE B 1 90 ? 29.777 -28.102 0.592 1.00 20.95 171 PHE B N 1
ATOM 2207 C CA . PHE B 1 90 ? 28.445 -27.523 0.495 1.00 22.69 171 PHE B CA 1
ATOM 2208 C C . PHE B 1 90 ? 27.669 -27.752 1.781 1.00 22.84 171 PHE B C 1
ATOM 2209 O O . PHE B 1 90 ? 27.847 -28.760 2.468 1.00 18.31 171 PHE B O 1
ATOM 2217 N N . GLN B 1 91 ? 26.764 -26.825 2.086 1.00 20.41 172 GLN B N 1
ATOM 2218 C CA . GLN B 1 91 ? 25.835 -27.037 3.183 1.00 21.63 172 GLN B CA 1
ATOM 2219 C C . GLN B 1 91 ? 24.438 -26.686 2.708 1.00 18.77 172 GLN B C 1
ATOM 2220 O O . GLN B 1 91 ? 24.197 -25.563 2.254 1.00 22.15 172 GLN B O 1
ATOM 2226 N N . MET B 1 92 ? 23.531 -27.649 2.793 1.00 19.04 173 MET B N 1
ATOM 2227 C CA . MET B 1 92 ? 22.133 -27.429 2.454 1.00 20.32 173 MET B CA 1
ATOM 2228 C C . MET B 1 92 ? 21.311 -27.281 3.720 1.00 20.81 173 MET B C 1
ATOM 2229 O O . MET B 1 92 ? 21.409 -28.100 4.641 1.00 20.65 173 MET B O 1
ATOM 2234 N N . ILE B 1 93 ? 20.525 -26.219 3.775 1.00 18.91 174 ILE B N 1
ATOM 2235 C CA . ILE B 1 93 ? 19.547 -26.035 4.835 1.00 21.53 174 ILE B CA 1
ATOM 2236 C C . ILE B 1 93 ? 18.174 -26.248 4.220 1.00 20.40 174 ILE B C 1
ATOM 2237 O O . ILE B 1 93 ? 17.782 -25.519 3.302 1.00 21.57 174 ILE B O 1
ATOM 2242 N N . ASP B 1 94 ? 17.445 -27.249 4.703 1.00 21.34 175 ASP B N 1
ATOM 2243 C CA . ASP B 1 94 ? 16.106 -27.531 4.191 1.00 22.42 175 ASP B CA 1
ATOM 2244 C C . ASP B 1 94 ? 15.143 -27.158 5.315 1.00 21.87 175 ASP B C 1
ATOM 2245 O O . ASP B 1 94 ? 14.951 -27.916 6.269 1.00 21.24 175 ASP B O 1
ATOM 2250 N N . VAL B 1 95 ? 14.573 -25.957 5.202 1.00 20.13 176 VAL B N 1
ATOM 2251 C CA . VAL B 1 95 ? 13.838 -25.360 6.308 1.00 20.84 176 VAL B CA 1
ATOM 2252 C C . VAL B 1 95 ? 12.530 -26.102 6.549 1.00 21.57 176 VAL B C 1
ATOM 2253 O O . VAL B 1 95 ? 12.133 -26.310 7.699 1.00 21.89 176 VAL B O 1
ATOM 2257 N N . LYS B 1 96 ? 11.842 -26.520 5.481 1.00 21.85 177 LYS B N 1
ATOM 2258 C CA . LYS B 1 96 ? 10.569 -27.202 5.698 1.00 23.94 177 LYS B CA 1
ATOM 2259 C C . LYS B 1 96 ? 10.768 -28.561 6.353 1.00 22.98 177 LYS B C 1
ATOM 2260 O O . LYS B 1 96 ? 9.894 -29.016 7.099 1.00 24.12 177 LYS B O 1
ATOM 2266 N N . GLU B 1 97 ? 11.910 -29.206 6.133 1.00 23.59 178 GLU B N 1
ATOM 2267 C CA . GLU B 1 97 ? 12.160 -30.459 6.832 1.00 23.74 178 GLU B CA 1
ATOM 2268 C C . GLU B 1 97 ? 12.999 -30.318 8.081 1.00 24.33 178 GLU B C 1
ATOM 2269 O O . GLU B 1 97 ? 13.176 -31.311 8.799 1.00 20.90 178 GLU B O 1
ATOM 2275 N N . GLU B 1 98 ? 13.474 -29.109 8.364 1.00 20.43 179 GLU B N 1
ATOM 2276 C CA . GLU B 1 98 ? 14.314 -28.832 9.519 1.00 22.13 179 GLU B CA 1
ATOM 2277 C C . GLU B 1 98 ? 15.546 -29.739 9.517 1.00 20.37 179 GLU B C 1
ATOM 2278 O O . GLU B 1 98 ? 15.917 -30.328 10.533 1.00 17.62 179 GLU B O 1
ATOM 2284 N N . LYS B 1 99 ? 16.204 -29.807 8.352 1.00 20.77 180 LYS B N 1
ATOM 2285 C CA . LYS B 1 99 ? 17.411 -30.608 8.149 1.00 20.32 180 LYS B CA 1
ATOM 2286 C C . LYS B 1 99 ? 18.570 -29.720 7.708 1.00 21.54 180 LYS B C 1
ATOM 2287 O O . LYS B 1 99 ? 18.369 -28.682 7.072 1.00 20.57 180 LYS B O 1
ATOM 2293 N N . ALA B 1 100 ? 19.790 -30.155 8.017 1.00 20.98 181 ALA B N 1
ATOM 2294 C CA . ALA B 1 100 ? 21.007 -29.522 7.516 1.00 19.93 181 ALA B CA 1
ATOM 2295 C C . ALA B 1 100 ? 21.909 -30.636 7.026 1.00 22.66 181 ALA B C 1
ATOM 2296 O O . ALA B 1 100 ? 22.105 -31.624 7.736 1.00 23.47 181 ALA B O 1
ATOM 2298 N N . VAL B 1 101 ? 22.425 -30.504 5.813 1.00 20.76 182 VAL B N 1
ATOM 2299 C CA . VAL B 1 101 ? 23.226 -31.560 5.210 1.00 21.85 182 VAL B CA 1
ATOM 2300 C C . VAL B 1 101 ? 24.553 -30.952 4.776 1.00 21.32 182 VAL B C 1
ATOM 2301 O O . VAL B 1 101 ? 24.567 -29.944 4.064 1.00 20.46 182 VAL B O 1
ATOM 2305 N N . ASN B 1 102 ? 25.660 -31.548 5.208 1.00 20.72 183 ASN B N 1
ATOM 2306 C CA . ASN B 1 102 ? 26.980 -31.149 4.729 1.00 20.55 183 ASN B CA 1
ATOM 2307 C C . ASN B 1 102 ? 27.443 -32.143 3.678 1.00 24.64 183 ASN B C 1
ATOM 2308 O O . ASN B 1 102 ? 27.306 -33.355 3.872 1.00 21.61 183 ASN B O 1
ATOM 2313 N N . VAL B 1 103 ? 27.971 -31.631 2.565 1.00 21.13 184 VAL B N 1
ATOM 2314 C CA . VAL B 1 103 ? 28.547 -32.470 1.519 1.00 23.22 184 VAL B CA 1
ATOM 2315 C C . VAL B 1 103 ? 29.972 -31.981 1.301 1.00 22.76 184 VAL B C 1
ATOM 2316 O O . VAL B 1 103 ? 30.186 -30.821 0.923 1.00 23.60 184 VAL B O 1
ATOM 2320 N N . ILE B 1 104 ? 30.946 -32.848 1.564 1.00 23.12 185 ILE B N 1
ATOM 2321 C CA . ILE B 1 104 ? 32.354 -32.488 1.456 1.00 23.52 185 ILE B CA 1
ATOM 2322 C C . ILE B 1 104 ? 32.955 -33.376 0.381 1.00 24.33 185 ILE B C 1
ATOM 2323 O O . ILE B 1 104 ? 32.960 -34.600 0.527 1.00 24.80 185 ILE B O 1
ATOM 2328 N N . LYS B 1 105 ? 33.411 -32.769 -0.713 1.00 23.98 186 LYS B N 1
ATOM 2329 C CA . LYS B 1 105 ? 33.867 -33.516 -1.874 1.00 26.07 186 LYS B CA 1
ATOM 2330 C C . LYS B 1 105 ? 35.341 -33.885 -1.745 1.00 25.33 186 LYS B C 1
ATOM 2331 O O . LYS B 1 105 ? 36.147 -33.116 -1.215 1.00 24.46 186 LYS B O 1
ATOM 2337 N N . PHE B 1 106 ? 35.682 -35.076 -2.229 1.00 22.93 187 PHE B N 1
ATOM 2338 C CA . PHE B 1 106 ? 37.060 -35.545 -2.254 1.00 26.43 187 PHE B CA 1
ATOM 2339 C C . PHE B 1 106 ? 37.353 -36.168 -3.605 1.00 26.87 187 PHE B C 1
ATOM 2340 O O . PHE B 1 106 ? 36.460 -36.699 -4.268 1.00 30.29 187 PHE B O 1
ATOM 2348 N N . SER B 1 107 ? 38.626 -36.116 -4.001 1.00 24.10 188 SER B N 1
ATOM 2349 C CA . SER B 1 107 ? 39.075 -36.807 -5.197 1.00 26.51 188 SER B CA 1
ATOM 2350 C C . SER B 1 107 ? 40.444 -37.411 -4.930 1.00 29.86 188 SER B C 1
ATOM 2351 O O . SER B 1 107 ? 41.174 -36.991 -4.027 1.00 26.61 188 SER B O 1
ATOM 2354 N N . ALA B 1 108 ? 40.764 -38.440 -5.707 1.00 28.13 189 ALA B N 1
ATOM 2355 C CA . ALA B 1 108 ? 42.078 -39.091 -5.669 1.00 33.61 189 ALA B CA 1
ATOM 2356 C C . ALA B 1 108 ? 42.375 -39.465 -7.115 1.00 35.06 189 ALA B C 1
ATOM 2357 O O . ALA B 1 108 ? 42.073 -40.580 -7.551 1.00 36.58 189 ALA B O 1
ATOM 2359 N N . ARG B 1 109 ? 42.960 -38.514 -7.850 1.00 33.51 190 ARG B N 1
ATOM 2360 C CA . ARG B 1 109 ? 43.156 -38.687 -9.286 1.00 36.45 190 ARG B CA 1
ATOM 2361 C C . ARG B 1 109 ? 43.977 -39.937 -9.588 1.00 36.13 190 ARG B C 1
ATOM 2362 O O . ARG B 1 109 ? 43.699 -40.652 -10.558 1.00 34.87 190 ARG B O 1
ATOM 2370 N N . ALA B 1 110 ? 44.982 -40.228 -8.757 1.00 36.40 191 ALA B N 1
ATOM 2371 C CA . ALA B 1 110 ? 45.868 -41.345 -9.039 1.00 35.72 191 ALA B CA 1
ATOM 2372 C C . ALA B 1 110 ? 45.145 -42.671 -8.906 1.00 34.60 191 ALA B C 1
ATOM 2373 O O . ALA B 1 110 ? 45.580 -43.663 -9.497 1.00 32.60 191 ALA B O 1
ATOM 2375 N N . LEU B 1 111 ? 44.045 -42.700 -8.158 1.00 32.22 192 LEU B N 1
ATOM 2376 C CA . LEU B 1 111 ? 43.213 -43.881 -8.008 1.00 33.57 192 LEU B CA 1
ATOM 2377 C C . LEU B 1 111 ? 41.956 -43.805 -8.857 1.00 36.08 192 LEU B C 1
ATOM 2378 O O . LEU B 1 111 ? 41.071 -44.660 -8.723 1.00 34.70 192 LEU B O 1
ATOM 2383 N N . LYS B 1 112 ? 41.844 -42.782 -9.707 1.00 35.81 193 LYS B N 1
ATOM 2384 C CA . LYS B 1 112 ? 40.725 -42.636 -10.632 1.00 35.87 193 LYS B CA 1
ATOM 2385 C C . LYS B 1 112 ? 39.404 -42.488 -9.888 1.00 36.15 193 LYS B C 1
ATOM 2386 O O . LYS B 1 112 ? 38.343 -42.808 -10.423 1.00 36.81 193 LYS B O 1
ATOM 2392 N N . ILE B 1 113 ? 39.470 -42.049 -8.632 1.00 36.76 194 ILE B N 1
ATOM 2393 C CA . ILE B 1 113 ? 38.292 -41.612 -7.887 1.00 38.67 194 ILE B CA 1
ATOM 2394 C C . ILE B 1 113 ? 38.174 -40.110 -8.112 1.00 42.15 194 ILE B C 1
ATOM 2395 O O . ILE B 1 113 ? 38.683 -39.298 -7.344 1.00 38.79 194 ILE B O 1
ATOM 2400 N N . LEU B 1 114 ? 37.490 -39.740 -9.195 1.00 46.69 195 LEU B N 1
ATOM 2401 C CA . LEU B 1 114 ? 37.345 -38.327 -9.531 1.00 48.00 195 LEU B CA 1
ATOM 2402 C C . LEU B 1 114 ? 36.204 -37.673 -8.770 1.00 50.80 195 LEU B C 1
ATOM 2403 O O . LEU B 1 114 ? 36.252 -36.468 -8.504 1.00 52.06 195 LEU B O 1
ATOM 2408 N N . SER B 1 115 ? 35.173 -38.439 -8.432 1.00 58.67 196 SER B N 1
ATOM 2409 C CA . SER B 1 115 ? 34.019 -37.927 -7.713 1.00 58.50 196 SER B CA 1
ATOM 2410 C C . SER B 1 115 ? 33.774 -38.796 -6.489 1.00 59.42 196 SER B C 1
ATOM 2411 O O . SER B 1 115 ? 33.652 -40.021 -6.603 1.00 62.46 196 SER B O 1
ATOM 2414 N N . GLY B 1 116 ? 33.740 -38.160 -5.325 1.00 42.50 197 GLY B N 1
ATOM 2415 C CA . GLY B 1 116 ? 33.417 -38.829 -4.079 1.00 34.57 197 GLY B CA 1
ATOM 2416 C C . GLY B 1 116 ? 33.110 -37.780 -3.037 1.00 30.96 197 GLY B C 1
ATOM 2417 O O . GLY B 1 116 ? 33.426 -36.601 -3.219 1.00 29.22 197 GLY B O 1
ATOM 2418 N N . GLN B 1 117 ? 32.484 -38.212 -1.942 1.00 26.65 198 GLN B N 1
ATOM 2419 C CA . GLN B 1 117 ? 32.071 -37.195 -0.978 1.00 26.42 198 GLN B CA 1
ATOM 2420 C C . GLN B 1 117 ? 31.761 -37.811 0.378 1.00 26.74 198 GLN B C 1
ATOM 2421 O O . GLN B 1 117 ? 31.344 -38.969 0.477 1.00 27.71 198 GLN B O 1
ATOM 2427 N N . LEU B 1 118 ? 31.991 -37.015 1.419 1.00 24.27 199 LEU B N 1
ATOM 2428 C CA . LEU B 1 118 ? 31.470 -37.280 2.749 1.00 23.55 199 LEU B CA 1
ATOM 2429 C C . LEU B 1 118 ? 30.133 -36.555 2.868 1.00 23.65 199 LEU B C 1
ATOM 2430 O O . LEU B 1 118 ? 30.060 -35.346 2.621 1.00 22.28 199 LEU B O 1
ATOM 2435 N N . THR B 1 119 ? 29.072 -37.293 3.197 1.00 23.61 200 THR B N 1
ATOM 2436 C CA . THR B 1 119 ? 27.736 -36.715 3.350 1.00 24.09 200 THR B CA 1
ATOM 2437 C C . THR B 1 119 ? 27.331 -36.822 4.813 1.00 24.25 200 THR B C 1
ATOM 2438 O O . THR B 1 119 ? 27.336 -37.916 5.381 1.00 25.23 200 THR B O 1
ATOM 2442 N N . ILE B 1 120 ? 26.986 -35.691 5.423 1.00 22.18 201 ILE B N 1
ATOM 2443 C CA . ILE B 1 120 ? 26.627 -35.654 6.834 1.00 22.61 201 ILE B CA 1
ATOM 2444 C C . ILE B 1 120 ? 25.206 -35.129 6.929 1.00 23.79 201 ILE B C 1
ATOM 2445 O O . ILE B 1 120 ? 24.941 -33.979 6.546 1.00 22.38 201 ILE B O 1
ATOM 2450 N N . GLU B 1 121 ? 24.290 -35.961 7.426 1.00 21.85 202 GLU B N 1
ATOM 2451 C CA . GLU B 1 121 ? 22.890 -35.566 7.551 1.00 22.95 202 GLU B CA 1
ATOM 2452 C C . GLU B 1 121 ? 22.593 -35.181 8.994 1.00 22.63 202 GLU B C 1
ATOM 2453 O O . GLU B 1 121 ? 22.858 -35.958 9.916 1.00 23.33 202 GLU B O 1
ATOM 2459 N N . ALA B 1 122 ? 22.054 -33.982 9.189 1.00 20.16 203 ALA B N 1
ATOM 2460 C CA . ALA B 1 122 ? 21.785 -33.484 10.525 1.00 18.94 203 ALA B CA 1
ATOM 2461 C C . ALA B 1 122 ? 20.368 -32.924 10.584 1.00 21.89 203 ALA B C 1
ATOM 2462 O O . ALA B 1 122 ? 19.750 -32.607 9.566 1.00 22.03 203 ALA B O 1
ATOM 2464 N N . SER B 1 123 ? 19.844 -32.846 11.794 1.00 21.38 204 SER B N 1
ATOM 2465 C CA . SER B 1 123 ? 18.609 -32.124 12.046 1.00 20.92 204 SER B CA 1
ATOM 2466 C C . SER B 1 123 ? 18.922 -30.858 12.825 1.00 18.37 204 SER B C 1
ATOM 2467 O O . SER B 1 123 ? 19.924 -30.780 13.533 1.00 21.01 204 SER B O 1
ATOM 2470 N N . TYR B 1 124 ? 18.067 -29.852 12.679 1.00 18.54 205 TYR B N 1
ATOM 2471 C CA . TYR B 1 124 ? 18.238 -28.659 13.492 1.00 16.94 205 TYR B CA 1
ATOM 2472 C C . TYR B 1 124 ? 16.918 -28.285 14.145 1.00 17.12 205 TYR B C 1
ATOM 2473 O O . TYR B 1 124 ? 15.831 -28.678 13.706 1.00 19.08 205 TYR B O 1
ATOM 2482 N N . LYS B 1 125 ? 17.047 -27.536 15.233 1.00 17.02 206 LYS B N 1
ATOM 2483 C CA . LYS B 1 125 ? 15.919 -26.943 15.931 1.00 17.65 206 LYS B CA 1
ATOM 2484 C C . LYS B 1 125 ? 16.272 -25.497 16.235 1.00 17.62 206 LYS B C 1
ATOM 2485 O O . LYS B 1 125 ? 17.381 -25.218 16.698 1.00 17.92 206 LYS B O 1
ATOM 2491 N N . ILE B 1 126 ? 15.339 -24.579 15.967 1.00 17.83 207 ILE B N 1
ATOM 2492 C CA . ILE B 1 126 ? 15.553 -23.187 16.354 1.00 15.51 207 ILE B CA 1
ATOM 2493 C C . ILE B 1 126 ? 15.560 -23.102 17.868 1.00 17.14 207 ILE B C 1
ATOM 2494 O O . ILE B 1 126 ? 14.663 -23.635 18.535 1.00 18.30 207 ILE B O 1
ATOM 2499 N N . THR B 1 127 ? 16.562 -22.427 18.420 1.00 15.80 208 THR B N 1
ATOM 2500 C CA . THR B 1 127 ? 16.674 -22.311 19.864 1.00 14.92 208 THR B CA 1
ATOM 2501 C C . THR B 1 127 ? 16.710 -20.879 20.374 1.00 16.76 208 THR B C 1
ATOM 2502 O O . THR B 1 127 ? 16.250 -20.643 21.491 1.00 17.96 208 THR B O 1
ATOM 2506 N N . THR B 1 128 ? 17.214 -19.921 19.591 1.00 16.74 209 THR B N 1
ATOM 2507 C CA . THR B 1 128 ? 17.181 -18.499 19.959 1.00 13.67 209 THR B CA 1
ATOM 2508 C C . THR B 1 128 ? 16.936 -17.682 18.700 1.00 14.17 209 THR B C 1
ATOM 2509 O O . THR B 1 128 ? 16.791 -18.229 17.600 1.00 16.12 209 THR B O 1
ATOM 2513 N N . LYS B 1 129 ? 16.900 -16.354 18.870 1.00 15.20 210 LYS B N 1
ATOM 2514 C CA . LYS B 1 129 ? 16.695 -15.450 17.739 1.00 15.37 210 LYS B CA 1
ATOM 2515 C C . LYS B 1 129 ? 17.806 -15.571 16.705 1.00 15.46 210 LYS B C 1
ATOM 2516 O O . LYS B 1 129 ? 17.609 -15.191 15.546 1.00 15.20 210 LYS B O 1
ATOM 2522 N N . THR B 1 130 ? 18.965 -16.080 17.091 1.00 14.81 211 THR B N 1
ATOM 2523 C CA . THR B 1 130 ? 20.104 -16.143 16.190 1.00 13.19 211 THR B CA 1
ATOM 2524 C C . THR B 1 130 ? 20.658 -17.553 16.004 1.00 15.00 211 THR B C 1
ATOM 2525 O O . THR B 1 130 ? 21.495 -17.754 15.112 1.00 16.29 211 THR B O 1
ATOM 2529 N N . LYS B 1 131 ? 20.242 -18.526 16.812 1.00 13.87 212 LYS B N 1
ATOM 2530 C CA . LYS B 1 131 ? 20.942 -19.809 16.860 1.00 14.64 212 LYS B CA 1
ATOM 2531 C C . LYS B 1 131 ? 20.007 -20.969 16.557 1.00 15.29 212 LYS B C 1
ATOM 2532 O O . LYS B 1 131 ? 18.824 -20.958 16.938 1.00 14.14 212 LYS B O 1
ATOM 2538 N N . VAL B 1 132 ? 20.549 -21.974 15.878 1.00 15.64 213 VAL B N 1
ATOM 2539 C CA . VAL B 1 132 ? 19.917 -23.278 15.754 1.00 15.11 213 VAL B CA 1
ATOM 2540 C C . VAL B 1 132 ? 20.822 -24.300 16.433 1.00 16.92 213 VAL B C 1
ATOM 2541 O O . VAL B 1 132 ? 22.050 -24.164 16.438 1.00 16.55 213 VAL B O 1
ATOM 2545 N N . ASP B 1 133 ? 20.199 -25.293 17.057 1.00 17.41 214 ASP B N 1
ATOM 2546 C CA . ASP B 1 133 ? 20.882 -26.458 17.601 1.00 17.99 214 ASP B CA 1
ATOM 2547 C C . ASP B 1 133 ? 20.892 -27.541 16.532 1.00 17.43 214 ASP B C 1
ATOM 2548 O O . ASP B 1 133 ? 19.840 -27.887 16.007 1.00 17.42 214 ASP B O 1
ATOM 2553 N N . ILE B 1 134 ? 22.067 -28.088 16.227 1.00 17.22 215 ILE B N 1
ATOM 2554 C CA . ILE B 1 134 ? 22.226 -29.040 15.132 1.00 17.97 215 ILE B CA 1
ATOM 2555 C C . ILE B 1 134 ? 22.620 -30.386 15.735 1.00 18.12 215 ILE B C 1
ATOM 2556 O O . ILE B 1 134 ? 23.511 -30.445 16.586 1.00 18.88 215 ILE B O 1
ATOM 2561 N N . THR B 1 135 ? 21.959 -31.455 15.296 1.00 18.26 216 THR B N 1
ATOM 2562 C CA . THR B 1 135 ? 22.179 -32.798 15.821 1.00 20.69 216 THR B CA 1
ATOM 2563 C C . THR B 1 135 ? 22.537 -33.715 14.661 1.00 19.58 216 THR B C 1
ATOM 2564 O O . THR B 1 135 ? 21.798 -33.775 13.676 1.00 22.09 216 THR B O 1
ATOM 2568 N N . LEU B 1 136 ? 23.643 -34.454 14.777 1.00 20.27 217 LEU B N 1
ATOM 2569 C CA . LEU B 1 136 ? 23.989 -35.426 13.747 1.00 22.16 217 LEU B CA 1
ATOM 2570 C C . LEU B 1 136 ? 23.000 -36.591 13.725 1.00 24.28 217 LEU B C 1
ATOM 2571 O O . LEU B 1 136 ? 22.714 -37.193 14.761 1.00 25.05 217 LEU B O 1
ATOM 2576 N N . ASP B 1 137 ? 22.498 -36.916 12.531 1.00 22.72 218 ASP B N 1
ATOM 2577 C CA . ASP B 1 137 ? 21.632 -38.071 12.296 1.00 24.61 218 ASP B CA 1
ATOM 2578 C C . ASP B 1 137 ? 22.397 -39.254 11.709 1.00 27.08 218 ASP B C 1
ATOM 2579 O O . ASP B 1 137 ? 22.291 -40.383 12.210 1.00 27.25 218 ASP B O 1
ATOM 2584 N N . SER B 1 138 ? 23.186 -39.020 10.664 1.00 26.37 219 SER B N 1
ATOM 2585 C CA . SER B 1 138 ? 23.919 -40.093 10.003 1.00 26.78 219 SER B CA 1
ATOM 2586 C C . SER B 1 138 ? 25.033 -39.487 9.163 1.00 27.64 219 SER B C 1
ATOM 2587 O O . SER B 1 138 ? 25.058 -38.284 8.902 1.00 23.47 219 SER B O 1
ATOM 2590 N N . SER B 1 139 ? 25.956 -40.338 8.725 1.00 24.19 220 SER B N 1
ATOM 2591 C CA . SER B 1 139 ? 26.936 -39.878 7.757 1.00 25.79 220 SER B CA 1
ATOM 2592 C C . SER B 1 139 ? 27.363 -41.065 6.921 1.00 28.41 220 SER B C 1
ATOM 2593 O O . SER B 1 139 ? 27.285 -42.212 7.373 1.00 28.32 220 SER B O 1
ATOM 2596 N N . THR B 1 140 ? 27.792 -40.785 5.694 1.00 24.88 221 THR B N 1
ATOM 2597 C CA . THR B 1 140 ? 28.337 -41.824 4.827 1.00 29.59 221 THR B CA 1
ATOM 2598 C C . THR B 1 140 ? 29.478 -41.250 3.999 1.00 26.68 221 THR B C 1
ATOM 2599 O O . THR B 1 140 ? 29.602 -40.036 3.828 1.00 26.79 221 THR B O 1
ATOM 2603 N N . ILE B 1 141 ? 30.306 -42.139 3.462 1.00 26.97 222 ILE B N 1
ATOM 2604 C CA . ILE B 1 141 ? 31.311 -41.774 2.472 1.00 28.15 222 ILE B CA 1
ATOM 2605 C C . ILE B 1 141 ? 31.046 -42.610 1.230 1.00 29.48 222 ILE B C 1
ATOM 2606 O O . ILE B 1 141 ? 30.839 -43.825 1.330 1.00 29.39 222 ILE B O 1
ATOM 2611 N N . THR B 1 142 ? 31.023 -41.958 0.070 1.00 26.71 223 THR B N 1
ATOM 2612 C CA . THR B 1 142 ? 30.783 -42.606 -1.213 1.00 29.19 223 THR B CA 1
ATOM 2613 C C . THR B 1 142 ? 31.769 -42.080 -2.244 1.00 29.51 223 THR B C 1
ATOM 2614 O O . THR B 1 142 ? 32.255 -40.949 -2.120 1.00 28.52 223 THR B O 1
ATOM 2618 N N . PRO B 1 143 ? 32.125 -42.894 -3.247 1.00 30.14 224 PRO B N 1
ATOM 2619 C CA . PRO B 1 143 ? 31.768 -44.313 -3.437 1.00 31.93 224 PRO B CA 1
ATOM 2620 C C . PRO B 1 143 ? 32.469 -45.227 -2.428 1.00 32.63 224 PRO B C 1
ATOM 2621 O O . PRO B 1 143 ? 33.211 -44.765 -1.561 1.00 30.06 224 PRO B O 1
ATOM 2625 N N . ASP B 1 144 ? 32.259 -46.541 -2.538 1.00 32.53 225 ASP B N 1
ATOM 2626 C CA . ASP B 1 144 ? 32.874 -47.466 -1.591 1.00 32.12 225 ASP B CA 1
ATOM 2627 C C . ASP B 1 144 ? 34.393 -47.420 -1.669 1.00 30.43 225 ASP B C 1
ATOM 2628 O O . ASP B 1 144 ? 35.073 -47.637 -0.660 1.00 29.19 225 ASP B O 1
ATOM 2633 N N . GLN B 1 145 ? 34.947 -47.138 -2.850 1.00 30.28 226 GLN B N 1
ATOM 2634 C CA . GLN B 1 145 ? 36.399 -47.074 -2.952 1.00 29.47 226 GLN B CA 1
ATOM 2635 C C . GLN B 1 145 ? 36.958 -45.926 -2.127 1.00 30.32 226 GLN B C 1
ATOM 2636 O O . GLN B 1 145 ? 38.085 -46.013 -1.631 1.00 29.04 226 GLN B O 1
ATOM 2642 N N . LEU B 1 146 ? 36.195 -44.844 -1.960 1.00 28.57 227 LEU B N 1
ATOM 2643 C CA . LEU B 1 146 ? 36.683 -43.762 -1.114 1.00 28.43 227 LEU B CA 1
ATOM 2644 C C . LEU B 1 146 ? 36.439 -44.070 0.359 1.00 28.31 227 LEU B C 1
ATOM 2645 O O . LEU B 1 146 ? 37.296 -43.777 1.206 1.00 26.67 227 LEU B O 1
ATOM 2650 N N . MET B 1 147 ? 35.305 -44.714 0.668 1.00 28.50 228 MET B N 1
ATOM 2651 C CA . MET B 1 147 ? 35.028 -45.151 2.037 1.00 29.64 228 MET B CA 1
ATOM 2652 C C . MET B 1 147 ? 36.121 -46.090 2.544 1.00 29.96 228 MET B C 1
ATOM 2653 O O . MET B 1 147 ? 36.566 -45.985 3.694 1.00 29.80 228 MET B O 1
ATOM 2658 N N . ASN B 1 148 ? 36.581 -47.002 1.690 1.00 29.88 229 ASN B N 1
ATOM 2659 C CA . ASN B 1 148 ? 37.612 -47.946 2.111 1.00 29.47 229 ASN B CA 1
ATOM 2660 C C . ASN B 1 148 ? 38.909 -47.231 2.456 1.00 29.22 229 ASN B C 1
ATOM 2661 O O . ASN B 1 148 ? 39.580 -47.584 3.430 1.00 31.33 229 ASN B O 1
ATOM 2666 N N . ILE B 1 149 ? 39.272 -46.214 1.674 1.00 29.63 230 ILE B N 1
ATOM 2667 C CA . ILE B 1 149 ? 40.485 -45.452 1.962 1.00 28.65 230 ILE B CA 1
ATOM 2668 C C . ILE B 1 149 ? 40.396 -44.797 3.330 1.00 29.91 230 ILE B C 1
ATOM 2669 O O . ILE B 1 149 ? 41.364 -44.802 4.102 1.00 29.79 230 ILE B O 1
ATOM 2674 N N . PHE B 1 150 ? 39.235 -44.226 3.653 1.00 28.44 231 PHE B N 1
ATOM 2675 C CA . PHE B 1 150 ? 39.046 -43.475 4.884 1.00 27.82 231 PHE B CA 1
ATOM 2676 C C . PHE B 1 150 ? 38.581 -44.332 6.060 1.00 28.90 231 PHE B C 1
ATOM 2677 O O . PHE B 1 150 ? 38.476 -43.798 7.166 1.00 29.57 231 PHE B O 1
ATOM 2685 N N . GLN B 1 151 ? 38.302 -45.632 5.858 1.00 29.35 232 GLN B N 1
ATOM 2686 C CA . GLN B 1 151 ? 37.675 -46.443 6.910 1.00 29.73 232 GLN B CA 1
ATOM 2687 C C . GLN B 1 151 ? 38.406 -46.342 8.249 1.00 28.86 232 GLN B C 1
ATOM 2688 O O . GLN B 1 151 ? 37.777 -46.139 9.295 1.00 30.52 232 GLN B O 1
ATOM 2694 N N . LYS B 1 152 ? 39.735 -46.501 8.243 1.00 29.44 233 LYS B N 1
ATOM 2695 C CA . LYS B 1 152 ? 40.472 -46.493 9.506 1.00 30.96 233 LYS B CA 1
ATOM 2696 C C . LYS B 1 152 ? 40.386 -45.153 10.214 1.00 31.21 233 LYS B C 1
ATOM 2697 O O . LYS B 1 152 ? 40.394 -45.109 11.449 1.00 30.83 233 LYS B O 1
ATOM 2703 N N . ASN B 1 153 ? 40.332 -44.054 9.465 1.00 31.31 234 ASN B N 1
ATOM 2704 C CA . ASN B 1 153 ? 40.269 -42.726 10.068 1.00 27.42 234 ASN B CA 1
ATOM 2705 C C . ASN B 1 153 ? 38.902 -42.074 9.904 1.00 28.16 234 ASN B C 1
ATOM 2706 O O . ASN B 1 153 ? 38.808 -40.843 9.922 1.00 28.41 234 ASN B O 1
ATOM 2711 N N . TYR B 1 154 ? 37.847 -42.882 9.761 1.00 26.25 235 TYR B N 1
ATOM 2712 C CA . TYR B 1 154 ? 36.495 -42.349 9.592 1.00 28.81 235 TYR B CA 1
ATOM 2713 C C . TYR B 1 154 ? 36.153 -41.313 10.654 1.00 26.61 235 TYR B C 1
ATOM 2714 O O . TYR B 1 154 ? 35.685 -40.209 10.342 1.00 27.99 235 TYR B O 1
ATOM 2723 N N . ASP B 1 155 ? 36.341 -41.674 11.923 1.00 26.31 236 ASP B N 1
ATOM 2724 C CA . ASP B 1 155 ? 35.892 -40.822 13.022 1.00 28.75 236 ASP B CA 1
ATOM 2725 C C . ASP B 1 155 ? 36.593 -39.469 13.020 1.00 28.49 236 ASP B C 1
ATOM 2726 O O . ASP B 1 155 ? 35.947 -38.430 13.212 1.00 24.34 236 ASP B O 1
ATOM 2731 N N . MET B 1 156 ? 37.912 -39.445 12.822 1.00 27.13 237 MET B N 1
ATOM 2732 C CA . MET B 1 156 ? 38.579 -38.145 12.894 1.00 26.74 237 MET B CA 1
ATOM 2733 C C . MET B 1 156 ? 38.264 -37.289 11.672 1.00 26.82 237 MET B C 1
ATOM 2734 O O . MET B 1 156 ? 38.248 -36.055 11.775 1.00 25.41 237 MET B O 1
ATOM 2739 N N . LEU B 1 157 ? 37.991 -37.910 10.521 1.00 24.14 238 LEU B N 1
ATOM 2740 C CA . LEU B 1 157 ? 37.502 -37.138 9.380 1.00 23.51 238 LEU B CA 1
ATOM 2741 C C . LEU B 1 157 ? 36.124 -36.549 9.671 1.00 24.46 238 LEU B C 1
ATOM 2742 O O . LEU B 1 157 ? 35.884 -35.359 9.431 1.00 22.69 238 LEU B O 1
ATOM 2747 N N . LEU B 1 158 ? 35.204 -37.373 10.182 1.00 21.55 239 LEU B N 1
ATOM 2748 C CA . LEU B 1 158 ? 33.872 -36.882 10.541 1.00 24.83 239 LEU B CA 1
ATOM 2749 C C . LEU B 1 158 ? 33.952 -35.735 11.540 1.00 23.99 239 LEU B C 1
ATOM 2750 O O . LEU B 1 158 ? 33.197 -34.760 11.436 1.00 23.15 239 LEU B O 1
ATOM 2755 N N . ALA B 1 159 ? 34.852 -35.841 12.526 1.00 23.20 240 ALA B N 1
ATOM 2756 C CA . ALA B 1 159 ? 34.932 -34.832 13.578 1.00 23.47 240 ALA B CA 1
ATOM 2757 C C . ALA B 1 159 ? 35.271 -33.453 13.019 1.00 26.56 240 ALA B C 1
ATOM 2758 O O . ALA B 1 159 ? 34.834 -32.433 13.575 1.00 25.58 240 ALA B O 1
ATOM 2760 N N . ILE B 1 160 ? 36.045 -33.400 11.933 1.00 22.68 241 ILE B N 1
ATOM 2761 C CA . ILE B 1 160 ? 36.442 -32.107 11.376 1.00 23.94 241 ILE B CA 1
ATOM 2762 C C . ILE B 1 160 ? 35.232 -31.355 10.821 1.00 24.22 241 ILE B C 1
ATOM 2763 O O . ILE B 1 160 ? 35.147 -30.125 10.938 1.00 24.00 241 ILE B O 1
ATOM 2768 N N . PHE B 1 161 ? 34.283 -32.068 10.210 1.00 22.52 242 PHE B N 1
ATOM 2769 C CA . PHE B 1 161 ? 33.206 -31.443 9.450 1.00 21.73 242 PHE B CA 1
ATOM 2770 C C . PHE B 1 161 ? 31.830 -31.596 10.076 1.00 21.09 242 PHE B C 1
ATOM 2771 O O . PHE B 1 161 ? 30.855 -31.088 9.516 1.00 21.75 242 PHE B O 1
ATOM 2779 N N . ASN B 1 162 ? 31.735 -32.259 11.208 1.00 22.13 243 ASN B N 1
ATOM 2780 C CA . ASN B 1 162 ? 30.457 -32.499 11.885 1.00 20.97 243 ASN B CA 1
ATOM 2781 C C . ASN B 1 162 ? 29.862 -31.185 12.382 1.00 21.38 243 ASN B C 1
ATOM 2782 O O . ASN B 1 162 ? 30.514 -30.484 13.166 1.00 19.51 243 ASN B O 1
ATOM 2787 N N . PRO B 1 163 ? 28.643 -30.819 11.974 1.00 20.75 244 PRO B N 1
ATOM 2788 C CA . PRO B 1 163 ? 28.047 -29.555 12.438 1.00 20.79 244 PRO B CA 1
ATOM 2789 C C . PRO B 1 163 ? 27.351 -29.646 13.789 1.00 23.26 244 PRO B C 1
ATOM 2790 O O . PRO B 1 163 ? 26.776 -28.642 14.228 1.00 20.49 244 PRO B O 1
ATOM 2794 N N . GLU B 1 164 ? 27.374 -30.816 14.442 1.00 21.58 245 GLU B N 1
ATOM 2795 C CA . GLU B 1 164 ? 26.711 -31.000 15.734 1.00 22.16 245 GLU B CA 1
ATOM 2796 C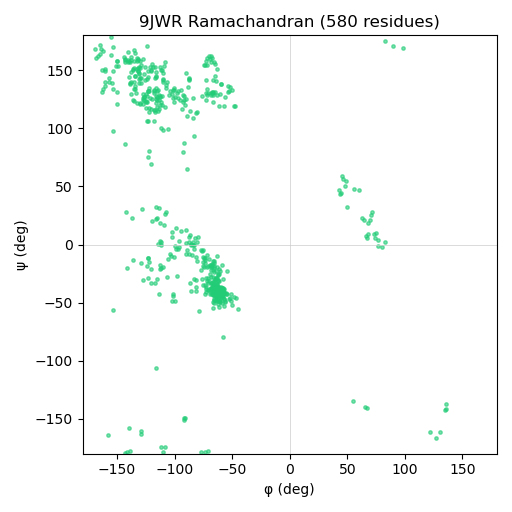 C . GLU B 1 164 ? 27.150 -29.924 16.719 1.00 20.20 245 GLU B C 1
ATOM 2797 O O . GLU B 1 164 ? 28.342 -29.660 16.880 1.00 21.65 245 GLU B O 1
ATOM 2803 N N . GLY B 1 165 ? 26.174 -29.316 17.393 1.00 17.51 246 GLY B N 1
ATOM 2804 C CA . GLY B 1 165 ? 26.453 -28.234 18.319 1.00 19.40 246 GLY B CA 1
ATOM 2805 C C . GLY B 1 165 ? 25.461 -27.124 18.077 1.00 19.27 246 GLY B C 1
ATOM 2806 O O . GLY B 1 165 ? 24.297 -27.404 17.804 1.00 20.38 246 GLY B O 1
ATOM 2807 N N . TRP B 1 166 ? 25.869 -25.868 18.171 1.00 17.75 247 TRP B N 1
ATOM 2808 C CA . TRP B 1 166 ? 24.976 -24.789 17.768 1.00 16.45 247 TRP B CA 1
ATOM 2809 C C . TRP B 1 166 ? 25.654 -23.902 16.738 1.00 14.64 247 TRP B C 1
ATOM 2810 O O . TRP B 1 166 ? 26.886 -23.834 16.652 1.00 16.57 247 TRP B O 1
ATOM 2821 N N . LEU B 1 167 ? 24.821 -23.281 15.909 1.00 15.15 248 LEU B N 1
ATOM 2822 C CA . LEU B 1 167 ? 25.277 -22.389 14.850 1.00 14.98 248 LEU B CA 1
ATOM 2823 C C . LEU B 1 167 ? 24.535 -21.074 14.999 1.00 13.61 248 LEU B C 1
ATOM 2824 O O . LEU B 1 167 ? 23.299 -21.056 14.979 1.00 15.75 248 LEU B O 1
ATOM 2829 N N . GLU B 1 168 ? 25.289 -19.994 15.189 1.00 13.21 249 GLU B N 1
ATOM 2830 C CA . GLU B 1 168 ? 24.748 -18.636 15.226 1.00 14.70 249 GLU B CA 1
ATOM 2831 C C . GLU B 1 168 ? 24.796 -18.072 13.812 1.00 13.79 249 GLU B C 1
ATOM 2832 O O . GLU B 1 168 ? 25.871 -17.974 13.218 1.00 15.07 249 GLU B O 1
ATOM 2838 N N . ILE B 1 169 ? 23.645 -17.701 13.263 1.00 14.56 250 ILE B N 1
ATOM 2839 C CA . ILE B 1 169 ? 23.599 -17.148 11.915 1.00 13.73 250 ILE B CA 1
ATOM 2840 C C . ILE B 1 169 ? 23.782 -15.648 12.077 1.00 16.08 250 ILE B C 1
ATOM 2841 O O . ILE B 1 169 ? 22.921 -14.977 12.640 1.00 16.67 250 ILE B O 1
ATOM 2846 N N . THR B 1 170 ? 24.933 -15.128 11.633 1.00 14.78 251 THR B N 1
ATOM 2847 C CA . THR B 1 170 ? 25.289 -13.733 11.874 1.00 14.79 251 THR B CA 1
ATOM 2848 C C . THR B 1 170 ? 25.127 -12.845 10.655 1.00 16.15 251 THR B C 1
ATOM 2849 O O . THR B 1 170 ? 25.304 -11.624 10.776 1.00 17.96 251 THR B O 1
ATOM 2853 N N . TYR B 1 171 ? 24.848 -13.416 9.487 1.00 15.03 252 TYR B N 1
ATOM 2854 C CA . TYR B 1 171 ? 24.672 -12.625 8.277 1.00 16.83 252 TYR B CA 1
ATOM 2855 C C . TYR B 1 171 ? 23.956 -13.484 7.251 1.00 16.95 252 TYR B C 1
ATOM 2856 O O . TYR B 1 171 ? 24.332 -14.638 7.040 1.00 17.16 252 TYR B O 1
ATOM 2865 N N . VAL B 1 172 ? 22.943 -12.933 6.592 1.00 18.48 253 VAL B N 1
ATOM 2866 C CA . VAL B 1 172 ? 22.488 -13.594 5.381 1.00 18.92 253 VAL B CA 1
ATOM 2867 C C . VAL B 1 172 ? 21.827 -12.558 4.495 1.00 22.55 253 VAL B C 1
ATOM 2868 O O . VAL B 1 172 ? 21.118 -11.666 4.967 1.00 21.63 253 VAL B O 1
ATOM 2872 N N . ASP B 1 173 ? 22.106 -12.661 3.206 1.00 24.63 254 ASP B N 1
ATOM 2873 C CA . ASP B 1 173 ? 21.417 -11.856 2.213 1.00 26.38 254 ASP B CA 1
ATOM 2874 C C . ASP B 1 173 ? 21.161 -12.768 1.023 1.00 26.57 254 ASP B C 1
ATOM 2875 O O . ASP B 1 173 ? 21.162 -13.996 1.146 1.00 25.96 254 ASP B O 1
ATOM 2880 N N . GLU B 1 174 ? 20.961 -12.171 -0.151 1.00 29.24 255 GLU B N 1
ATOM 2881 C CA . GLU B 1 174 ? 20.591 -12.948 -1.326 1.00 30.66 255 GLU B CA 1
ATOM 2882 C C . GLU B 1 174 ? 21.688 -13.907 -1.749 1.00 29.82 255 GLU B C 1
ATOM 2883 O O . GLU B 1 174 ? 21.395 -14.964 -2.312 1.00 31.32 255 GLU B O 1
ATOM 2889 N N . SER B 1 175 ? 22.954 -13.564 -1.510 1.00 27.53 256 SER B N 1
ATOM 2890 C CA . SER B 1 175 ? 24.044 -14.357 -2.045 1.00 26.75 256 SER B CA 1
ATOM 2891 C C . SER B 1 175 ? 25.016 -14.894 -1.004 1.00 24.45 256 SER B C 1
ATOM 2892 O O . SER B 1 175 ? 25.829 -15.752 -1.354 1.00 23.10 256 SER B O 1
ATOM 2895 N N . LEU B 1 176 ? 24.962 -14.434 0.245 1.00 20.99 257 LEU B N 1
ATOM 2896 C CA . LEU B 1 176 ? 26.026 -14.720 1.203 1.00 21.29 257 LEU B CA 1
ATOM 2897 C C . LEU B 1 176 ? 25.452 -15.017 2.578 1.00 20.26 257 LEU B C 1
ATOM 2898 O O . LEU B 1 176 ? 24.469 -14.403 2.996 1.00 19.34 257 LEU B O 1
ATOM 2903 N N . ARG B 1 177 ? 26.085 -15.952 3.294 1.00 19.76 258 ARG B N 1
ATOM 2904 C CA . ARG B 1 177 ? 25.653 -16.297 4.637 1.00 17.55 258 ARG B CA 1
ATOM 2905 C C . ARG B 1 177 ? 26.890 -16.473 5.511 1.00 16.18 258 ARG B C 1
ATOM 2906 O O . ARG B 1 177 ? 27.891 -17.032 5.065 1.00 16.40 258 ARG B O 1
ATOM 2914 N N . ILE B 1 178 ? 26.839 -15.964 6.740 1.00 17.01 259 ILE B N 1
ATOM 2915 C CA . ILE B 1 178 ? 27.933 -16.128 7.696 1.00 14.12 259 ILE B CA 1
ATOM 2916 C C . ILE B 1 178 ? 27.382 -16.768 8.960 1.00 15.45 259 ILE B C 1
ATOM 2917 O O . ILE B 1 178 ? 26.246 -16.497 9.358 1.00 14.70 259 ILE B O 1
ATOM 2922 N N . GLY B 1 179 ? 28.170 -17.654 9.565 1.00 16.62 260 GLY B N 1
ATOM 2923 C CA . GLY B 1 179 ? 27.770 -18.288 10.804 1.00 14.92 260 GLY B CA 1
ATOM 2924 C C . GLY B 1 179 ? 28.969 -18.477 11.710 1.00 16.57 260 GLY B C 1
ATOM 2925 O O . GLY B 1 179 ? 30.117 -18.474 11.265 1.00 16.08 260 GLY B O 1
ATOM 2926 N N . ARG B 1 180 ? 28.681 -18.596 13.006 1.00 15.30 261 ARG B N 1
ATOM 2927 C CA . ARG B 1 180 ? 29.688 -18.861 14.028 1.00 15.25 261 ARG B CA 1
ATOM 2928 C C . ARG B 1 180 ? 29.196 -20.002 14.906 1.00 16.34 261 ARG B C 1
ATOM 2929 O O . ARG B 1 180 ? 28.014 -20.067 15.239 1.00 17.34 261 ARG B O 1
ATOM 2937 N N . ASP B 1 181 ? 30.086 -20.914 15.278 1.00 14.89 262 ASP B N 1
ATOM 2938 C CA . ASP B 1 181 ? 29.620 -22.097 15.995 1.00 14.66 262 ASP B CA 1
ATOM 2939 C C . ASP B 1 181 ? 30.077 -22.058 17.450 1.00 15.75 262 ASP B C 1
ATOM 2940 O O . ASP B 1 181 ? 30.725 -21.115 17.908 1.00 15.78 262 ASP B O 1
ATOM 2945 N N . ASP B 1 182 ? 29.728 -23.117 18.185 1.00 17.49 263 ASP B N 1
ATOM 2946 C CA . ASP B 1 182 ? 30.047 -23.155 19.601 1.00 17.69 263 ASP B CA 1
ATOM 2947 C C . ASP B 1 182 ? 31.537 -23.310 19.859 1.00 18.29 263 ASP B C 1
ATOM 2948 O O . ASP B 1 182 ? 31.969 -23.124 20.998 1.00 20.84 263 ASP B O 1
ATOM 2953 N N . LYS B 1 183 ? 32.332 -23.646 18.841 1.00 19.87 264 LYS B N 1
ATOM 2954 C CA . LYS B 1 183 ? 33.779 -23.711 18.983 1.00 20.05 264 LYS B CA 1
ATOM 2955 C C . LYS B 1 183 ? 34.472 -22.424 18.566 1.00 20.51 264 LYS B C 1
ATOM 2956 O O . LYS B 1 183 ? 35.699 -22.415 18.425 1.00 21.23 264 LYS B O 1
ATOM 2962 N N . ALA B 1 184 ? 33.711 -21.345 18.366 1.00 20.04 265 ALA B N 1
ATOM 2963 C CA . ALA B 1 184 ? 34.206 -20.039 17.932 1.00 18.52 265 ALA B CA 1
ATOM 2964 C C . ALA B 1 184 ? 34.724 -20.048 16.500 1.00 18.78 265 ALA B C 1
ATOM 2965 O O . ALA B 1 184 ? 35.477 -19.149 16.115 1.00 23.01 265 ALA B O 1
ATOM 2967 N N . ASN B 1 185 ? 34.348 -21.039 15.694 1.00 16.92 266 ASN B N 1
ATOM 2968 C CA . ASN B 1 185 ? 34.669 -20.986 14.278 1.00 16.62 266 ASN B CA 1
ATOM 2969 C C . ASN B 1 185 ? 33.804 -19.960 13.551 1.00 16.84 266 ASN B C 1
ATOM 2970 O O . ASN B 1 185 ? 32.717 -19.600 14.000 1.00 18.14 266 ASN B O 1
ATOM 2975 N N . ILE B 1 186 ? 34.307 -19.505 12.405 1.00 14.98 267 ILE B N 1
ATOM 2976 C CA . ILE B 1 186 ? 33.557 -18.695 11.450 1.00 15.62 267 ILE B CA 1
ATOM 2977 C C . ILE B 1 186 ? 33.415 -19.477 10.154 1.00 15.11 267 ILE B C 1
ATOM 2978 O O . ILE B 1 186 ? 34.396 -20.051 9.666 1.00 16.54 267 ILE B O 1
ATOM 2983 N N . PHE B 1 187 ? 32.202 -19.494 9.589 1.00 15.59 268 PHE B N 1
ATOM 2984 C CA . PHE B 1 187 ? 31.943 -20.100 8.283 1.00 14.36 268 PHE B CA 1
ATOM 2985 C C . PHE B 1 187 ? 31.252 -19.079 7.392 1.00 16.46 268 PHE B C 1
ATOM 2986 O O . PHE B 1 187 ? 30.171 -18.594 7.731 1.00 18.09 268 PHE B O 1
ATOM 2994 N N . VAL B 1 188 ? 31.835 -18.812 6.228 1.00 16.41 269 VAL B N 1
ATOM 2995 C CA . VAL B 1 188 ? 31.239 -17.940 5.218 1.00 16.26 269 VAL B CA 1
ATOM 2996 C C . VAL B 1 188 ? 30.877 -18.793 4.011 1.00 16.71 269 VAL B C 1
ATOM 2997 O O . VAL B 1 188 ? 31.721 -19.528 3.494 1.00 16.75 269 VAL B O 1
ATOM 3001 N N . LEU B 1 189 ? 29.628 -18.692 3.558 1.00 15.80 270 LEU B N 1
ATOM 3002 C CA . LEU B 1 189 ? 29.163 -19.466 2.415 1.00 17.19 270 LEU B CA 1
ATOM 3003 C C . LEU B 1 189 ? 28.431 -18.576 1.422 1.00 18.35 270 LEU B C 1
ATOM 3004 O O . LEU B 1 189 ? 27.808 -17.580 1.796 1.00 20.14 270 LEU B O 1
ATOM 3009 N N . GLU B 1 190 ? 28.521 -18.942 0.149 1.00 20.64 271 GLU B N 1
ATOM 3010 C CA . GLU B 1 190 ? 27.791 -18.259 -0.908 1.00 22.77 271 GLU B CA 1
ATOM 3011 C C . GLU B 1 190 ? 26.706 -19.164 -1.473 1.00 22.30 271 GLU B C 1
ATOM 3012 O O . GLU B 1 190 ? 26.821 -20.394 -1.451 1.00 21.01 271 GLU B O 1
ATOM 3018 N N . ARG B 1 191 ? 25.626 -18.549 -1.952 1.00 21.68 272 ARG B N 1
ATOM 3019 C CA . ARG B 1 191 ? 24.548 -19.351 -2.518 1.00 23.29 272 ARG B CA 1
ATOM 3020 C C . ARG B 1 191 ? 25.032 -20.086 -3.757 1.00 27.08 272 ARG B C 1
ATOM 3021 O O . ARG B 1 191 ? 25.813 -19.557 -4.556 1.00 28.33 272 ARG B O 1
ATOM 3029 N N . ALA B 1 192 ? 24.587 -21.328 -3.900 1.00 26.60 273 ALA B N 1
ATOM 3030 C CA . ALA B 1 192 ? 25.028 -22.176 -4.990 1.00 32.22 273 ALA B CA 1
ATOM 3031 C C . ALA B 1 192 ? 23.816 -22.831 -5.624 1.00 33.61 273 ALA B C 1
ATOM 3032 O O . ALA B 1 192 ? 22.795 -23.046 -4.970 1.00 34.52 273 ALA B O 1
ATOM 3034 N N . ASP B 1 193 ? 23.929 -23.119 -6.904 1.00 36.75 274 ASP B N 1
ATOM 3035 C CA . ASP B 1 193 ? 22.889 -23.880 -7.569 1.00 41.98 274 ASP B CA 1
ATOM 3036 C C . ASP B 1 193 ? 22.951 -25.316 -7.061 1.00 40.99 274 ASP B C 1
ATOM 3037 O O . ASP B 1 193 ? 24.038 -25.903 -7.020 1.00 42.38 274 ASP B O 1
ATOM 3042 N N . PRO B 1 194 ? 21.828 -25.906 -6.641 1.00 42.31 275 PRO B N 1
ATOM 3043 C CA . PRO B 1 194 ? 21.861 -27.319 -6.218 1.00 42.40 275 PRO B CA 1
ATOM 3044 C C . PRO B 1 194 ? 22.446 -28.260 -7.264 1.00 45.76 275 PRO B C 1
ATOM 3045 O O . PRO B 1 194 ? 22.927 -29.340 -6.901 1.00 44.77 275 PRO B O 1
ATOM 3049 N N . SER B 1 195 ? 22.435 -27.870 -8.542 1.00 45.10 276 SER B N 1
ATOM 3050 C CA . SER B 1 195 ? 23.086 -28.649 -9.589 1.00 47.48 276 SER B CA 1
ATOM 3051 C C . SER B 1 195 ? 24.587 -28.798 -9.363 1.00 49.16 276 SER B C 1
ATOM 3052 O O . SER B 1 195 ? 25.192 -29.739 -9.893 1.00 49.40 276 SER B O 1
ATOM 3055 N N . GLU B 1 196 ? 25.201 -27.898 -8.591 1.00 47.19 277 GLU B N 1
ATOM 3056 C CA . GLU B 1 196 ? 26.639 -27.961 -8.357 1.00 45.90 277 GLU B CA 1
ATOM 3057 C C . GLU B 1 196 ? 27.024 -29.034 -7.347 1.00 45.49 277 GLU B C 1
ATOM 3058 O O . GLU B 1 196 ? 28.178 -29.480 -7.348 1.00 45.96 277 GLU B O 1
ATOM 3064 N N . VAL B 1 197 ? 26.097 -29.457 -6.492 1.00 44.74 278 VAL B N 1
ATOM 3065 C CA . VAL B 1 197 ? 26.369 -30.525 -5.533 1.00 44.13 278 VAL B CA 1
ATOM 3066 C C . VAL B 1 197 ? 26.398 -31.862 -6.263 1.00 49.66 278 VAL B C 1
ATOM 3067 O O . VAL B 1 197 ? 25.551 -32.140 -7.119 1.00 49.60 278 VAL B O 1
ATOM 3072 N N . ALA C 1 3 ? 40.439 -62.729 23.421 1.00 71.02 84 ALA C N 1
ATOM 3073 C CA . ALA C 1 3 ? 39.590 -63.540 24.287 1.00 69.91 84 ALA C CA 1
ATOM 3074 C C . ALA C 1 3 ? 38.876 -62.659 25.305 1.00 70.48 84 ALA C C 1
ATOM 3075 O O . ALA C 1 3 ? 37.710 -62.888 25.637 1.00 70.95 84 ALA C O 1
ATOM 3077 N N . LEU C 1 4 ? 39.588 -61.642 25.792 1.00 54.09 85 LEU C N 1
ATOM 3078 C CA . LEU C 1 4 ? 39.005 -60.643 26.672 1.00 49.66 85 LEU C CA 1
ATOM 3079 C C . LEU C 1 4 ? 37.905 -59.846 25.991 1.00 47.09 85 LEU C C 1
ATOM 3080 O O . LEU C 1 4 ? 37.204 -59.081 26.666 1.00 41.41 85 LEU C O 1
ATOM 3085 N N . GLY C 1 5 ? 37.750 -59.997 24.671 1.00 47.14 86 GLY C N 1
ATOM 3086 C CA . GLY C 1 5 ? 36.731 -59.247 23.955 1.00 44.99 86 GLY C CA 1
ATOM 3087 C C . GLY C 1 5 ? 35.333 -59.496 24.486 1.00 41.17 86 GLY C C 1
ATOM 3088 O O . GLY C 1 5 ? 34.529 -58.569 24.582 1.00 38.39 86 GLY C O 1
ATOM 3089 N N . ASP C 1 6 ? 35.030 -60.746 24.846 1.00 42.23 87 ASP C N 1
ATOM 3090 C CA . ASP C 1 6 ? 33.704 -61.072 25.370 1.00 40.74 87 ASP C CA 1
ATOM 3091 C C . ASP C 1 6 ? 33.454 -60.392 26.709 1.00 37.94 87 ASP C C 1
ATOM 3092 O O . ASP C 1 6 ? 32.361 -59.873 26.952 1.00 35.57 87 ASP C O 1
ATOM 3097 N N . ALA C 1 7 ? 34.449 -60.403 27.601 1.00 38.85 88 ALA C N 1
ATOM 3098 C CA . ALA C 1 7 ? 34.309 -59.693 28.869 1.00 35.84 88 ALA C CA 1
ATOM 3099 C C . ALA C 1 7 ? 34.219 -58.189 28.643 1.00 35.30 88 ALA C C 1
ATOM 3100 O O . ALA C 1 7 ? 33.471 -57.491 29.344 1.00 32.69 88 ALA C O 1
ATOM 3102 N N . LYS C 1 8 ? 34.960 -57.673 27.658 1.00 33.84 89 LYS C N 1
ATOM 3103 C CA . LYS C 1 8 ? 34.894 -56.247 27.366 1.00 34.04 89 LYS C CA 1
ATOM 3104 C C . LYS C 1 8 ? 33.544 -55.868 26.762 1.00 32.71 89 LYS C C 1
ATOM 3105 O O . LYS C 1 8 ? 32.995 -54.807 27.082 1.00 31.74 89 LYS C O 1
ATOM 3111 N N . ASP C 1 9 ? 32.978 -56.726 25.900 1.00 32.32 90 ASP C N 1
ATOM 3112 C CA . ASP C 1 9 ? 31.634 -56.458 25.384 1.00 33.19 90 ASP C CA 1
ATOM 3113 C C . ASP C 1 9 ? 30.613 -56.426 26.510 1.00 30.81 90 ASP C C 1
ATOM 3114 O O . ASP C 1 9 ? 29.683 -55.610 26.493 1.00 32.07 90 ASP C O 1
ATOM 3119 N N . ALA C 1 10 ? 30.749 -57.331 27.480 1.00 31.16 91 ALA C N 1
ATOM 3120 C CA . ALA C 1 10 ? 29.825 -57.355 28.608 1.00 29.61 91 ALA C CA 1
ATOM 3121 C C . ALA C 1 10 ? 29.892 -56.052 29.391 1.00 29.14 91 ALA C C 1
ATOM 3122 O O . ALA C 1 10 ? 28.860 -55.509 29.806 1.00 25.92 91 ALA C O 1
ATOM 3124 N N . LEU C 1 11 ? 31.104 -55.529 29.594 1.00 26.85 92 LEU C N 1
ATOM 3125 C CA . LEU C 1 11 ? 31.250 -54.259 30.299 1.00 26.26 92 LEU C CA 1
ATOM 3126 C C . LEU C 1 11 ? 30.594 -53.125 29.528 1.00 26.34 92 LEU C C 1
ATOM 3127 O O . LEU C 1 11 ? 29.824 -52.339 30.093 1.00 26.46 92 LEU C O 1
ATOM 3132 N N . TYR C 1 12 ? 30.884 -53.020 28.230 1.00 25.73 93 TYR C N 1
ATOM 3133 C CA . TYR C 1 12 ? 30.273 -51.962 27.432 1.00 28.10 93 TYR C CA 1
ATOM 3134 C C . TYR C 1 12 ? 28.754 -52.088 27.416 1.00 29.00 93 TYR C C 1
ATOM 3135 O O . TYR C 1 12 ? 28.041 -51.072 27.456 1.00 27.76 93 TYR C O 1
ATOM 3144 N N . ALA C 1 13 ? 28.237 -53.324 27.377 1.00 27.31 94 ALA C N 1
ATOM 3145 C CA . ALA C 1 13 ? 26.787 -53.505 27.450 1.00 28.75 94 ALA C CA 1
ATOM 3146 C C . ALA C 1 13 ? 26.240 -53.011 28.784 1.00 27.51 94 ALA C C 1
ATOM 3147 O O . ALA C 1 13 ? 25.174 -52.381 28.832 1.00 27.00 94 ALA C O 1
ATOM 3149 N N . ALA C 1 14 ? 26.958 -53.281 29.877 1.00 25.65 95 ALA C N 1
ATOM 3150 C CA . ALA C 1 14 ? 26.534 -52.799 31.181 1.00 26.08 95 ALA C CA 1
ATOM 3151 C C . ALA C 1 14 ? 26.617 -51.279 31.273 1.00 27.44 95 ALA C C 1
ATOM 3152 O O . ALA C 1 14 ? 25.860 -50.666 32.032 1.00 26.68 95 ALA C O 1
ATOM 3154 N N . LEU C 1 15 ? 27.518 -50.655 30.514 1.00 26.40 96 LEU C N 1
ATOM 3155 C CA . LEU C 1 15 ? 27.650 -49.204 30.534 1.00 25.52 96 LEU C CA 1
ATOM 3156 C C . LEU C 1 15 ? 26.690 -48.474 29.602 1.00 26.97 96 LEU C C 1
ATOM 3157 O O . LEU C 1 15 ? 26.588 -47.246 29.691 1.00 24.92 96 LEU C O 1
ATOM 3162 N N . GLU C 1 16 ? 25.960 -49.165 28.735 1.00 27.50 97 GLU C N 1
ATOM 3163 C CA . GLU C 1 16 ? 25.144 -48.435 27.771 1.00 28.79 97 GLU C CA 1
ATOM 3164 C C . GLU C 1 16 ? 24.046 -47.645 28.489 1.00 27.25 97 GLU C C 1
ATOM 3165 O O . GLU C 1 16 ? 23.369 -48.157 29.385 1.00 27.51 97 GLU C O 1
ATOM 3171 N N . GLY C 1 17 ? 23.926 -46.367 28.138 1.00 25.35 98 GLY C N 1
ATOM 3172 C CA . GLY C 1 17 ? 22.939 -45.485 28.729 1.00 27.59 98 GLY C CA 1
ATOM 3173 C C . GLY C 1 17 ? 23.248 -44.971 30.119 1.00 27.97 98 GLY C C 1
ATOM 3174 O O . GLY C 1 17 ? 22.407 -44.264 30.693 1.00 25.03 98 GLY C O 1
ATOM 3175 N N . MET C 1 18 ? 24.416 -45.285 30.683 1.00 22.10 99 MET C N 1
ATOM 3176 C CA . MET C 1 18 ? 24.729 -44.901 32.056 1.00 23.03 99 MET C CA 1
ATOM 3177 C C . MET C 1 18 ? 25.543 -43.622 32.170 1.00 21.94 99 MET C C 1
ATOM 3178 O O . MET C 1 18 ? 25.884 -43.222 33.292 1.00 20.80 99 MET C O 1
ATOM 3183 N N . ASN C 1 19 ? 25.830 -42.957 31.057 1.00 20.24 100 ASN C N 1
ATOM 3184 C CA . ASN C 1 19 ? 26.631 -41.734 31.062 1.00 21.14 100 ASN C CA 1
ATOM 3185 C C . ASN C 1 19 ? 27.861 -41.855 31.966 1.00 20.89 100 ASN C C 1
ATOM 3186 O O . ASN C 1 19 ? 28.165 -40.966 32.763 1.00 19.74 100 ASN C O 1
ATOM 3191 N N . ARG C 1 20 ? 28.556 -42.983 31.873 1.00 19.85 101 ARG C N 1
ATOM 3192 C CA . ARG C 1 20 ? 29.826 -43.198 32.556 1.00 18.99 101 ARG C CA 1
ATOM 3193 C C . ARG C 1 20 ? 29.700 -43.244 34.073 1.00 19.11 101 ARG C C 1
ATOM 3194 O O . ARG C 1 20 ? 30.727 -43.292 34.762 1.00 21.48 101 ARG C O 1
ATOM 3202 N N . GLY C 1 21 ? 28.479 -43.246 34.618 1.00 19.90 102 GLY C N 1
ATOM 3203 C CA . GLY C 1 21 ? 28.269 -43.103 36.043 1.00 19.20 102 GLY C CA 1
ATOM 3204 C C . GLY C 1 21 ? 28.478 -41.700 36.584 1.00 19.10 102 GLY C C 1
ATOM 3205 O O . GLY C 1 21 ? 28.440 -41.516 37.806 1.00 19.17 102 GLY C O 1
ATOM 3206 N N . ILE C 1 22 ? 28.709 -40.710 35.724 1.00 18.53 103 ILE C N 1
ATOM 3207 C CA . ILE C 1 22 ? 29.177 -39.414 36.219 1.00 19.96 103 ILE C CA 1
ATOM 3208 C C . ILE C 1 22 ? 28.073 -38.599 36.888 1.00 22.63 103 ILE C C 1
ATOM 3209 O O . ILE C 1 22 ? 28.372 -37.682 37.672 1.00 20.09 103 ILE C O 1
ATOM 3214 N N . PHE C 1 23 ? 26.807 -38.921 36.633 1.00 21.48 104 PHE C N 1
ATOM 3215 C CA . PHE C 1 23 ? 25.706 -38.327 37.379 1.00 21.36 104 PHE C CA 1
ATOM 3216 C C . PHE C 1 23 ? 25.049 -39.335 38.319 1.00 22.46 104 PHE C C 1
ATOM 3217 O O . PHE C 1 23 ? 23.926 -39.101 38.787 1.00 20.85 104 PHE C O 1
ATOM 3225 N N . GLY C 1 24 ? 25.729 -40.443 38.604 1.00 22.83 105 GLY C N 1
ATOM 3226 C CA . GLY C 1 24 ? 25.282 -41.417 39.580 1.00 22.52 105 GLY C CA 1
ATOM 3227 C C . GLY C 1 24 ? 24.571 -42.602 38.943 1.00 23.85 105 GLY C C 1
ATOM 3228 O O . GLY C 1 24 ? 24.243 -42.617 37.757 1.00 23.03 105 GLY C O 1
ATOM 3229 N N . MET C 1 25 ? 24.343 -43.621 39.762 1.00 21.88 106 MET C N 1
ATOM 3230 C CA . MET C 1 25 ? 23.590 -44.794 39.330 1.00 25.50 106 MET C CA 1
ATOM 3231 C C . MET C 1 25 ? 23.189 -45.553 40.583 1.00 24.16 106 MET C C 1
ATOM 3232 O O . MET C 1 25 ? 23.656 -45.248 41.681 1.00 26.00 106 MET C O 1
ATOM 3237 N N . THR C 1 26 ? 22.288 -46.519 40.420 1.00 22.52 107 THR C N 1
ATOM 3238 C CA . THR C 1 26 ? 21.897 -47.331 41.561 1.00 25.23 107 THR C CA 1
ATOM 3239 C C . THR C 1 26 ? 23.060 -48.180 42.057 1.00 25.76 107 THR C C 1
ATOM 3240 O O . THR C 1 26 ? 24.003 -48.488 41.323 1.00 25.08 107 THR C O 1
ATOM 3244 N N . SER C 1 27 ? 22.971 -48.568 43.331 1.00 26.16 108 SER C N 1
ATOM 3245 C CA . SER C 1 27 ? 23.963 -49.469 43.915 1.00 28.96 108 SER C CA 1
ATOM 3246 C C . SER C 1 27 ? 24.067 -50.773 43.133 1.00 29.30 108 SER C C 1
ATOM 3247 O O . SER C 1 27 ? 25.163 -51.318 42.965 1.00 26.62 108 SER C O 1
ATOM 3250 N N . GLU C 1 28 ? 22.931 -51.293 42.659 1.00 26.97 109 GLU C N 1
ATOM 3251 C CA . GLU C 1 28 ? 22.910 -52.552 41.919 1.00 27.28 109 GLU C CA 1
ATOM 3252 C C . GLU C 1 28 ? 23.642 -52.444 40.591 1.00 26.23 109 GLU C C 1
ATOM 3253 O O . GLU C 1 28 ? 24.407 -53.343 40.218 1.00 26.49 109 GLU C O 1
ATOM 3259 N N . LYS C 1 29 ? 23.369 -51.383 39.830 1.00 25.12 110 LYS C N 1
ATOM 3260 C CA . LYS C 1 29 ? 24.069 -51.205 38.567 1.00 25.44 110 LYS C CA 1
ATOM 3261 C C . LYS C 1 29 ? 25.567 -51.045 38.797 1.00 24.99 110 LYS C C 1
ATOM 3262 O O . LYS C 1 29 ? 26.380 -51.630 38.075 1.00 23.66 110 LYS C O 1
ATOM 3268 N N . ARG C 1 30 ? 25.942 -50.257 39.806 1.00 24.23 111 ARG C N 1
ATOM 3269 C CA . ARG C 1 30 ? 27.339 -50.130 40.213 1.00 26.53 111 ARG C CA 1
ATOM 3270 C C . ARG C 1 30 ? 27.973 -51.495 40.468 1.00 24.31 111 ARG C C 1
ATOM 3271 O O . ARG C 1 30 ? 29.090 -51.774 40.020 1.00 25.64 111 ARG C O 1
ATOM 3279 N N . SER C 1 31 ? 27.263 -52.349 41.205 1.00 25.69 112 SER C N 1
ATOM 3280 C CA . SER C 1 31 ? 27.727 -53.700 41.505 1.00 26.35 112 SER C CA 1
ATOM 3281 C C . SER C 1 31 ? 27.962 -54.503 40.234 1.00 26.61 112 SER C C 1
ATOM 3282 O O . SER C 1 31 ? 29.006 -55.152 40.068 1.00 27.09 112 SER C O 1
ATOM 3285 N N . GLU C 1 32 ? 26.962 -54.513 39.350 1.00 24.97 113 GLU C N 1
ATOM 3286 C CA . GLU C 1 32 ? 27.100 -55.078 38.011 1.00 27.14 113 GLU C CA 1
ATOM 3287 C C . GLU C 1 32 ? 28.391 -54.662 37.326 1.00 25.51 113 GLU C C 1
ATOM 3288 O O . GLU C 1 32 ? 29.148 -55.512 36.849 1.00 26.69 113 GLU C O 1
ATOM 3294 N N . ILE C 1 33 ? 28.624 -53.352 37.213 1.00 22.46 114 ILE C N 1
ATOM 3295 C CA . ILE C 1 33 ? 29.774 -52.861 36.467 1.00 24.13 114 ILE C CA 1
ATOM 3296 C C . ILE C 1 33 ? 31.070 -53.248 37.160 1.00 23.11 114 ILE C C 1
ATOM 3297 O O . ILE C 1 33 ? 32.025 -53.700 36.516 1.00 24.96 114 ILE C O 1
ATOM 3302 N N . HIS C 1 34 ? 31.122 -53.103 38.482 1.00 22.59 115 HIS C N 1
ATOM 3303 C CA . HIS C 1 34 ? 32.355 -53.408 39.201 1.00 22.56 115 HIS C CA 1
ATOM 3304 C C . HIS C 1 34 ? 32.686 -54.893 39.133 1.00 26.20 115 HIS C C 1
ATOM 3305 O O . HIS C 1 34 ? 33.865 -55.271 39.093 1.00 25.03 115 HIS C O 1
ATOM 3312 N N . ALA C 1 35 ? 31.665 -55.751 39.094 1.00 24.94 116 ALA C N 1
ATOM 3313 C CA . ALA C 1 35 ? 31.935 -57.176 38.942 1.00 27.04 116 ALA C CA 1
ATOM 3314 C C . ALA C 1 35 ? 32.620 -57.455 37.614 1.00 26.89 116 ALA C C 1
ATOM 3315 O O . ALA C 1 35 ? 33.516 -58.304 37.529 1.00 26.04 116 ALA C O 1
ATOM 3317 N N . LEU C 1 36 ? 32.222 -56.735 36.566 1.00 25.13 117 LEU C N 1
ATOM 3318 C CA . LEU C 1 36 ? 32.857 -56.901 35.265 1.00 26.43 117 LEU C CA 1
ATOM 3319 C C . LEU C 1 36 ? 34.238 -56.268 35.249 1.00 25.26 117 LEU C C 1
ATOM 3320 O O . LEU C 1 36 ? 35.154 -56.774 34.588 1.00 26.87 117 LEU C O 1
ATOM 3325 N N . VAL C 1 37 ? 34.408 -55.158 35.967 1.00 24.69 118 VAL C N 1
ATOM 3326 C CA . VAL C 1 37 ? 35.728 -54.538 36.036 1.00 24.87 118 VAL C CA 1
ATOM 3327 C C . VAL C 1 37 ? 36.704 -55.459 36.755 1.00 25.83 118 VAL C C 1
ATOM 3328 O O . VAL C 1 37 ? 37.848 -55.641 36.316 1.00 27.09 118 VAL C O 1
ATOM 3332 N N . GLU C 1 38 ? 36.272 -56.063 37.864 1.00 25.05 119 GLU C N 1
ATOM 3333 C CA . GLU C 1 38 ? 37.142 -56.993 38.577 1.00 26.13 119 GLU C CA 1
ATOM 3334 C C . GLU C 1 38 ? 37.486 -58.214 37.734 1.00 28.68 119 GLU C C 1
ATOM 3335 O O . GLU C 1 38 ? 38.597 -58.753 37.843 1.00 27.59 119 GLU C O 1
ATOM 3341 N N . LEU C 1 39 ? 36.547 -58.680 36.904 1.00 28.27 120 LEU C N 1
ATOM 3342 C CA . LEU C 1 39 ? 36.840 -59.820 36.049 1.00 29.14 120 LEU C CA 1
ATOM 3343 C C . LEU C 1 39 ? 37.951 -59.480 35.057 1.00 29.74 120 LEU C C 1
ATOM 3344 O O . LEU C 1 39 ? 38.920 -60.238 34.909 1.00 29.86 120 LEU C O 1
ATOM 3349 N N . LEU C 1 40 ? 37.854 -58.323 34.394 1.00 28.39 121 LEU C N 1
ATOM 3350 C CA . LEU C 1 40 ? 38.919 -57.916 33.482 1.00 29.59 121 LEU C CA 1
ATOM 3351 C C . LEU C 1 40 ? 40.242 -57.754 34.220 1.00 28.51 121 LEU C C 1
ATOM 3352 O O . LEU C 1 40 ? 41.291 -58.193 33.733 1.00 28.81 121 LEU C O 1
ATOM 3357 N N . GLU C 1 41 ? 40.209 -57.138 35.406 1.00 26.49 122 GLU C N 1
ATOM 3358 C CA . GLU C 1 41 ? 41.427 -56.976 36.193 1.00 25.48 122 GLU C CA 1
ATOM 3359 C C . GLU C 1 41 ? 42.050 -58.321 36.534 1.00 28.35 122 GLU C C 1
ATOM 3360 O O . GLU C 1 41 ? 43.277 -58.458 36.539 1.00 28.31 122 GLU C O 1
ATOM 3366 N N . SER C 1 42 ? 41.219 -59.322 36.831 1.00 27.94 123 SER C N 1
ATOM 3367 C CA . SER C 1 42 ? 41.734 -60.656 37.133 1.00 29.66 123 SER C CA 1
ATOM 3368 C C . SER C 1 42 ? 42.409 -61.295 35.927 1.00 30.93 123 SER C C 1
ATOM 3369 O O . SER C 1 42 ? 43.163 -62.263 36.089 1.00 31.35 123 SER C O 1
ATOM 3372 N N . LYS C 1 43 ? 42.179 -60.753 34.729 1.00 29.12 124 LYS C N 1
ATOM 3373 C CA . LYS C 1 43 ? 42.707 -61.296 33.483 1.00 30.16 124 LYS C CA 1
ATOM 3374 C C . LYS C 1 43 ? 43.609 -60.295 32.758 1.00 30.90 124 LYS C C 1
ATOM 3375 O O . LYS C 1 43 ? 43.820 -60.421 31.545 1.00 29.92 124 LYS C O 1
ATOM 3381 N N . ASN C 1 44 ? 44.132 -59.294 33.479 1.00 29.99 125 ASN C N 1
ATOM 3382 C CA . ASN C 1 44 ? 45.012 -58.269 32.928 1.00 28.75 125 ASN C CA 1
ATOM 3383 C C . ASN C 1 44 ? 46.126 -58.901 32.089 1.00 28.86 125 ASN C C 1
ATOM 3384 O O . ASN C 1 44 ? 46.920 -59.685 32.623 1.00 29.31 125 ASN C O 1
ATOM 3389 N N . PRO C 1 45 ? 46.216 -58.591 30.793 1.00 27.97 126 PRO C N 1
ATOM 3390 C CA . PRO C 1 45 ? 47.291 -59.145 29.959 1.00 30.67 126 PRO C CA 1
ATOM 3391 C C . PRO C 1 45 ? 48.608 -58.389 30.050 1.00 29.62 126 PRO C C 1
ATOM 3392 O O . PRO C 1 45 ? 49.579 -58.804 29.411 1.00 31.05 126 PRO C O 1
ATOM 3396 N N . THR C 1 46 ? 48.678 -57.277 30.785 1.00 28.45 127 THR C N 1
ATOM 3397 C CA . THR C 1 46 ? 49.886 -56.456 30.848 1.00 28.90 127 THR C CA 1
ATOM 3398 C C . THR C 1 46 ? 50.306 -56.365 32.307 1.00 28.29 127 THR C C 1
ATOM 3399 O O . THR C 1 46 ? 49.992 -55.377 32.992 1.00 27.98 127 THR C O 1
ATOM 3403 N N . PRO C 1 47 ? 50.978 -57.387 32.827 1.00 30.74 128 PRO C N 1
ATOM 3404 C CA . PRO C 1 47 ? 51.557 -57.280 34.165 1.00 29.99 128 PRO C CA 1
ATOM 3405 C C . PRO C 1 47 ? 52.697 -56.280 34.139 1.00 27.70 128 PRO C C 1
ATOM 3406 O O . PRO C 1 47 ? 53.215 -55.933 33.075 1.00 26.80 128 PRO C O 1
ATOM 3410 N N . GLU C 1 48 ? 53.071 -55.799 35.323 1.00 27.31 129 GLU C N 1
ATOM 3411 C CA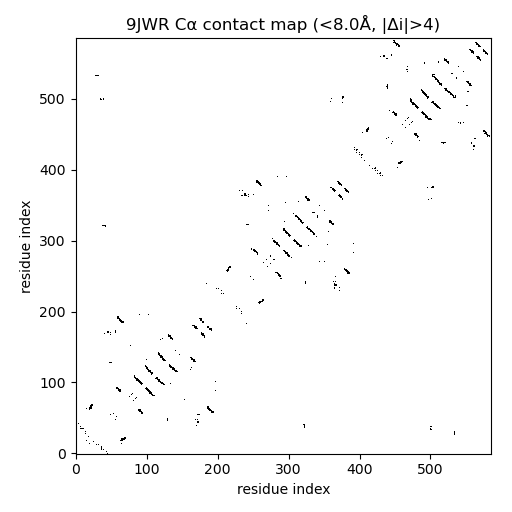 . GLU C 1 48 ? 54.114 -54.792 35.462 1.00 25.82 129 GLU C CA 1
ATOM 3412 C C . GLU C 1 48 ? 53.941 -53.601 34.511 1.00 25.02 129 GLU C C 1
ATOM 3413 O O . GLU C 1 48 ? 54.884 -53.204 33.834 1.00 24.15 129 GLU C O 1
ATOM 3419 N N . PRO C 1 49 ? 52.753 -52.995 34.473 1.00 23.13 130 PRO C N 1
ATOM 3420 C CA . PRO C 1 49 ? 52.500 -51.997 33.427 1.00 24.21 130 PRO C CA 1
ATOM 3421 C C . PRO C 1 49 ? 53.428 -50.790 33.467 1.00 22.33 130 PRO C C 1
ATOM 3422 O O . PRO C 1 49 ? 53.642 -50.179 32.416 1.00 22.67 130 PRO C O 1
ATOM 3426 N N . THR C 1 50 ? 54.005 -50.422 34.620 1.00 23.15 131 THR C N 1
ATOM 3427 C CA . THR C 1 50 ? 54.848 -49.228 34.613 1.00 23.53 131 THR C CA 1
ATOM 3428 C C . THR C 1 50 ? 56.209 -49.466 33.959 1.00 26.71 131 THR C C 1
ATOM 3429 O O . THR C 1 50 ? 56.922 -48.492 33.692 1.00 25.06 131 THR C O 1
ATOM 3433 N N . ASP C 1 51 ? 56.578 -50.719 33.670 1.00 24.99 132 ASP C N 1
ATOM 3434 C CA . ASP C 1 51 ? 57.744 -50.960 32.816 1.00 26.51 132 ASP C CA 1
ATOM 3435 C C . ASP C 1 51 ? 57.473 -50.651 31.351 1.00 27.42 132 ASP C C 1
ATOM 3436 O O . ASP C 1 51 ? 58.426 -50.562 30.567 1.00 29.43 132 ASP C O 1
ATOM 3441 N N . LYS C 1 52 ? 56.204 -50.522 30.952 1.00 25.85 133 LYS C N 1
ATOM 3442 C CA . LYS C 1 52 ? 55.841 -50.527 29.538 1.00 26.65 133 LYS C CA 1
ATOM 3443 C C . LYS C 1 52 ? 54.979 -49.326 29.175 1.00 26.69 133 LYS C C 1
ATOM 3444 O O . LYS C 1 52 ? 54.130 -49.414 28.280 1.00 27.42 133 LYS C O 1
ATOM 3450 N N . LEU C 1 53 ? 55.161 -48.201 29.868 1.00 24.56 134 LEU C N 1
ATOM 3451 C CA . LEU C 1 53 ? 54.244 -47.080 29.672 1.00 24.95 134 LEU C CA 1
ATOM 3452 C C . LEU C 1 53 ? 54.313 -46.523 28.254 1.00 25.97 134 LEU C C 1
ATOM 3453 O O . LEU C 1 53 ? 53.293 -46.093 27.703 1.00 24.41 134 LEU C O 1
ATOM 3458 N N . GLN C 1 54 ? 55.508 -46.486 27.658 1.00 24.99 135 GLN C N 1
ATOM 3459 C CA . GLN C 1 54 ? 55.629 -45.943 26.309 1.00 27.83 135 GLN C CA 1
ATOM 3460 C C . GLN C 1 54 ? 54.772 -46.730 25.325 1.00 29.07 135 GLN C C 1
ATOM 3461 O O . GLN C 1 54 ? 54.047 -46.149 24.510 1.00 28.98 135 GLN C O 1
ATOM 3467 N N . ASP C 1 55 ? 54.837 -48.060 25.400 1.00 28.03 136 ASP C N 1
ATOM 3468 C CA . ASP C 1 55 ? 54.167 -48.914 24.426 1.00 30.39 136 ASP C CA 1
ATOM 3469 C C . ASP C 1 55 ? 52.686 -49.098 24.735 1.00 30.96 136 ASP C C 1
ATOM 3470 O O . ASP C 1 55 ? 51.884 -49.276 23.809 1.00 33.35 136 ASP C O 1
ATOM 3475 N N . LYS C 1 56 ? 52.304 -49.062 26.016 1.00 27.69 137 LYS C N 1
ATOM 3476 C CA . LYS C 1 56 ? 50.973 -49.484 26.427 1.00 26.94 137 LYS C CA 1
ATOM 3477 C C . LYS C 1 56 ? 50.088 -48.362 26.939 1.00 26.03 137 LYS C C 1
ATOM 3478 O O . LYS C 1 56 ? 48.868 -48.542 26.973 1.00 27.56 137 LYS C O 1
ATOM 3484 N N . VAL C 1 57 ? 50.653 -47.234 27.365 1.00 24.08 138 VAL C N 1
ATOM 3485 C CA . VAL C 1 57 ? 49.830 -46.235 28.047 1.00 23.51 138 VAL C CA 1
ATOM 3486 C C . VAL C 1 57 ? 49.975 -44.856 27.406 1.00 25.60 138 VAL C C 1
ATOM 3487 O O . VAL C 1 57 ? 49.030 -44.064 27.436 1.00 23.98 138 VAL C O 1
ATOM 3491 N N . ASP C 1 58 ? 51.141 -44.547 26.824 1.00 24.69 139 ASP C N 1
ATOM 3492 C CA . ASP C 1 58 ? 51.328 -43.248 26.167 1.00 26.39 139 ASP C CA 1
ATOM 3493 C C . ASP C 1 58 ? 50.193 -42.939 25.200 1.00 24.35 139 ASP C C 1
ATOM 3494 O O . ASP C 1 58 ? 49.805 -43.786 24.393 1.00 25.07 139 ASP C O 1
ATOM 3499 N N . GLY C 1 59 ? 49.660 -41.718 25.272 1.00 24.56 140 GLY C N 1
ATOM 3500 C CA . GLY C 1 59 ? 48.647 -41.369 24.301 1.00 24.70 140 GLY C CA 1
ATOM 3501 C C . GLY C 1 59 ? 47.389 -40.864 24.973 1.00 24.97 140 GLY C C 1
ATOM 3502 O O . GLY C 1 59 ? 47.380 -40.536 26.167 1.00 23.71 140 GLY C O 1
ATOM 3503 N N . CYS C 1 60 ? 46.313 -40.791 24.204 1.00 23.18 141 CYS C N 1
ATOM 3504 C CA . CYS C 1 60 ? 45.108 -40.126 24.662 1.00 22.14 141 CYS C CA 1
ATOM 3505 C C . CYS C 1 60 ? 44.048 -41.175 24.968 1.00 24.72 141 CYS C C 1
ATOM 3506 O O . CYS C 1 60 ? 43.901 -42.161 24.237 1.00 22.78 141 CYS C O 1
ATOM 3509 N N . TRP C 1 61 ? 43.344 -40.982 26.082 1.00 21.30 142 TRP C N 1
ATOM 3510 C CA . TRP C 1 61 ? 42.345 -41.919 26.573 1.00 19.34 142 TRP C CA 1
ATOM 3511 C C . TRP C 1 61 ? 41.061 -41.169 26.904 1.00 22.09 142 TRP C C 1
ATOM 3512 O O . TRP C 1 61 ? 41.097 -40.013 27.340 1.00 21.01 142 TRP C O 1
ATOM 3523 N N . ARG C 1 62 ? 39.924 -41.838 26.700 1.00 21.59 143 ARG C N 1
ATOM 3524 C CA . ARG C 1 62 ? 38.616 -41.266 26.988 1.00 21.53 143 ARG C CA 1
ATOM 3525 C C . ARG C 1 62 ? 37.925 -42.087 28.070 1.00 21.07 143 ARG C C 1
ATOM 3526 O O . ARG C 1 62 ? 37.846 -43.314 27.978 1.00 21.15 143 ARG C O 1
ATOM 3534 N N . LEU C 1 63 ? 37.423 -41.407 29.095 1.00 20.94 144 LEU C N 1
ATOM 3535 C CA . LEU C 1 63 ? 36.766 -42.098 30.197 1.00 20.42 144 LEU C CA 1
ATOM 3536 C C . LEU C 1 63 ? 35.475 -42.750 29.720 1.00 21.19 144 LEU C C 1
ATOM 3537 O O . LEU C 1 63 ? 34.639 -42.095 29.094 1.00 22.69 144 LEU C O 1
ATOM 3542 N N . VAL C 1 64 ? 35.307 -44.039 30.015 1.00 20.62 145 VAL C N 1
ATOM 3543 C CA . VAL C 1 64 ? 34.033 -44.705 29.783 1.00 19.89 145 VAL C CA 1
ATOM 3544 C C . VAL C 1 64 ? 33.306 -45.060 31.075 1.00 19.68 145 VAL C C 1
ATOM 3545 O O . VAL C 1 64 ? 32.091 -45.306 31.033 1.00 18.61 145 VAL C O 1
ATOM 3549 N N . TYR C 1 65 ? 33.994 -45.109 32.212 1.00 19.64 146 TYR C N 1
ATOM 3550 C CA . TYR C 1 65 ? 33.315 -45.366 33.473 1.00 19.59 146 TYR C CA 1
ATOM 3551 C C . TYR C 1 65 ? 34.218 -44.888 34.594 1.00 19.95 146 TYR C C 1
ATOM 3552 O O . TYR C 1 65 ? 35.432 -45.094 34.542 1.00 19.85 146 TYR C O 1
ATOM 3561 N N . SER C 1 66 ? 33.622 -44.263 35.610 1.00 19.35 147 SER C N 1
ATOM 3562 C CA . SER C 1 66 ? 34.352 -44.093 36.853 1.00 21.00 147 SER C CA 1
ATOM 3563 C C . SER C 1 66 ? 33.383 -43.986 38.020 1.00 20.04 147 SER C C 1
ATOM 3564 O O . SER C 1 66 ? 32.157 -43.873 37.851 1.00 20.88 147 SER C O 1
ATOM 3567 N N . THR C 1 67 ? 33.957 -44.042 39.218 1.00 17.50 148 THR C N 1
ATOM 3568 C CA . THR C 1 67 ? 33.212 -43.879 40.455 1.00 20.44 148 THR C CA 1
ATOM 3569 C C . THR C 1 67 ? 33.051 -42.417 40.840 1.00 22.84 148 THR C C 1
ATOM 3570 O O . THR C 1 67 ? 32.445 -42.130 41.878 1.00 23.75 148 THR C O 1
ATOM 3574 N N . ILE C 1 68 ? 33.595 -41.498 40.039 1.00 21.51 149 ILE C N 1
ATOM 3575 C CA . ILE C 1 68 ? 33.346 -40.078 40.235 1.00 21.31 149 ILE C CA 1
ATOM 3576 C C . ILE C 1 68 ? 31.920 -39.762 39.827 1.00 24.70 149 ILE C C 1
ATOM 3577 O O . ILE C 1 68 ? 31.468 -40.118 38.730 1.00 24.03 149 ILE C O 1
ATOM 3582 N N . SER C 1 69 ? 31.196 -39.094 40.709 1.00 23.45 150 SER C N 1
ATOM 3583 C CA . SER C 1 69 ? 29.848 -38.680 40.380 1.00 24.30 150 SER C CA 1
ATOM 3584 C C . SER C 1 69 ? 29.649 -37.251 40.853 1.00 23.65 150 SER C C 1
ATOM 3585 O O . SER C 1 69 ? 30.289 -36.790 41.804 1.00 23.72 150 SER C O 1
ATOM 3588 N N . ILE C 1 70 ? 28.785 -36.544 40.142 1.00 19.84 151 ILE C N 1
ATOM 3589 C CA . ILE C 1 70 ? 28.431 -35.171 40.467 1.00 21.14 151 ILE C CA 1
ATOM 3590 C C . ILE C 1 70 ? 26.942 -35.181 40.783 1.00 21.88 151 ILE C C 1
ATOM 3591 O O . ILE C 1 70 ? 26.108 -35.334 39.879 1.00 17.40 151 ILE C O 1
ATOM 3596 N N . LEU C 1 71 ? 26.602 -35.062 42.061 1.00 22.81 152 LEU C N 1
ATOM 3597 C CA . LEU C 1 71 ? 25.214 -35.263 42.462 1.00 21.86 152 LEU C CA 1
ATOM 3598 C C . LEU C 1 71 ? 24.671 -34.056 43.207 1.00 26.12 152 LEU C C 1
ATOM 3599 O O . LEU C 1 71 ? 25.399 -33.124 43.553 1.00 24.20 152 LEU C O 1
ATOM 3604 N N . GLY C 1 72 ? 23.362 -34.103 43.436 1.00 26.41 153 GLY C N 1
ATOM 3605 C CA . GLY C 1 72 ? 22.712 -33.187 44.359 1.00 29.77 153 GLY C CA 1
ATOM 3606 C C . GLY C 1 72 ? 22.959 -31.729 44.046 1.00 27.59 153 GLY C C 1
ATOM 3607 O O . GLY C 1 72 ? 22.868 -31.283 42.893 1.00 23.49 153 GLY C O 1
ATOM 3608 N N . LYS C 1 73 ? 23.269 -30.958 45.090 1.00 27.85 154 LYS C N 1
ATOM 3609 C CA . LYS C 1 73 ? 23.465 -29.529 44.901 1.00 27.05 154 LYS C CA 1
ATOM 3610 C C . LYS C 1 73 ? 24.786 -29.197 44.228 1.00 24.89 154 LYS C C 1
ATOM 3611 O O . LYS C 1 73 ? 24.916 -28.101 43.668 1.00 25.96 154 LYS C O 1
ATOM 3617 N N . LYS C 1 74 ? 25.763 -30.107 44.236 1.00 23.76 155 LYS C N 1
ATOM 3618 C CA . LYS C 1 74 ? 26.974 -29.821 43.477 1.00 23.56 155 LYS C CA 1
ATOM 3619 C C . LYS C 1 74 ? 26.677 -29.835 41.979 1.00 22.36 155 LYS C C 1
ATOM 3620 O O . LYS C 1 74 ? 27.117 -28.944 41.243 1.00 21.62 155 LYS C O 1
ATOM 3626 N N . ARG C 1 75 ? 25.875 -30.797 41.519 1.00 19.85 156 ARG C N 1
ATOM 3627 C CA . ARG C 1 75 ? 25.447 -30.777 40.122 1.00 20.83 156 ARG C CA 1
ATOM 3628 C C . ARG C 1 75 ? 24.656 -29.512 39.796 1.00 22.53 156 ARG C C 1
ATOM 3629 O O . ARG C 1 75 ? 24.876 -28.889 38.748 1.00 20.35 156 ARG C O 1
ATOM 3637 N N . THR C 1 76 ? 23.737 -29.110 40.683 1.00 21.24 157 THR C N 1
ATOM 3638 C CA . THR C 1 76 ? 22.972 -27.885 40.454 1.00 22.01 157 THR C CA 1
ATOM 3639 C C . THR C 1 76 ? 23.876 -26.660 40.417 1.00 21.03 157 THR C C 1
ATOM 3640 O O . THR C 1 76 ? 23.762 -25.829 39.509 1.00 20.39 157 THR C O 1
ATOM 3644 N N . LYS C 1 77 ? 24.781 -26.536 41.400 1.00 21.01 158 LYS C N 1
ATOM 3645 C CA . LYS C 1 77 ? 25.656 -25.361 41.504 1.00 21.52 158 LYS C CA 1
ATOM 3646 C C . LYS C 1 77 ? 26.511 -25.165 40.255 1.00 24.07 158 LYS C C 1
ATOM 3647 O O . LYS C 1 77 ? 26.778 -24.026 39.845 1.00 23.94 158 LYS C O 1
ATOM 3653 N N . LEU C 1 78 ? 26.980 -26.259 39.660 1.00 20.77 159 LEU C N 1
ATOM 3654 C CA . LEU C 1 78 ? 27.824 -26.227 38.473 1.00 20.14 159 LEU C CA 1
ATOM 3655 C C . LEU C 1 78 ? 27.026 -26.001 37.195 1.00 22.62 159 LEU C C 1
ATOM 3656 O O . LEU C 1 78 ? 27.596 -26.058 36.098 1.00 21.85 159 LEU C O 1
ATOM 3661 N N . GLY C 1 79 ? 25.724 -25.740 37.310 1.00 20.38 160 GLY C N 1
ATOM 3662 C CA . GLY C 1 79 ? 24.917 -25.516 36.132 1.00 21.77 160 GLY C CA 1
ATOM 3663 C C . GLY C 1 79 ? 24.579 -26.760 35.354 1.00 22.30 160 GLY C C 1
ATOM 3664 O O . GLY C 1 79 ? 24.043 -26.653 34.248 1.00 22.58 160 GLY C O 1
ATOM 3665 N N . LEU C 1 80 ? 24.862 -27.942 35.901 1.00 21.04 161 LEU C N 1
ATOM 3666 C CA . LEU C 1 80 ? 24.793 -29.187 35.147 1.00 20.09 161 LEU C CA 1
ATOM 3667 C C . LEU C 1 80 ? 23.427 -29.854 35.211 1.00 22.47 161 LEU C C 1
ATOM 3668 O O . LEU C 1 80 ? 23.302 -31.026 34.834 1.00 22.66 161 LEU C O 1
ATOM 3673 N N . ARG C 1 81 ? 22.409 -29.150 35.692 1.00 22.07 162 ARG C N 1
ATOM 3674 C CA . ARG C 1 81 ? 21.047 -29.650 35.627 1.00 23.82 162 ARG C CA 1
ATOM 3675 C C . ARG C 1 81 ? 20.225 -28.942 34.568 1.00 28.11 162 ARG C C 1
ATOM 3676 O O . ARG C 1 81 ? 19.117 -29.397 34.262 1.00 31.27 162 ARG C O 1
ATOM 3684 N N . ASP C 1 82 ? 20.719 -27.833 34.018 1.00 23.87 163 ASP C N 1
ATOM 3685 C CA . ASP C 1 82 ? 19.933 -27.127 33.014 1.00 26.78 163 ASP C CA 1
ATOM 3686 C C . ASP C 1 82 ? 20.798 -26.333 32.042 1.00 22.45 163 ASP C C 1
ATOM 3687 O O . ASP C 1 82 ? 20.729 -26.553 30.829 1.00 22.21 163 ASP C O 1
ATOM 3692 N N . PHE C 1 83 ? 21.627 -25.428 32.558 1.00 21.73 164 PHE C N 1
ATOM 3693 C CA . PHE C 1 83 ? 22.370 -24.524 31.685 1.00 19.39 164 PHE C CA 1
ATOM 3694 C C . PHE C 1 83 ? 23.444 -25.239 30.861 1.00 20.50 164 PHE C C 1
ATOM 3695 O O . PHE C 1 83 ? 23.624 -24.927 29.679 1.00 17.48 164 PHE C O 1
ATOM 3703 N N . ILE C 1 84 ? 24.192 -26.168 31.465 1.00 18.04 165 ILE C N 1
ATOM 3704 C CA . ILE C 1 84 ? 25.457 -26.631 30.895 1.00 16.93 165 ILE C CA 1
ATOM 3705 C C . ILE C 1 84 ? 25.446 -28.153 30.777 1.00 19.15 165 ILE C C 1
ATOM 3706 O O . ILE C 1 84 ? 24.851 -28.854 31.600 1.00 18.66 165 ILE C O 1
ATOM 3711 N N . SER C 1 85 ? 26.120 -28.660 29.742 1.00 17.71 166 SER C N 1
ATOM 3712 C CA . SER C 1 85 ? 26.281 -30.093 29.513 1.00 20.65 166 SER C CA 1
ATOM 3713 C C . SER C 1 85 ? 27.709 -30.520 29.846 1.00 17.96 166 SER C C 1
ATOM 3714 O O . SER C 1 85 ? 28.674 -29.817 29.536 1.00 17.71 166 SER C O 1
ATOM 3717 N N . LEU C 1 86 ? 27.844 -31.684 30.481 1.00 19.03 167 LEU C N 1
ATOM 3718 C CA . LEU C 1 86 ? 29.151 -32.263 30.771 1.00 20.21 167 LEU C CA 1
ATOM 3719 C C . LEU C 1 86 ? 29.513 -33.224 29.645 1.00 18.80 167 LEU C C 1
ATOM 3720 O O . LEU C 1 86 ? 28.816 -34.221 29.428 1.00 21.24 167 LEU C O 1
ATOM 3725 N N . GLY C 1 87 ? 30.580 -32.916 28.925 1.00 20.33 168 GLY C N 1
ATOM 3726 C CA . GLY C 1 87 ? 31.029 -33.725 27.809 1.00 20.94 168 GLY C CA 1
ATOM 3727 C C . GLY C 1 87 ? 32.037 -34.774 28.214 1.00 20.30 168 GLY C C 1
ATOM 3728 O O . GLY C 1 87 ? 32.038 -35.277 29.340 1.00 20.42 168 GLY C O 1
ATOM 3729 N N . ASP C 1 88 ? 32.920 -35.098 27.282 1.00 20.32 169 ASP C N 1
ATOM 3730 C CA . ASP C 1 88 ? 33.871 -36.173 27.515 1.00 24.09 169 ASP C CA 1
ATOM 3731 C C . ASP C 1 88 ? 34.973 -35.767 28.491 1.00 22.21 169 ASP C C 1
ATOM 3732 O O . ASP C 1 88 ? 35.310 -34.590 28.652 1.00 18.56 169 ASP C O 1
ATOM 3737 N N . PHE C 1 89 ? 35.535 -36.778 29.139 1.00 19.67 170 PHE C N 1
ATOM 3738 C CA . PHE C 1 89 ? 36.644 -36.652 30.069 1.00 19.23 170 PHE C CA 1
ATOM 3739 C C . PHE C 1 89 ? 37.800 -37.383 29.408 1.00 19.85 170 PHE C C 1
ATOM 3740 O O . PHE C 1 89 ? 37.706 -38.588 29.174 1.00 21.06 170 PHE C O 1
ATOM 3748 N N . PHE C 1 90 ? 38.855 -36.655 29.057 1.00 18.67 171 PHE C N 1
ATOM 3749 C CA . PHE C 1 90 ? 40.033 -37.261 28.453 1.00 20.39 171 PHE C CA 1
ATOM 3750 C C . PHE C 1 90 ? 41.191 -37.224 29.436 1.00 19.77 171 PHE C C 1
ATOM 3751 O O . PHE C 1 90 ? 41.325 -36.296 30.237 1.00 19.00 171 PHE C O 1
ATOM 3759 N N . GLN C 1 91 ? 42.043 -38.235 29.364 1.00 19.32 172 GLN C N 1
ATOM 3760 C CA . GLN C 1 91 ? 43.295 -38.200 30.093 1.00 21.26 172 GLN C CA 1
ATOM 3761 C C . GLN C 1 91 ? 44.398 -38.547 29.114 1.00 21.52 172 GLN C C 1
ATOM 3762 O O . GLN C 1 91 ? 44.359 -39.610 28.487 1.00 22.32 172 GLN C O 1
ATOM 3768 N N . MET C 1 92 ? 45.346 -37.633 28.954 1.00 19.55 173 MET C N 1
ATOM 3769 C CA . MET C 1 92 ? 46.505 -37.842 28.102 1.00 21.66 173 MET C CA 1
ATOM 3770 C C . MET C 1 92 ? 47.690 -38.201 28.978 1.00 23.78 173 MET C C 1
ATOM 3771 O O . MET C 1 92 ? 47.930 -37.549 29.998 1.00 22.04 173 MET C O 1
ATOM 3776 N N . ILE C 1 93 ? 48.418 -39.243 28.584 1.00 22.29 174 ILE C N 1
ATOM 3777 C CA . ILE C 1 93 ? 49.659 -39.640 29.233 1.00 23.57 174 ILE C CA 1
ATOM 3778 C C . ILE C 1 93 ? 50.799 -39.363 28.264 1.00 24.53 174 ILE C C 1
ATOM 3779 O O . ILE C 1 93 ? 50.812 -39.878 27.141 1.00 25.38 174 ILE C O 1
ATOM 3784 N N . ASP C 1 94 ? 51.725 -38.515 28.681 1.00 24.74 175 ASP C N 1
ATOM 3785 C CA . ASP C 1 94 ? 52.907 -38.173 27.890 1.00 26.98 175 ASP C CA 1
ATOM 3786 C C . ASP C 1 94 ? 54.096 -38.769 28.627 1.00 28.70 175 ASP C C 1
ATOM 3787 O O . ASP C 1 94 ? 54.583 -38.198 29.607 1.00 27.97 175 ASP C O 1
ATOM 3792 N N . VAL C 1 95 ? 54.561 -39.922 28.144 1.00 28.40 176 VAL C N 1
ATOM 3793 C CA . VAL C 1 95 ? 55.548 -40.698 28.882 1.00 28.86 176 VAL C CA 1
ATOM 3794 C C . VAL C 1 95 ? 56.915 -40.031 28.828 1.00 33.50 176 VAL C C 1
ATOM 3795 O O . VAL C 1 95 ? 57.646 -40.003 29.826 1.00 31.88 176 VAL C O 1
ATOM 3799 N N . LYS C 1 96 ? 57.275 -39.457 27.683 1.00 33.14 177 LYS C N 1
ATOM 3800 C CA . LYS C 1 96 ? 58.608 -38.875 27.574 1.00 38.00 177 LYS C CA 1
ATOM 3801 C C . LYS C 1 96 ? 58.780 -37.676 28.500 1.00 39.53 177 LYS C C 1
ATOM 3802 O O . LYS C 1 96 ? 59.873 -37.480 29.047 1.00 39.50 177 LYS C O 1
ATOM 3808 N N . GLU C 1 97 ? 57.715 -36.904 28.721 1.00 34.58 178 GLU C N 1
ATOM 3809 C CA . GLU C 1 97 ? 57.707 -35.773 29.638 1.00 34.87 178 GLU C CA 1
ATOM 3810 C C . GLU C 1 97 ? 57.157 -36.128 31.015 1.00 32.53 178 GLU C C 1
ATOM 3811 O O . GLU C 1 97 ? 57.129 -35.261 31.897 1.00 31.80 178 GLU C O 1
ATOM 3817 N N . GLU C 1 98 ? 56.720 -37.376 31.208 1.00 28.63 179 GLU C N 1
ATOM 3818 C CA . GLU C 1 98 ? 56.095 -37.851 32.443 1.00 27.64 179 GLU C CA 1
ATOM 3819 C C . GLU C 1 98 ? 54.996 -36.908 32.909 1.00 26.77 179 GLU C C 1
ATOM 3820 O O . GLU C 1 98 ? 54.985 -36.424 34.043 1.00 24.95 179 GLU C O 1
ATOM 3826 N N . LYS C 1 99 ? 54.060 -36.655 32.006 1.00 25.26 180 LYS C N 1
ATOM 3827 C CA . LYS C 1 99 ? 52.917 -35.813 32.288 1.00 23.27 180 LYS C CA 1
ATOM 3828 C C . LYS C 1 99 ? 51.641 -36.633 32.187 1.00 23.15 180 LYS C C 1
ATOM 3829 O O . LYS C 1 99 ? 51.544 -37.586 31.404 1.00 19.99 180 LYS C O 1
ATOM 3835 N N . ALA C 1 100 ? 50.662 -36.249 32.994 1.00 22.75 181 ALA C N 1
ATOM 3836 C CA . ALA C 1 100 ? 49.292 -36.720 32.868 1.00 21.34 181 ALA C CA 1
ATOM 3837 C C . ALA C 1 100 ? 48.416 -35.481 32.798 1.00 20.84 181 ALA C C 1
ATOM 3838 O O . ALA C 1 100 ? 48.531 -34.606 33.659 1.00 21.59 181 ALA C O 1
ATOM 3840 N N . VAL C 1 101 ? 47.572 -35.384 31.770 1.00 20.16 182 VAL C N 1
ATOM 3841 C CA . VAL C 1 101 ? 46.712 -34.217 31.567 1.00 21.00 182 VAL C CA 1
ATOM 3842 C C . VAL C 1 101 ? 45.261 -34.679 31.484 1.00 20.57 182 VAL C C 1
ATOM 3843 O O . VAL C 1 101 ? 44.912 -35.491 30.618 1.00 20.63 182 VAL C O 1
ATOM 3847 N N . ASN C 1 102 ? 44.412 -34.143 32.358 1.00 18.48 183 ASN C N 1
ATOM 3848 C CA . ASN C 1 102 ? 42.973 -34.390 32.297 1.00 19.13 183 ASN C CA 1
ATOM 3849 C C . ASN C 1 102 ? 42.314 -33.222 31.586 1.00 19.04 183 ASN C C 1
ATOM 3850 O O . ASN C 1 102 ? 42.569 -32.069 31.937 1.00 18.49 183 ASN C O 1
ATOM 3855 N N . VAL C 1 103 ? 41.471 -33.518 30.602 1.00 19.02 184 VAL C N 1
ATOM 3856 C CA . VAL C 1 103 ? 40.705 -32.503 29.886 1.00 19.16 184 VAL C CA 1
ATOM 3857 C C . VAL C 1 103 ? 39.232 -32.859 30.036 1.00 17.91 184 VAL C C 1
ATOM 3858 O O . VAL C 1 103 ? 38.797 -33.932 29.600 1.00 18.28 184 VAL C O 1
ATOM 3862 N N . ILE C 1 104 ? 38.468 -31.976 30.670 1.00 17.89 185 ILE C N 1
ATOM 3863 C CA . ILE C 1 104 ? 37.047 -32.207 30.918 1.00 17.87 185 ILE C CA 1
ATOM 3864 C C . ILE C 1 104 ? 36.252 -31.190 30.108 1.00 18.21 185 ILE C C 1
ATOM 3865 O O . ILE C 1 104 ? 36.360 -29.979 30.337 1.00 18.38 185 ILE C O 1
ATOM 3870 N N . LYS C 1 105 ? 35.461 -31.684 29.158 1.00 18.05 186 LYS C N 1
ATOM 3871 C CA . LYS C 1 105 ? 34.754 -30.818 28.222 1.00 18.58 186 LYS C CA 1
ATOM 3872 C C . LYS C 1 105 ? 33.407 -30.374 28.765 1.00 17.43 186 LYS C C 1
ATOM 3873 O O . LYS C 1 105 ? 32.706 -31.145 29.419 1.00 18.18 186 LYS C O 1
ATOM 3879 N N . PHE C 1 106 ? 33.048 -29.118 28.481 1.00 16.63 187 PHE C N 1
ATOM 3880 C CA . PHE C 1 106 ? 31.743 -28.564 28.825 1.00 16.44 187 PHE C CA 1
ATOM 3881 C C . PHE C 1 106 ? 31.175 -27.891 27.586 1.00 19.32 187 PHE C C 1
ATOM 3882 O O . PHE C 1 106 ? 31.920 -27.338 26.772 1.00 19.83 187 PHE C O 1
ATOM 3890 N N . SER C 1 107 ? 29.857 -27.922 27.452 1.00 19.19 188 SER C N 1
ATOM 3891 C CA . SER C 1 107 ? 29.228 -27.332 26.277 1.00 17.57 188 SER C CA 1
ATOM 3892 C C . SER C 1 107 ? 27.797 -26.945 26.635 1.00 18.68 188 SER C C 1
ATOM 3893 O O . SER C 1 107 ? 27.335 -27.150 27.758 1.00 18.20 188 SER C O 1
ATOM 3896 N N . ALA C 1 108 ? 27.099 -26.370 25.661 1.00 16.87 189 ALA C N 1
ATOM 3897 C CA . ALA C 1 108 ? 25.771 -25.832 25.915 1.00 17.77 189 ALA C CA 1
ATOM 3898 C C . ALA C 1 108 ? 24.755 -26.921 26.252 1.00 17.62 189 ALA C C 1
ATOM 3899 O O . ALA C 1 108 ? 24.774 -28.026 25.698 1.00 19.72 189 ALA C O 1
ATOM 3901 N N . ARG C 1 109 ? 23.880 -26.603 27.197 1.00 17.32 190 ARG C N 1
ATOM 3902 C CA . ARG C 1 109 ? 22.613 -27.296 27.347 1.00 18.98 190 ARG C CA 1
ATOM 3903 C C . ARG C 1 109 ? 21.519 -26.273 27.083 1.00 17.99 190 ARG C C 1
ATOM 3904 O O . ARG C 1 109 ? 21.335 -25.869 25.929 1.00 18.55 190 ARG C O 1
ATOM 3912 N N . ALA C 1 110 ? 20.808 -25.804 28.112 1.00 18.89 191 ALA C N 1
ATOM 3913 C CA . ALA C 1 110 ? 19.801 -24.783 27.829 1.00 18.82 191 ALA C CA 1
ATOM 3914 C C . ALA C 1 110 ? 20.440 -23.447 27.468 1.00 18.31 191 ALA C C 1
ATOM 3915 O O . ALA C 1 110 ? 19.881 -22.693 26.659 1.00 20.03 191 ALA C O 1
ATOM 3917 N N . LEU C 1 111 ? 21.587 -23.131 28.058 1.00 17.93 192 LEU C N 1
ATOM 3918 C CA . LEU C 1 111 ? 22.289 -21.882 27.798 1.00 17.31 192 LEU C CA 1
ATOM 3919 C C . LEU C 1 111 ? 23.296 -22.119 26.689 1.00 17.35 192 LEU C C 1
ATOM 3920 O O . LEU C 1 111 ? 24.108 -23.046 26.782 1.00 18.65 192 LEU C O 1
ATOM 3925 N N . LYS C 1 112 ? 23.272 -21.279 25.651 1.00 16.45 193 LYS C N 1
ATOM 3926 C CA . LYS C 1 112 ? 24.095 -21.574 24.473 1.00 17.47 193 LYS C CA 1
ATOM 3927 C C . LYS C 1 112 ? 25.483 -20.942 24.644 1.00 15.14 193 LYS C C 1
ATOM 3928 O O . LYS C 1 112 ? 25.905 -20.044 23.914 1.00 16.26 193 LYS C O 1
ATOM 3934 N N . ILE C 1 113 ? 26.200 -21.459 25.657 1.00 16.39 194 ILE C N 1
ATOM 3935 C CA . ILE C 1 113 ? 27.589 -21.088 25.924 1.00 16.02 194 ILE C CA 1
ATOM 3936 C C . ILE C 1 113 ? 28.503 -21.624 24.836 1.00 16.36 194 ILE C C 1
ATOM 3937 O O . ILE C 1 113 ? 28.193 -22.594 24.121 1.00 17.73 194 ILE C O 1
ATOM 3942 N N . LEU C 1 114 ? 29.673 -21.000 24.745 1.00 17.03 195 LEU C N 1
ATOM 3943 C CA . LEU C 1 114 ? 30.767 -21.524 23.948 1.00 16.05 195 LEU C CA 1
ATOM 3944 C C . LEU C 1 114 ? 31.243 -22.849 24.536 1.00 17.47 195 LEU C C 1
ATOM 3945 O O . LEU C 1 114 ? 31.237 -23.050 25.753 1.00 18.67 195 LEU C O 1
ATOM 3950 N N . SER C 1 115 ? 31.642 -23.764 23.663 1.00 16.88 196 SER C N 1
ATOM 3951 C CA . SER C 1 115 ? 32.198 -25.028 24.136 1.00 18.12 196 SER C CA 1
ATOM 3952 C C . SER C 1 115 ? 33.605 -24.802 24.696 1.00 19.00 196 SER C C 1
ATOM 3953 O O . SER C 1 115 ? 34.381 -23.996 24.169 1.00 20.41 196 SER C O 1
ATOM 3956 N N . GLY C 1 116 ? 33.939 -25.495 25.783 1.00 18.39 197 GLY C N 1
ATOM 3957 C CA . GLY C 1 116 ? 35.222 -25.259 26.413 1.00 18.62 197 GLY C CA 1
ATOM 3958 C C . GLY C 1 116 ? 35.646 -26.440 27.258 1.00 18.70 197 GLY C C 1
ATOM 3959 O O . GLY C 1 116 ? 35.062 -27.520 27.164 1.00 16.85 197 GLY C O 1
ATOM 3960 N N . GLN C 1 117 ? 36.631 -26.200 28.134 1.00 19.44 198 GLN C N 1
ATOM 3961 C CA . GLN C 1 117 ? 37.198 -27.316 28.885 1.00 17.45 198 GLN C CA 1
ATOM 3962 C C . GLN C 1 117 ? 37.936 -26.837 30.127 1.00 17.92 198 GLN C C 1
ATOM 3963 O O . GLN C 1 117 ? 38.518 -25.746 30.161 1.00 18.95 198 GLN C O 1
ATOM 3969 N N . LEU C 1 118 ? 37.912 -27.696 31.142 1.00 16.71 199 LEU C N 1
ATOM 3970 C CA . LEU C 1 118 ? 38.837 -27.637 32.260 1.00 16.67 199 LEU C CA 1
ATOM 3971 C C . LEU C 1 118 ? 40.043 -28.498 31.905 1.00 18.01 199 LEU C C 1
ATOM 3972 O O . LEU C 1 118 ? 39.889 -29.674 31.551 1.00 19.23 199 LEU C O 1
ATOM 3977 N N . THR C 1 119 ? 41.235 -27.911 31.962 1.00 18.54 200 THR C N 1
ATOM 3978 C CA . THR C 1 119 ? 42.468 -28.612 31.626 1.00 20.02 200 THR C CA 1
ATOM 3979 C C . THR C 1 119 ? 43.324 -28.679 32.880 1.00 19.63 200 THR C C 1
ATOM 3980 O O . THR C 1 119 ? 43.665 -27.642 33.454 1.00 20.70 200 THR C O 1
ATOM 3984 N N . ILE C 1 120 ? 43.676 -29.895 33.304 1.00 18.95 201 ILE C N 1
ATOM 3985 C CA . ILE C 1 120 ? 44.459 -30.105 34.515 1.00 18.76 201 ILE C CA 1
ATOM 3986 C C . ILE C 1 120 ? 45.776 -30.743 34.115 1.00 18.92 201 ILE C C 1
ATOM 3987 O O . ILE C 1 120 ? 45.800 -31.886 33.648 1.00 18.50 201 ILE C O 1
ATOM 3992 N N . GLU C 1 121 ? 46.876 -30.011 34.304 1.00 18.74 202 GLU C N 1
ATOM 3993 C CA . GLU C 1 121 ? 48.210 -30.496 33.961 1.00 21.64 202 GLU C CA 1
ATOM 3994 C C . GLU C 1 121 ? 48.871 -31.065 35.208 1.00 20.97 202 GLU C C 1
ATOM 3995 O O . GLU C 1 121 ? 48.951 -30.388 36.235 1.00 20.57 202 GLU C O 1
ATOM 4001 N N . ALA C 1 122 ? 49.336 -32.309 35.128 1.00 19.98 203 ALA C N 1
ATOM 4002 C CA . ALA C 1 122 ? 49.980 -32.970 36.258 1.00 22.35 203 ALA C CA 1
ATOM 4003 C C . ALA C 1 122 ? 51.246 -33.678 35.794 1.00 21.62 203 ALA C C 1
ATOM 4004 O O . ALA C 1 122 ? 51.406 -33.992 34.618 1.00 21.73 203 ALA C O 1
ATOM 4006 N N . SER C 1 123 ? 52.146 -33.918 36.734 1.00 20.75 204 SER C N 1
ATOM 4007 C CA . SER C 1 123 ? 53.303 -34.770 36.499 1.00 22.28 204 SER C CA 1
ATOM 4008 C C . SER C 1 123 ? 53.128 -36.085 37.243 1.00 22.05 204 SER C C 1
ATOM 4009 O O . SER C 1 123 ? 52.390 -36.174 38.219 1.00 24.12 204 SER C O 1
ATOM 4012 N N . TYR C 1 124 ? 53.825 -37.116 36.779 1.00 22.62 205 TYR C N 1
ATOM 4013 C CA . TYR C 1 124 ? 53.798 -38.388 37.480 1.00 21.12 205 TYR C CA 1
ATOM 4014 C C . TYR C 1 124 ? 55.209 -38.923 37.657 1.00 22.85 205 TYR C C 1
ATOM 4015 O O . TYR C 1 124 ? 56.136 -38.567 36.924 1.00 22.37 205 TYR C O 1
ATOM 4024 N N . LYS C 1 125 ? 55.344 -39.795 38.654 1.00 21.76 206 LYS C N 1
ATOM 4025 C CA . LYS C 1 125 ? 56.584 -40.502 38.938 1.00 20.97 206 LYS C CA 1
ATOM 4026 C C . LYS C 1 125 ? 56.229 -41.957 39.197 1.00 21.88 206 LYS C C 1
ATOM 4027 O O . LYS C 1 125 ? 55.260 -42.244 39.910 1.00 22.53 206 LYS C O 1
ATOM 4033 N N . ILE C 1 126 ? 56.980 -42.874 38.591 1.00 21.90 207 ILE C N 1
ATOM 4034 C CA . ILE C 1 126 ? 56.732 -44.296 38.814 1.00 22.93 207 ILE C CA 1
ATOM 4035 C C . ILE C 1 126 ? 57.190 -44.667 40.217 1.00 22.31 207 ILE C C 1
ATOM 4036 O O . ILE C 1 126 ? 58.313 -44.346 40.622 1.00 21.36 207 ILE C O 1
ATOM 4041 N N . THR C 1 127 ? 56.323 -45.346 40.978 1.00 20.80 208 THR C N 1
ATOM 4042 C CA . THR C 1 127 ? 56.724 -45.785 42.313 1.00 23.83 208 THR C CA 1
ATOM 4043 C C . THR C 1 127 ? 56.785 -47.297 42.491 1.00 22.54 208 THR C C 1
ATOM 4044 O O . THR C 1 127 ? 57.558 -47.769 43.328 1.00 23.97 208 THR C O 1
ATOM 4048 N N . THR C 1 128 ? 55.972 -48.069 41.769 1.00 23.78 209 THR C N 1
ATOM 4049 C CA . THR C 1 128 ? 56.015 -49.526 41.838 1.00 22.83 209 THR C CA 1
ATOM 4050 C C . THR C 1 128 ? 55.795 -50.070 40.431 1.00 22.13 209 THR C C 1
ATOM 4051 O O . THR C 1 128 ? 55.638 -49.311 39.468 1.00 21.20 209 THR C O 1
ATOM 4055 N N . LYS C 1 129 ? 55.766 -51.402 40.308 1.00 21.05 210 LYS C N 1
ATOM 4056 C CA . LYS C 1 129 ? 55.506 -51.992 38.999 1.00 23.57 210 LYS C CA 1
ATOM 4057 C C . LYS C 1 129 ? 54.095 -51.709 38.498 1.00 24.16 210 LYS C C 1
ATOM 4058 O O . LYS C 1 129 ? 53.836 -51.876 37.299 1.00 21.79 210 LYS C O 1
ATOM 4064 N N . THR C 1 130 ? 53.197 -51.239 39.367 1.00 20.33 211 THR C N 1
ATOM 4065 C CA . THR C 1 130 ? 51.827 -50.953 38.975 1.00 23.47 211 THR C CA 1
ATOM 4066 C C . THR C 1 130 ? 51.374 -49.522 39.255 1.00 21.37 211 THR C C 1
ATOM 4067 O O . THR C 1 130 ? 50.399 -49.076 38.637 1.00 21.43 211 THR C O 1
ATOM 4071 N N . LYS C 1 131 ? 52.056 -48.785 40.132 1.00 23.73 212 LYS C N 1
ATOM 4072 C CA . LYS C 1 131 ? 51.589 -47.488 40.623 1.00 19.69 212 LYS C CA 1
ATOM 4073 C C . LYS C 1 131 ? 52.449 -46.349 40.092 1.00 21.45 212 LYS C C 1
ATOM 4074 O O . LYS C 1 131 ? 53.674 -46.487 39.985 1.00 20.69 212 LYS C O 1
ATOM 4080 N N . VAL C 1 132 ? 51.801 -45.219 39.784 1.00 21.30 213 VAL C N 1
ATOM 4081 C CA . VAL C 1 132 ? 52.490 -43.949 39.602 1.00 20.71 213 VAL C CA 1
ATOM 4082 C C . VAL C 1 132 ? 51.941 -42.965 40.617 1.00 23.81 213 VAL C C 1
ATOM 4083 O O . VAL C 1 132 ? 50.765 -43.003 41.001 1.00 22.69 213 VAL C O 1
ATOM 4087 N N . ASP C 1 133 ? 52.795 -42.043 41.022 1.00 22.55 214 ASP C N 1
ATOM 4088 C CA . ASP C 1 133 ? 52.391 -40.971 41.912 1.00 23.16 214 ASP C CA 1
ATOM 4089 C C . ASP C 1 133 ? 52.162 -39.730 41.066 1.00 22.73 214 ASP C C 1
ATOM 4090 O O . ASP C 1 133 ? 52.987 -39.406 40.215 1.00 23.63 214 ASP C O 1
ATOM 4095 N N . ILE C 1 134 ? 51.045 -39.043 41.288 1.00 20.96 215 ILE C N 1
ATOM 4096 C CA . ILE C 1 134 ? 50.626 -37.929 40.437 1.00 22.58 215 ILE C CA 1
ATOM 4097 C C . ILE C 1 134 ? 50.575 -36.643 41.254 1.00 23.74 215 ILE C C 1
ATOM 4098 O O . ILE C 1 134 ? 49.982 -36.620 42.335 1.00 22.04 215 ILE C O 1
ATOM 4103 N N . THR C 1 135 ? 51.176 -35.572 40.723 1.00 21.11 216 THR C N 1
ATOM 4104 C CA . THR C 1 135 ? 51.194 -34.263 41.378 1.00 22.79 216 THR C CA 1
ATOM 4105 C C . THR C 1 135 ? 50.600 -33.200 40.468 1.00 23.78 216 THR C C 1
ATOM 4106 O O . THR C 1 135 ? 50.979 -33.091 39.300 1.00 21.90 216 THR C O 1
ATOM 4110 N N . LEU C 1 136 ? 49.698 -32.392 41.021 1.00 22.17 217 LEU C N 1
ATOM 4111 C CA . LEU C 1 136 ? 49.102 -31.293 40.274 1.00 25.82 217 LEU C CA 1
ATOM 4112 C C . LEU C 1 136 ? 50.137 -30.220 39.945 1.00 25.91 217 LEU C C 1
ATOM 4113 O O . LEU C 1 136 ? 50.866 -29.753 40.827 1.00 25.44 217 LEU C O 1
ATOM 4118 N N . ASP C 1 137 ? 50.190 -29.820 38.677 1.00 21.85 218 ASP C N 1
ATOM 4119 C CA . ASP C 1 137 ? 51.086 -28.756 38.260 1.00 24.63 218 ASP C CA 1
ATOM 4120 C C . ASP C 1 137 ? 50.328 -27.447 38.082 1.00 24.62 218 ASP C C 1
ATOM 4121 O O . ASP C 1 137 ? 50.735 -26.412 38.609 1.00 25.42 218 ASP C O 1
ATOM 4126 N N . SER C 1 138 ? 49.209 -27.485 37.364 1.00 23.42 219 SER C N 1
ATOM 4127 C CA . SER C 1 138 ? 48.445 -26.285 37.050 1.00 24.22 219 SER C CA 1
ATOM 4128 C C . SER C 1 138 ? 47.099 -26.687 36.462 1.00 22.55 219 SER C C 1
ATOM 4129 O O . SER C 1 138 ? 46.87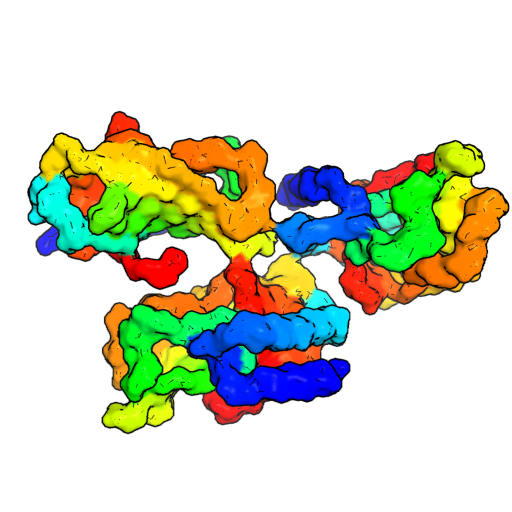4 -27.847 36.109 1.00 21.23 219 SER C O 1
ATOM 4132 N N . SER C 1 139 ? 46.206 -25.709 36.348 1.00 22.79 220 SER C N 1
ATOM 4133 C CA . SER C 1 139 ? 44.909 -25.964 35.731 1.00 21.76 220 SER C CA 1
ATOM 4134 C C . SER C 1 139 ? 44.386 -24.666 35.137 1.00 23.06 220 SER C C 1
ATOM 4135 O O . SER C 1 139 ? 44.705 -23.572 35.623 1.00 24.84 220 SER C O 1
ATOM 4138 N N . THR C 1 140 ? 43.621 -24.798 34.052 1.00 20.01 221 THR C N 1
ATOM 4139 C CA . THR C 1 140 ? 42.965 -23.656 33.417 1.00 21.98 221 THR C CA 1
ATOM 4140 C C . THR C 1 140 ? 41.563 -24.059 32.994 1.00 21.12 221 THR C C 1
ATOM 4141 O O . THR C 1 140 ? 41.262 -25.237 32.799 1.00 19.99 221 THR C O 1
ATOM 4145 N N . ILE C 1 141 ? 40.701 -23.058 32.840 1.00 19.75 222 ILE C N 1
ATOM 4146 C CA . ILE C 1 141 ? 39.420 -23.213 32.165 1.00 19.75 222 ILE C CA 1
ATOM 4147 C C . ILE C 1 141 ? 39.422 -22.264 30.976 1.00 19.09 222 ILE C C 1
ATOM 4148 O O . ILE C 1 141 ? 39.686 -21.065 31.132 1.00 19.91 222 ILE C O 1
ATOM 4153 N N . THR C 1 142 ? 39.164 -22.805 29.795 1.00 20.88 223 THR C N 1
ATOM 4154 C CA . THR C 1 142 ? 39.088 -22.033 28.566 1.00 21.38 223 THR C CA 1
ATOM 4155 C C . THR C 1 142 ? 37.796 -22.369 27.843 1.00 20.65 223 THR C C 1
ATOM 4156 O O . THR C 1 142 ? 37.231 -23.452 28.041 1.00 19.38 223 THR C O 1
ATOM 4160 N N . PRO C 1 143 ? 37.284 -21.449 27.011 1.00 20.86 224 PRO C N 1
ATOM 4161 C CA . PRO C 1 143 ? 37.740 -20.063 26.770 1.00 21.76 224 PRO C CA 1
ATOM 4162 C C . PRO C 1 143 ? 37.396 -19.153 27.942 1.00 23.25 224 PRO C C 1
ATOM 4163 O O . PRO C 1 143 ? 36.828 -19.623 28.923 1.00 20.20 224 PRO C O 1
ATOM 4167 N N . ASP C 1 144 ? 37.701 -17.850 27.897 1.00 20.56 225 ASP C N 1
ATOM 4168 C CA . ASP C 1 144 ? 37.428 -17.036 29.074 1.00 21.07 225 ASP C CA 1
ATOM 4169 C C . ASP C 1 144 ? 35.938 -16.901 29.381 1.00 17.46 225 ASP C C 1
ATOM 4170 O O . ASP C 1 144 ? 35.594 -16.634 30.532 1.00 19.08 225 ASP C O 1
ATOM 4175 N N . GLN C 1 145 ? 35.043 -17.130 28.421 1.00 18.83 226 GLN C N 1
ATOM 4176 C CA . GLN C 1 145 ? 33.627 -17.146 28.784 1.00 18.60 226 GLN C CA 1
ATOM 4177 C C . GLN C 1 145 ? 33.346 -18.225 29.822 1.00 18.96 226 GLN C C 1
ATOM 4178 O O . GLN C 1 145 ? 32.646 -17.979 30.808 1.00 16.59 226 GLN C O 1
ATOM 4184 N N . LEU C 1 146 ? 33.908 -19.424 29.622 1.00 17.34 227 LEU C N 1
ATOM 4185 C CA . LEU C 1 146 ? 33.674 -20.523 30.553 1.00 18.03 227 LEU C CA 1
ATOM 4186 C C . LEU C 1 146 ? 34.416 -20.301 31.865 1.00 17.47 227 LEU C C 1
ATOM 4187 O O . LEU C 1 146 ? 33.893 -20.626 32.937 1.00 19.23 227 LEU C O 1
ATOM 4192 N N . MET C 1 147 ? 35.621 -19.731 31.808 1.00 20.00 228 MET C N 1
ATOM 4193 C CA . MET C 1 147 ? 36.284 -19.350 33.050 1.00 18.20 228 MET C CA 1
ATOM 4194 C C . MET C 1 147 ? 35.424 -18.403 33.871 1.00 19.66 228 MET C C 1
ATOM 4195 O O . MET C 1 147 ? 35.253 -18.605 35.078 1.00 21.18 228 MET C O 1
ATOM 4200 N N . ASN C 1 148 ? 34.860 -17.371 33.238 1.00 20.19 229 ASN C N 1
ATOM 4201 C CA . ASN C 1 148 ? 33.996 -16.449 33.974 1.00 20.92 229 ASN C CA 1
ATOM 4202 C C . ASN C 1 148 ? 32.835 -17.196 34.613 1.00 20.23 229 ASN C C 1
ATOM 4203 O O . ASN C 1 148 ? 32.514 -16.981 35.787 1.00 21.64 229 ASN C O 1
ATOM 4208 N N . ILE C 1 149 ? 32.222 -18.106 33.866 1.00 17.08 230 ILE C N 1
ATOM 4209 C CA . ILE C 1 149 ? 31.043 -18.801 34.378 1.00 19.21 230 ILE C CA 1
ATOM 4210 C C . ILE C 1 149 ? 31.399 -19.675 35.577 1.00 20.65 230 ILE C C 1
ATOM 4211 O O . ILE C 1 149 ? 30.675 -19.694 36.582 1.00 20.81 230 ILE C O 1
ATOM 4216 N N . PHE C 1 150 ? 32.530 -20.377 35.517 1.00 19.15 231 PHE C N 1
ATOM 4217 C CA . PHE C 1 150 ? 32.909 -21.299 36.582 1.00 19.01 231 PHE C CA 1
ATOM 4218 C C . PHE C 1 150 ? 33.743 -20.659 37.687 1.00 21.67 231 PHE C C 1
ATOM 4219 O O . PHE C 1 150 ? 33.999 -21.318 38.700 1.00 21.74 231 PHE C O 1
ATOM 4227 N N . GLN C 1 151 ? 34.181 -19.408 37.522 1.00 21.20 232 GLN C N 1
ATOM 4228 C CA . GLN C 1 151 ? 35.145 -18.826 38.455 1.00 23.45 232 GLN C CA 1
ATOM 4229 C C . GLN C 1 151 ? 34.706 -18.974 39.910 1.00 26.07 232 GLN C C 1
ATOM 4230 O O . GLN C 1 151 ? 35.522 -19.317 40.778 1.00 26.03 232 GLN C O 1
ATOM 4236 N N . LYS C 1 152 ? 33.419 -18.732 40.199 1.00 24.64 233 LYS C N 1
ATOM 4237 C CA . LYS C 1 152 ? 32.955 -18.763 41.582 1.00 25.58 233 LYS C CA 1
ATOM 4238 C C . LYS C 1 152 ? 33.027 -20.159 42.179 1.00 27.47 233 LYS C C 1
ATOM 4239 O O . LYS C 1 152 ? 33.110 -20.297 43.406 1.00 28.40 233 LYS C O 1
ATOM 4245 N N . ASN C 1 153 ? 33.039 -21.195 41.344 1.00 24.63 234 ASN C N 1
ATOM 4246 C CA . ASN C 1 153 ? 33.088 -22.569 41.823 1.00 23.97 234 ASN C CA 1
ATOM 4247 C C . ASN C 1 153 ? 34.379 -23.270 41.418 1.00 25.07 234 ASN C C 1
ATOM 4248 O O . ASN C 1 153 ? 34.408 -24.502 41.362 1.00 21.98 234 ASN C O 1
ATOM 4253 N N . TYR C 1 154 ? 35.441 -22.507 41.131 1.00 22.23 235 TYR C N 1
ATOM 4254 C CA . TYR C 1 154 ? 36.645 -23.087 40.536 1.00 22.84 235 TYR C CA 1
ATOM 4255 C C . TYR C 1 154 ? 37.220 -24.210 41.388 1.00 24.51 235 TYR C C 1
ATOM 4256 O O . TYR C 1 154 ? 37.492 -25.309 40.887 1.00 22.29 235 TYR C O 1
ATOM 4265 N N . ASP C 1 155 ? 37.453 -23.944 42.676 1.00 24.41 236 ASP C N 1
ATOM 4266 C CA . ASP C 1 155 ? 38.140 -24.926 43.508 1.00 25.25 236 ASP C CA 1
ATOM 4267 C C . ASP C 1 155 ? 37.306 -26.193 43.663 1.00 23.44 236 ASP C C 1
ATOM 4268 O O . ASP C 1 155 ? 37.838 -27.313 43.666 1.00 23.02 236 ASP C O 1
ATOM 4273 N N . MET C 1 156 ? 35.995 -26.037 43.804 1.00 21.90 237 MET C N 1
ATOM 4274 C CA . MET C 1 156 ? 35.121 -27.193 43.939 1.00 23.84 237 MET C CA 1
ATOM 4275 C C . MET C 1 156 ? 35.078 -28.009 42.651 1.00 23.69 237 MET C C 1
ATOM 4276 O O . MET C 1 156 ? 35.086 -29.251 42.698 1.00 23.41 237 MET C O 1
ATOM 4281 N N . LEU C 1 157 ? 35.058 -27.338 41.494 1.00 20.65 238 LEU C N 1
ATOM 4282 C CA . LEU C 1 157 ? 35.157 -28.046 40.214 1.00 19.46 238 LEU C CA 1
ATOM 4283 C C . LEU C 1 157 ? 36.486 -28.774 40.079 1.00 21.32 238 LEU C C 1
ATOM 4284 O O . LEU C 1 157 ? 36.531 -29.941 39.661 1.00 17.37 238 LEU C O 1
ATOM 4289 N N . LEU C 1 158 ? 37.589 -28.078 40.375 1.00 19.22 239 LEU C N 1
ATOM 4290 C CA . LEU C 1 158 ? 38.907 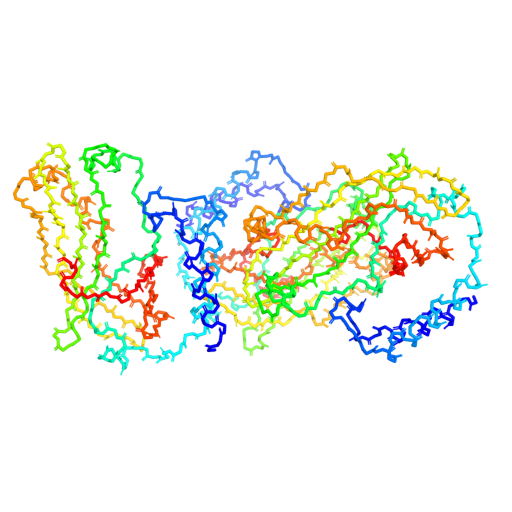-28.702 40.301 1.00 21.62 239 LEU C CA 1
ATOM 4291 C C . LEU C 1 158 ? 38.979 -29.958 41.160 1.00 22.14 239 LEU C C 1
ATOM 4292 O O . LEU C 1 158 ? 39.554 -30.972 40.749 1.00 20.21 239 LEU C O 1
ATOM 4297 N N . ALA C 1 159 ? 38.404 -29.899 42.364 1.00 22.04 240 ALA C N 1
ATOM 4298 C CA . ALA C 1 159 ? 38.518 -31.002 43.310 1.00 22.53 240 ALA C CA 1
ATOM 4299 C C . ALA C 1 159 ? 37.843 -32.262 42.788 1.00 24.23 240 ALA C C 1
ATOM 4300 O O . ALA C 1 159 ? 38.253 -33.376 43.136 1.00 23.85 240 ALA C O 1
ATOM 4302 N N . ILE C 1 160 ? 36.815 -32.113 41.953 1.00 23.50 241 ILE C N 1
ATOM 4303 C CA . ILE C 1 160 ? 36.162 -33.293 41.391 1.00 22.28 241 ILE C CA 1
ATOM 4304 C C . ILE C 1 160 ? 37.133 -34.074 40.516 1.00 23.15 241 ILE C C 1
ATOM 4305 O O . ILE C 1 160 ? 37.174 -35.311 40.552 1.00 21.60 241 ILE C O 1
ATOM 4310 N N . PHE C 1 161 ? 37.928 -33.373 39.713 1.00 23.11 242 PHE C N 1
ATOM 4311 C CA . PHE C 1 161 ? 38.667 -34.020 38.642 1.00 22.18 242 PHE C CA 1
ATOM 4312 C C . PHE C 1 161 ? 40.170 -34.030 38.832 1.00 23.61 242 PHE C C 1
ATOM 4313 O O . PHE C 1 161 ? 40.878 -34.509 37.948 1.00 19.95 242 PHE C O 1
ATOM 4321 N N . ASN C 1 162 ? 40.662 -33.533 39.942 1.00 20.71 243 ASN C N 1
ATOM 4322 C CA . ASN C 1 162 ? 42.087 -33.417 40.144 1.00 23.29 243 ASN C CA 1
ATOM 4323 C C . ASN C 1 162 ? 42.674 -34.806 40.374 1.00 23.54 243 ASN C C 1
ATOM 4324 O O . ASN C 1 162 ? 42.213 -35.524 41.272 1.00 22.65 243 ASN C O 1
ATOM 4329 N N . PRO C 1 163 ? 43.674 -35.241 39.572 1.00 19.97 244 PRO C N 1
ATOM 4330 C CA . PRO C 1 163 ? 44.190 -36.635 39.686 1.00 21.74 244 PRO C CA 1
ATOM 4331 C C . PRO C 1 163 ? 45.304 -36.796 40.713 1.00 24.19 244 PRO C C 1
ATOM 4332 O O . PRO C 1 163 ? 45.877 -37.894 40.818 1.00 21.76 244 PRO C O 1
ATOM 4336 N N . GLU C 1 164 ? 45.586 -35.740 41.460 1.00 21.93 245 GLU C N 1
ATOM 4337 C CA . GLU C 1 164 ? 46.659 -35.799 42.479 1.00 23.79 245 GLU C CA 1
ATOM 4338 C C . GLU C 1 164 ? 46.465 -36.978 43.434 1.00 25.55 245 GLU C C 1
ATOM 4339 O O . GLU C 1 164 ? 45.347 -37.173 43.916 1.00 26.58 245 GLU C O 1
ATOM 4345 N N . GLY C 1 165 ? 47.555 -37.685 43.727 1.00 23.26 246 GLY C N 1
ATOM 4346 C CA . GLY C 1 165 ? 47.531 -38.825 44.613 1.00 23.90 246 GLY C CA 1
ATOM 4347 C C . GLY C 1 165 ? 48.351 -39.908 43.960 1.00 25.54 246 GLY C C 1
ATOM 4348 O O . GLY C 1 165 ? 49.386 -39.609 43.360 1.00 27.00 246 GLY C O 1
ATOM 4349 N N . TRP C 1 166 ? 47.925 -41.159 44.060 1.00 27.26 247 TRP C N 1
ATOM 4350 C CA . TRP C 1 166 ? 48.569 -42.212 43.300 1.00 24.04 247 TRP C CA 1
ATOM 4351 C C . TRP C 1 166 ? 47.516 -42.976 42.515 1.00 25.33 247 TRP C C 1
ATOM 4352 O O . TRP C 1 166 ? 46.322 -42.927 42.822 1.00 24.50 247 TRP C O 1
ATOM 4363 N N . LEU C 1 167 ? 47.978 -43.661 41.472 1.00 21.58 248 LEU C N 1
ATOM 4364 C CA . LEU C 1 167 ? 47.101 -44.385 40.565 1.00 21.86 248 LEU C CA 1
ATOM 4365 C C . LEU C 1 167 ? 47.740 -45.735 40.316 1.00 23.99 248 LEU C C 1
ATOM 4366 O O . LEU C 1 167 ? 48.890 -45.792 39.879 1.00 20.09 248 LEU C O 1
ATOM 4371 N N . GLU C 1 168 ? 47.015 -46.813 40.594 1.00 20.35 249 GLU C N 1
ATOM 4372 C CA . GLU C 1 168 ? 47.518 -48.147 40.320 1.00 22.48 249 GLU C CA 1
ATOM 4373 C C . GLU C 1 168 ? 46.869 -48.626 39.030 1.00 21.51 249 GLU C C 1
ATOM 4374 O O . GLU C 1 168 ? 45.641 -48.643 38.926 1.00 22.49 249 GLU C O 1
ATOM 4380 N N . ILE C 1 169 ? 47.690 -48.980 38.048 1.00 20.94 250 ILE C N 1
ATOM 4381 C CA . ILE C 1 169 ? 47.198 -49.478 36.771 1.00 20.33 250 ILE C CA 1
ATOM 4382 C C . ILE C 1 169 ? 46.886 -50.958 36.962 1.00 22.79 250 ILE C C 1
ATOM 4383 O O . ILE C 1 169 ? 47.784 -51.761 37.216 1.00 20.49 250 ILE C O 1
ATOM 4388 N N . THR C 1 170 ? 45.601 -51.311 36.883 1.00 22.28 251 THR C N 1
ATOM 4389 C CA . THR C 1 170 ? 45.144 -52.670 37.145 1.00 22.05 251 THR C CA 1
ATOM 4390 C C . THR C 1 170 ? 44.812 -53.448 35.882 1.00 22.44 251 THR C C 1
ATOM 4391 O O . THR C 1 170 ? 44.567 -54.662 35.962 1.00 24.29 251 THR C O 1
ATOM 4395 N N . TYR C 1 171 ? 44.775 -52.782 34.733 1.00 21.00 252 TYR C N 1
ATOM 4396 C CA . TYR C 1 171 ? 44.440 -53.433 33.475 1.00 21.83 252 TYR C CA 1
ATOM 4397 C C . TYR C 1 171 ? 44.892 -52.530 32.343 1.00 22.93 252 TYR C C 1
ATOM 4398 O O . TYR C 1 171 ? 44.620 -51.329 32.366 1.00 22.55 252 TYR C O 1
ATOM 4407 N N . VAL C 1 172 ? 45.597 -53.095 31.364 1.00 24.15 253 VAL C N 1
ATOM 4408 C CA . VAL C 1 172 ? 45.789 -52.388 30.101 1.00 24.12 253 VAL C CA 1
ATOM 4409 C C . VAL C 1 172 ? 45.930 -53.410 28.980 1.00 27.68 253 VAL C C 1
ATOM 4410 O O . VAL C 1 172 ? 46.668 -54.394 29.103 1.00 26.56 253 VAL C O 1
ATOM 4414 N N . ASP C 1 173 ? 45.174 -53.203 27.908 1.00 26.28 254 ASP C N 1
ATOM 4415 C CA . ASP C 1 173 ? 45.377 -53.952 26.679 1.00 29.73 254 ASP C CA 1
ATOM 4416 C C . ASP C 1 173 ? 45.471 -52.910 25.568 1.00 29.85 254 ASP C C 1
ATOM 4417 O O . ASP C 1 173 ? 45.707 -51.719 25.810 1.00 31.03 254 ASP C O 1
ATOM 4422 N N . GLU C 1 174 ? 45.315 -53.351 24.323 1.00 29.83 255 GLU C N 1
ATOM 4423 C CA . GLU C 1 174 ? 45.551 -52.453 23.203 1.00 31.19 255 GLU C CA 1
ATOM 4424 C C . GLU C 1 174 ? 44.528 -51.322 23.121 1.00 31.52 255 GLU C C 1
ATOM 4425 O O . GLU C 1 174 ? 44.813 -50.300 22.488 1.00 32.16 255 GLU C O 1
ATOM 4431 N N . SER C 1 175 ? 43.371 -51.459 23.771 1.00 30.73 256 SER C N 1
ATOM 4432 C CA . SER C 1 175 ? 42.309 -50.470 23.646 1.00 32.19 256 SER C CA 1
ATOM 4433 C C . SER C 1 175 ? 41.745 -49.972 24.966 1.00 28.20 256 SER C C 1
ATOM 4434 O O . SER C 1 175 ? 41.078 -48.934 24.960 1.00 29.84 256 SER C O 1
ATOM 4437 N N . LEU C 1 176 ? 41.982 -50.657 26.082 1.00 27.92 257 LEU C N 1
ATOM 4438 C CA . LEU C 1 176 ? 41.290 -50.373 27.332 1.00 26.90 257 LEU C CA 1
ATOM 4439 C C . LEU C 1 176 ? 42.276 -50.331 28.487 1.00 26.56 257 LEU C C 1
ATOM 4440 O O . LEU C 1 176 ? 43.236 -51.100 28.535 1.00 26.23 257 LEU C O 1
ATOM 4445 N N . ARG C 1 177 ? 41.993 -49.449 29.442 1.00 24.63 258 ARG C N 1
ATOM 4446 C CA . ARG C 1 177 ? 42.836 -49.237 30.600 1.00 23.69 258 ARG C CA 1
ATOM 4447 C C . ARG C 1 177 ? 41.943 -49.108 31.832 1.00 22.32 258 ARG C C 1
ATOM 4448 O O . ARG C 1 177 ? 40.862 -48.516 31.757 1.00 22.00 258 ARG C O 1
ATOM 4456 N N . ILE C 1 178 ? 42.365 -49.696 32.948 1.00 22.55 259 ILE C N 1
ATOM 4457 C CA . ILE C 1 178 ? 41.670 -49.582 34.228 1.00 20.36 259 ILE C CA 1
ATOM 4458 C C . ILE C 1 178 ? 42.668 -49.171 35.300 1.00 21.25 259 ILE C C 1
ATOM 4459 O O . ILE C 1 178 ? 43.810 -49.644 35.314 1.00 20.08 259 ILE C O 1
ATOM 4464 N N . GLY C 1 179 ? 42.252 -48.267 36.185 1.00 20.03 260 GLY C N 1
ATOM 4465 C CA . GLY C 1 179 ? 43.096 -47.888 37.305 1.00 19.92 260 GLY C CA 1
ATOM 4466 C C . GLY C 1 179 ? 42.281 -47.644 38.556 1.00 22.21 260 GLY C C 1
ATOM 4467 O O . GLY C 1 179 ? 41.070 -47.431 38.497 1.00 22.11 260 GLY C O 1
ATOM 4468 N N . ARG C 1 180 ? 42.959 -47.703 39.702 1.00 21.03 261 ARG C N 1
ATOM 4469 C CA . ARG C 1 180 ? 42.346 -47.409 40.993 1.00 22.85 261 ARG C CA 1
ATOM 4470 C C . ARG C 1 180 ? 43.231 -46.424 41.735 1.00 22.88 261 ARG C C 1
ATOM 4471 O O . ARG C 1 180 ? 44.455 -46.481 41.625 1.00 22.09 261 ARG C O 1
ATOM 4479 N N . ASP C 1 181 ? 42.628 -45.500 42.463 1.00 23.19 262 ASP C N 1
ATOM 4480 C CA . ASP C 1 181 ? 43.429 -44.461 43.088 1.00 24.81 262 ASP C CA 1
ATOM 4481 C C . ASP C 1 181 ? 43.487 -44.668 44.598 1.00 27.49 262 ASP C C 1
ATOM 4482 O O . ASP C 1 181 ? 42.986 -45.663 45.135 1.00 25.78 262 ASP C O 1
ATOM 4487 N N . ASP C 1 182 ? 44.103 -43.704 45.289 1.00 28.36 263 ASP C N 1
ATOM 4488 C CA . ASP C 1 182 ? 44.306 -43.830 46.724 1.00 27.74 263 ASP C CA 1
ATOM 4489 C C . ASP C 1 182 ? 42.998 -43.754 47.498 1.00 31.59 263 ASP C C 1
ATOM 4490 O O . ASP C 1 182 ? 42.947 -44.196 48.653 1.00 32.12 263 ASP C O 1
ATOM 4495 N N . LYS C 1 183 ? 41.941 -43.215 46.891 1.00 29.55 264 LYS C N 1
ATOM 4496 C CA . LYS C 1 183 ? 40.644 -43.096 47.541 1.00 30.58 264 LYS C CA 1
ATOM 4497 C C . LYS C 1 183 ? 39.682 -44.206 47.137 1.00 30.73 264 LYS C C 1
ATOM 4498 O O . LYS C 1 183 ? 38.474 -44.089 47.383 1.00 32.48 264 LYS C O 1
ATOM 4504 N N . ALA C 1 184 ? 40.191 -45.269 46.513 1.00 28.85 265 ALA C N 1
ATOM 4505 C CA . ALA C 1 184 ? 39.430 -46.438 46.087 1.00 29.49 265 ALA C CA 1
ATOM 4506 C C . ALA C 1 184 ? 38.487 -46.143 44.925 1.00 28.02 265 ALA C C 1
ATOM 4507 O O . ALA C 1 184 ? 37.537 -46.897 44.691 1.00 29.25 265 ALA C O 1
ATOM 4509 N N . ASN C 1 185 ? 38.734 -45.077 44.172 1.00 23.60 266 ASN C N 1
ATOM 4510 C CA . ASN C 1 185 ? 38.010 -44.890 42.930 1.00 22.01 266 ASN C CA 1
ATOM 4511 C C . ASN C 1 185 ? 38.465 -45.888 41.878 1.00 24.59 266 ASN C C 1
ATOM 4512 O O . ASN C 1 185 ? 39.555 -46.472 41.950 1.00 24.51 266 ASN C O 1
ATOM 4517 N N . ILE C 1 186 ? 37.605 -46.066 40.878 1.00 20.00 267 ILE C N 1
ATOM 4518 C CA . ILE C 1 186 ? 37.885 -46.868 39.698 1.00 20.20 267 ILE C CA 1
ATOM 4519 C C . ILE C 1 186 ? 37.721 -45.970 38.479 1.00 21.64 267 ILE C C 1
ATOM 4520 O O . ILE C 1 186 ? 36.750 -45.206 38.393 1.00 20.44 267 ILE C O 1
ATOM 4525 N N . PHE C 1 187 ? 38.672 -46.051 37.546 1.00 20.07 268 PHE C N 1
ATOM 4526 C CA . PHE C 1 187 ? 38.642 -45.289 36.301 1.00 19.63 268 PHE C CA 1
ATOM 4527 C C . PHE C 1 187 ? 38.887 -46.246 35.151 1.00 21.50 268 PHE C C 1
ATOM 4528 O O . PHE C 1 187 ? 39.931 -46.910 35.110 1.00 21.93 268 PHE C O 1
ATOM 4536 N N . VAL C 1 188 ? 37.938 -46.309 34.219 1.00 19.04 269 VAL C N 1
ATOM 4537 C CA . VAL C 1 188 ? 38.029 -47.142 33.025 1.00 19.49 269 VAL C CA 1
ATOM 4538 C C . VAL C 1 188 ? 38.078 -46.221 31.816 1.00 19.70 269 VAL C C 1
ATOM 4539 O O . VAL C 1 188 ? 37.212 -45.354 31.659 1.00 20.59 269 VAL C O 1
ATOM 4543 N N . LEU C 1 189 ? 39.119 -46.360 30.986 1.00 20.78 270 LEU C N 1
ATOM 4544 C CA . LEU C 1 189 ? 39.296 -45.490 29.827 1.00 18.32 270 LEU C CA 1
ATOM 4545 C C . LEU C 1 189 ? 39.587 -46.326 28.591 1.00 21.77 270 LEU C C 1
ATOM 4546 O O . LEU C 1 189 ? 40.152 -47.422 28.686 1.00 23.96 270 LEU C O 1
ATOM 4551 N N . GLU C 1 190 ? 39.200 -45.800 27.427 1.00 22.50 271 GLU C N 1
ATOM 4552 C CA . GLU C 1 190 ? 39.516 -46.420 26.144 1.00 25.03 271 GLU C CA 1
ATOM 4553 C C . GLU C 1 190 ? 40.402 -45.488 25.338 1.00 26.16 271 GLU C C 1
ATOM 4554 O O . GLU C 1 190 ? 40.356 -44.271 25.501 1.00 25.07 271 GLU C O 1
ATOM 4560 N N . ARG C 1 191 ? 41.209 -46.076 24.458 1.00 25.81 272 ARG C N 1
ATOM 4561 C CA . ARG C 1 191 ? 42.040 -45.293 23.551 1.00 26.55 272 ARG C CA 1
ATOM 4562 C C . ARG C 1 191 ? 41.178 -44.392 22.674 1.00 28.91 272 ARG C C 1
ATOM 4563 O O . ARG C 1 191 ? 40.142 -44.815 22.155 1.00 31.12 272 ARG C O 1
ATOM 4571 N N . ALA C 1 192 ? 41.627 -43.153 22.481 1.00 27.49 273 ALA C N 1
ATOM 4572 C CA . ALA C 1 192 ? 40.943 -42.197 21.626 1.00 33.34 273 ALA C CA 1
ATOM 4573 C C . ALA C 1 192 ? 41.986 -41.411 20.843 1.00 35.34 273 ALA C C 1
ATOM 4574 O O . ALA C 1 192 ? 43.152 -41.332 21.235 1.00 36.61 273 ALA C O 1
ATOM 4576 N N . ASP C 1 193 ? 41.555 -40.823 19.728 1.00 38.00 274 ASP C N 1
ATOM 4577 C CA . ASP C 1 193 ? 42.602 -40.156 18.966 1.00 40.90 274 ASP C CA 1
ATOM 4578 C C . ASP C 1 193 ? 42.771 -38.722 19.469 1.00 40.28 274 ASP C C 1
ATOM 4579 O O . ASP C 1 193 ? 41.782 -38.068 19.818 1.00 39.66 274 ASP C O 1
ATOM 4584 N N . PRO C 1 194 ? 44.008 -38.219 19.538 1.00 41.14 275 PRO C N 1
ATOM 4585 C CA . PRO C 1 194 ? 44.227 -36.875 20.117 1.00 39.70 275 PRO C CA 1
ATOM 4586 C C . PRO C 1 194 ? 43.480 -35.760 19.405 1.00 42.73 275 PRO C C 1
ATOM 4587 O O . PRO C 1 194 ? 43.336 -34.667 19.973 1.00 42.32 275 PRO C O 1
ATOM 4591 N N . SER C 1 195 ? 43.014 -35.979 18.174 1.00 42.31 276 SER C N 1
ATOM 4592 C CA . SER C 1 195 ? 42.187 -34.969 17.525 1.00 44.71 276 SER C CA 1
ATOM 4593 C C . SER C 1 195 ? 40.799 -34.885 18.144 1.00 45.32 276 SER C C 1
ATOM 4594 O O . SER C 1 195 ? 40.126 -33.862 17.980 1.00 46.48 276 SER C O 1
ATOM 4597 N N . GLU C 1 196 ? 40.370 -35.927 18.871 1.00 45.73 277 GLU C N 1
ATOM 4598 C CA . GLU C 1 196 ? 39.077 -35.915 19.551 1.00 45.77 277 GLU C CA 1
ATOM 4599 C C . GLU C 1 196 ? 39.039 -34.925 20.712 1.00 46.59 277 GLU C C 1
ATOM 4600 O O . GLU C 1 196 ? 37.946 -34.558 21.157 1.00 47.41 277 GLU C O 1
ATOM 4606 N N . VAL C 1 197 ? 40.195 -34.493 21.214 1.00 45.85 278 VAL C N 1
ATOM 4607 C CA . VAL C 1 197 ? 40.255 -33.565 22.345 1.00 44.75 278 VAL C CA 1
ATOM 4608 C C . VAL C 1 197 ? 40.243 -32.118 21.846 1.00 51.45 278 VAL C C 1
ATOM 4609 O O . VAL C 1 197 ? 39.979 -31.859 20.670 1.00 53.59 278 VAL C O 1
#